Protein AF-A0A810N4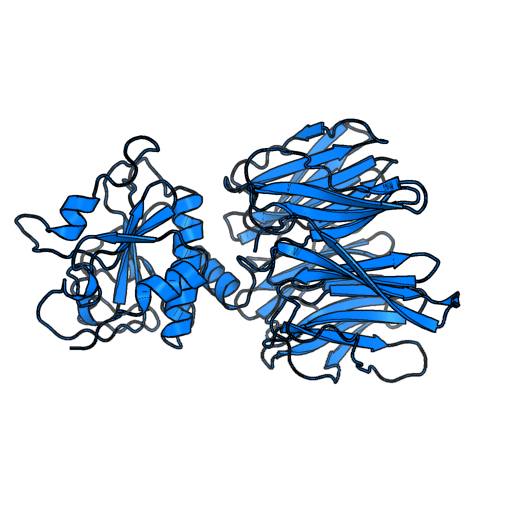N6-F1 (afdb_monomer_lite)

Radius of gyration: 23.71 Å; chains: 1; bounding box: 61×48×75 Å

Sequence (508 aa):
MATVPWLADVLRGAGVRVVEHGNWQARMRPGAFDPIGVLWHHTAATSSPTNPHPALNICINGRPDLAGPLCHALVDYHGVFHLISAGRANHAGVSRGSGPIPAGDGNTLMIGWEIDYNGVNQQMTPAQYNASVAATAAVLRRLGRDANHARGHRETSTTGKIDPSFINLDTMRADVAARMAGGGTAPVSGQAYLYGDQQHLVAVGTGGALVNLSWSPSTGIIRPEWGGAPLTGRPVGYVHNGQQHVFARGTDNTLRHWWQSGGGAPGLDNWGAVGRVMSNPTGFAYGNQQHVFYRNPDGLLEHKFFDLVSGQVSGGVWAGGPFVGNPYAFVHKDQQHIFARNAAGGLIHWFWWPGINPSTDSWGITSGIASDVTGFSTPTQHHIFYRNTGGALQHRFFDDPSGTLNGGVWAGGTFAGNPHAFVHRDQQHIFGRRANGDLAHWFWWPGINPSSDDWGARGVVAGDPAGLTTGGGHHVFYRTNNGTLEHRVFHDAAGHLATDNWGGSLAA

pLDDT: mean 91.82, std 9.36, range [38.31, 98.81]

Secondary structure (DSSP, 8-state):
----TTHHHHHHHTT--EEE-SSGGG---SS-----EEEEEE-S---BTTBS-TTHHHHHHEETTEESP--SEEE-TT--EEE--SS--SSS-EEPPBTTBPSEEHHHHEEEEEE---SSS-PPPHHHHHHHHHHHHHHHHHTT--GGGEEEHHHHBSS---PSPS--HHHHHHHHHHHHHT-SS---EEEEEEETTEEEEEEEBTTS-EEEEEEETTTEEE--EEE-SPB-S--EEEEETTEEEEEEEBTTS-EEEEEE-TTSPPEEE-TT-TTT--S--EEEEETTEEEEEEE-TTS-EEEEEEETTTTEEEEEEESS---EEEEEEEEETTEEEEEEE-TTS-EEEEEE-TTS--EEE-TT--S-B-S--EEEE-SSEEEEEEEBTTS-EEEEEEETTTTEEEEEEESS---SS--EEEEETTEEEEEEE-TTSPEEEEEE-TTS--EEE--S--S-B-SPPEEEEETTEEEEEEEBTTS-EEEEEEETTTTEEEEEEEE--B--

Structure (mmCIF, N/CA/C/O backbone):
data_AF-A0A810N4N6-F1
#
_entry.id   AF-A0A810N4N6-F1
#
loop_
_atom_site.group_PDB
_atom_site.id
_atom_site.type_symbol
_atom_site.label_atom_id
_atom_site.label_alt_id
_atom_site.label_comp_id
_atom_site.label_asym_id
_atom_site.label_entity_id
_atom_site.label_seq_id
_atom_site.pdbx_PDB_ins_code
_atom_site.Cartn_x
_atom_site.Cartn_y
_atom_site.Cartn_z
_atom_site.occupancy
_atom_site.B_iso_or_equiv
_atom_site.auth_seq_id
_atom_site.auth_comp_id
_atom_site.auth_asym_id
_atom_site.auth_atom_id
_atom_site.pdbx_PDB_model_num
ATOM 1 N N . MET A 1 1 ? 29.107 -18.045 -20.580 1.00 57.50 1 MET A N 1
ATOM 2 C CA . MET A 1 1 ? 28.531 -16.690 -20.432 1.00 57.50 1 MET A CA 1
ATOM 3 C C . MET A 1 1 ? 27.415 -16.785 -19.413 1.00 57.50 1 MET A C 1
ATOM 5 O O . MET A 1 1 ? 26.652 -17.741 -19.501 1.00 57.50 1 MET A O 1
ATOM 9 N N . ALA A 1 2 ? 27.361 -15.882 -18.434 1.00 77.94 2 ALA A N 1
ATOM 10 C CA . ALA A 1 2 ? 26.233 -15.851 -17.510 1.00 77.94 2 ALA A CA 1
ATOM 11 C C . ALA A 1 2 ? 24.959 -15.439 -18.264 1.00 77.94 2 ALA A C 1
ATOM 13 O O . ALA A 1 2 ? 25.005 -14.680 -19.232 1.00 77.94 2 ALA A O 1
ATOM 14 N N . THR A 1 3 ? 23.840 -16.016 -17.851 1.00 93.31 3 THR A N 1
ATOM 15 C CA . THR A 1 3 ? 22.502 -15.791 -18.397 1.00 93.31 3 THR A CA 1
ATOM 16 C C . THR A 1 3 ? 21.515 -15.702 -17.235 1.00 93.31 3 THR A C 1
ATOM 18 O O . THR A 1 3 ? 21.829 -16.076 -16.101 1.00 93.31 3 THR A O 1
ATOM 21 N N . VAL A 1 4 ? 20.312 -15.204 -17.503 1.00 96.94 4 VAL A N 1
ATOM 22 C CA . VAL A 1 4 ? 19.227 -15.048 -16.528 1.00 96.94 4 VAL A CA 1
ATOM 23 C C . VAL A 1 4 ? 18.006 -15.899 -16.901 1.00 96.94 4 VAL A C 1
ATOM 25 O O . VAL A 1 4 ? 16.909 -15.369 -17.062 1.00 96.94 4 VAL A O 1
ATOM 28 N N . PRO A 1 5 ? 18.142 -17.236 -17.026 1.00 94.69 5 PRO A N 1
ATOM 29 C CA . PRO A 1 5 ? 17.008 -18.103 -17.368 1.00 94.69 5 PRO A CA 1
ATOM 30 C C . PRO A 1 5 ? 15.897 -18.041 -16.308 1.00 94.69 5 PRO A C 1
ATOM 32 O O . PRO A 1 5 ? 14.728 -18.233 -16.618 1.00 94.69 5 PRO A O 1
ATOM 35 N N . TRP A 1 6 ? 16.254 -17.679 -15.071 1.00 96.56 6 TRP A N 1
ATOM 36 C CA . TRP A 1 6 ? 15.338 -17.460 -13.951 1.00 96.56 6 TRP A CA 1
ATOM 37 C C . TRP A 1 6 ? 14.412 -16.246 -14.118 1.00 96.56 6 TRP A C 1
ATOM 39 O O . TRP A 1 6 ? 13.528 -16.045 -13.285 1.00 96.56 6 TRP A O 1
ATOM 49 N N . LEU A 1 7 ? 14.620 -15.397 -15.132 1.00 98.06 7 LEU A N 1
ATOM 50 C CA . LEU A 1 7 ? 13.914 -14.123 -15.249 1.00 98.06 7 LEU A CA 1
ATOM 51 C C . LEU A 1 7 ? 12.393 -14.306 -15.322 1.00 98.06 7 LEU A C 1
ATOM 53 O O . LEU A 1 7 ? 11.669 -13.605 -14.621 1.00 98.06 7 LEU A O 1
ATOM 57 N N . ALA A 1 8 ? 11.910 -15.272 -16.105 1.00 96.94 8 ALA A N 1
ATOM 58 C CA . ALA A 1 8 ? 10.476 -15.514 -16.253 1.00 96.94 8 ALA A CA 1
ATOM 59 C C . ALA A 1 8 ? 9.800 -15.843 -14.913 1.00 96.94 8 ALA A C 1
ATOM 61 O O . ALA A 1 8 ? 8.777 -15.247 -14.575 1.00 96.94 8 ALA A O 1
ATOM 62 N N . ASP A 1 9 ? 10.408 -16.726 -14.122 1.00 83.56 9 ASP A N 1
ATOM 63 C CA . ASP A 1 9 ? 9.866 -17.154 -12.831 1.00 83.56 9 ASP A CA 1
ATOM 64 C C . ASP A 1 9 ? 9.904 -16.030 -11.797 1.00 83.56 9 ASP A C 1
ATOM 66 O O . ASP A 1 9 ? 8.940 -15.833 -11.058 1.00 83.56 9 ASP A O 1
ATOM 70 N N . VAL A 1 10 ? 10.981 -15.237 -11.780 1.00 91.69 10 VAL A N 1
ATOM 71 C CA . VAL A 1 10 ? 11.100 -14.072 -10.890 1.00 91.69 10 VAL A CA 1
ATOM 72 C C . VAL A 1 10 ? 10.029 -13.028 -11.194 1.00 91.69 10 VAL A C 1
ATOM 74 O O . VAL A 1 10 ? 9.426 -12.485 -10.269 1.00 91.69 10 VAL A O 1
ATOM 77 N N . LEU A 1 11 ? 9.758 -12.760 -12.473 1.00 91.88 11 LEU A N 1
ATOM 78 C CA . LEU A 1 11 ? 8.713 -11.817 -12.866 1.00 91.88 11 LEU A CA 1
ATOM 79 C C . LEU A 1 11 ? 7.313 -12.350 -12.533 1.00 91.88 11 LEU A C 1
ATOM 81 O O . LEU A 1 11 ? 6.522 -11.641 -11.908 1.00 91.88 11 LEU A O 1
ATOM 85 N N . ARG A 1 12 ? 7.019 -13.612 -12.870 1.00 79.94 12 ARG A N 1
ATOM 86 C CA . ARG A 1 12 ? 5.731 -14.249 -12.543 1.00 79.94 12 ARG A CA 1
ATOM 87 C C . ARG A 1 12 ? 5.481 -14.291 -11.037 1.00 79.94 12 ARG A C 1
ATOM 89 O O . ARG A 1 12 ? 4.395 -13.929 -10.593 1.00 79.94 12 ARG A O 1
ATOM 96 N N . GLY A 1 13 ? 6.493 -14.649 -10.245 1.00 61.69 13 GLY A N 1
ATOM 97 C CA . GLY A 1 13 ? 6.421 -14.653 -8.780 1.00 61.69 13 GLY A CA 1
ATOM 98 C C . GLY A 1 13 ? 6.176 -13.267 -8.172 1.00 61.69 13 GLY A C 1
ATOM 99 O O . GLY A 1 13 ? 5.674 -13.160 -7.057 1.00 61.69 13 GLY A O 1
ATOM 100 N N . ALA A 1 14 ? 6.474 -12.197 -8.912 1.00 71.12 14 ALA A N 1
ATOM 101 C CA . ALA A 1 14 ? 6.172 -10.821 -8.529 1.00 71.12 14 ALA A CA 1
ATOM 102 C C . ALA A 1 14 ? 4.788 -10.329 -8.998 1.00 71.12 14 ALA A C 1
ATOM 104 O O . ALA A 1 14 ? 4.481 -9.145 -8.825 1.00 71.12 14 ALA A O 1
ATOM 105 N N . GLY A 1 15 ? 3.971 -11.209 -9.588 1.00 66.25 15 GLY A N 1
ATOM 106 C CA . GLY A 1 15 ? 2.647 -10.894 -10.127 1.00 66.25 15 GLY A CA 1
ATOM 107 C C . GLY A 1 15 ? 2.670 -10.247 -11.515 1.00 66.25 15 GLY A C 1
ATOM 108 O O . GLY A 1 15 ? 1.650 -9.730 -11.964 1.00 66.25 15 GLY A O 1
ATOM 109 N N . VAL A 1 16 ? 3.816 -10.249 -12.205 1.00 83.38 16 VAL A N 1
ATOM 110 C CA . VAL A 1 16 ? 3.945 -9.670 -13.549 1.00 83.38 16 VAL A CA 1
ATOM 111 C C . VAL A 1 16 ? 3.475 -10.683 -14.592 1.00 83.38 16 VAL A C 1
ATOM 113 O O . VAL A 1 16 ? 3.857 -11.854 -14.567 1.00 83.38 16 VAL A O 1
ATOM 116 N N . ARG A 1 17 ? 2.655 -10.226 -15.544 1.00 85.06 17 ARG A N 1
ATOM 117 C CA . ARG A 1 17 ? 2.244 -11.033 -16.700 1.00 85.06 17 ARG A CA 1
ATOM 118 C C . ARG A 1 17 ? 3.411 -11.158 -17.671 1.00 85.06 17 ARG A C 1
ATOM 120 O O . ARG A 1 17 ? 3.973 -10.148 -18.082 1.00 85.06 17 ARG A O 1
ATOM 127 N N . VAL A 1 18 ? 3.745 -12.388 -18.054 1.00 97.12 18 VAL A N 1
ATOM 128 C CA . VAL A 1 18 ? 4.924 -12.696 -18.875 1.00 97.12 18 VAL A CA 1
ATOM 129 C C . VAL A 1 18 ? 4.529 -13.475 -20.127 1.00 97.12 18 VAL A C 1
ATOM 131 O O . VAL A 1 18 ? 3.823 -14.478 -20.029 1.00 97.12 18 VAL A O 1
ATOM 134 N N . VAL A 1 19 ? 5.049 -13.052 -21.279 1.00 98.25 19 VAL A N 1
ATOM 135 C CA . VAL A 1 19 ? 4.984 -13.758 -22.566 1.00 98.25 19 VAL A CA 1
ATOM 136 C C . VAL A 1 19 ? 6.406 -14.045 -23.039 1.00 98.25 19 VAL A C 1
ATOM 138 O O . VAL A 1 19 ? 7.232 -13.142 -23.127 1.00 98.25 19 VAL A O 1
ATOM 141 N N . GLU A 1 20 ? 6.703 -15.300 -23.351 1.00 98.44 20 GLU A N 1
ATOM 142 C CA . GLU A 1 20 ? 8.030 -15.741 -23.794 1.00 98.44 20 GLU A CA 1
ATOM 143 C C . GLU A 1 20 ? 8.087 -15.830 -25.325 1.00 98.44 20 GLU A C 1
ATOM 145 O O . GLU A 1 20 ? 7.221 -16.457 -25.934 1.00 98.44 20 GLU A O 1
ATOM 150 N N . HIS A 1 21 ? 9.099 -15.225 -25.964 1.00 97.62 21 HIS A N 1
ATOM 151 C CA . HIS A 1 21 ? 9.182 -15.164 -27.433 1.00 97.62 21 HIS A CA 1
ATOM 152 C C . HIS A 1 21 ? 10.284 -16.033 -28.032 1.00 97.62 21 HIS A C 1
ATOM 154 O O . HIS A 1 21 ? 11.469 -15.668 -28.051 1.00 97.62 21 HIS A O 1
ATOM 160 N N . GLY A 1 22 ? 9.869 -17.152 -28.630 1.00 94.00 22 GLY A N 1
ATOM 161 C CA . GLY A 1 22 ? 10.761 -18.110 -29.281 1.00 94.00 22 GLY A CA 1
ATOM 162 C C . GLY A 1 22 ? 11.837 -18.610 -28.317 1.00 94.00 22 GLY A C 1
ATOM 163 O O . GLY A 1 22 ? 11.586 -18.797 -27.131 1.00 94.00 22 GLY A O 1
ATOM 164 N N . ASN A 1 23 ? 13.066 -18.772 -28.808 1.00 92.38 23 ASN A N 1
ATOM 165 C CA . ASN A 1 23 ? 14.189 -19.223 -27.986 1.00 92.38 23 ASN A CA 1
ATOM 166 C C . ASN A 1 23 ? 14.866 -18.068 -27.219 1.00 92.38 23 ASN A C 1
ATOM 168 O O . ASN A 1 23 ? 16.077 -17.872 -27.317 1.00 92.38 23 ASN A O 1
ATOM 172 N N . TRP A 1 24 ? 14.086 -17.256 -26.497 1.00 97.69 24 TRP A N 1
ATOM 173 C CA . TRP A 1 24 ? 14.596 -16.088 -25.760 1.00 97.69 24 TRP A CA 1
ATOM 174 C C . TRP A 1 24 ? 15.704 -16.453 -24.757 1.00 97.69 24 TRP A C 1
ATOM 176 O O . TRP A 1 24 ? 16.634 -15.672 -24.561 1.00 97.69 24 TRP A O 1
ATOM 186 N N . GLN A 1 25 ? 15.656 -17.665 -24.191 1.00 97.06 25 GLN A N 1
ATOM 187 C CA . GLN A 1 25 ? 16.671 -18.186 -23.270 1.00 97.06 25 GLN A CA 1
ATOM 188 C C . GLN A 1 25 ? 18.054 -18.341 -23.921 1.00 97.06 25 GLN A C 1
ATOM 190 O O . GLN A 1 25 ? 19.072 -18.205 -23.246 1.00 97.06 25 GLN A O 1
ATOM 195 N N . ALA A 1 26 ? 18.098 -18.585 -25.234 1.00 95.69 26 ALA A N 1
ATOM 196 C CA . ALA A 1 26 ? 19.333 -18.686 -26.008 1.00 95.69 26 ALA A CA 1
ATOM 197 C C . ALA A 1 26 ? 19.572 -17.486 -26.945 1.00 95.69 26 ALA A C 1
ATOM 199 O O . ALA A 1 26 ? 20.528 -17.491 -27.720 1.00 95.69 26 ALA A O 1
ATOM 200 N N . ARG A 1 27 ? 18.736 -16.443 -26.899 1.00 97.25 27 ARG A N 1
ATOM 201 C CA . ARG A 1 27 ? 18.935 -15.217 -27.682 1.00 97.25 27 ARG A CA 1
ATOM 202 C C . ARG A 1 27 ? 19.826 -14.264 -26.888 1.00 97.25 27 ARG A C 1
ATOM 204 O O . ARG A 1 27 ? 19.472 -13.915 -25.770 1.00 97.25 27 ARG A O 1
ATOM 211 N N . MET A 1 28 ? 20.973 -13.867 -27.448 1.00 96.88 28 MET A N 1
ATOM 212 C CA . MET A 1 28 ? 21.916 -12.917 -26.834 1.00 96.88 28 MET A CA 1
ATOM 213 C C . MET A 1 28 ? 22.940 -12.388 -27.851 1.00 96.88 28 MET A C 1
ATOM 215 O O . MET A 1 28 ? 23.115 -12.952 -28.931 1.00 96.88 28 MET A O 1
ATOM 219 N N . ARG A 1 29 ? 23.648 -11.314 -27.497 1.00 96.75 29 ARG A N 1
ATOM 220 C CA . ARG A 1 29 ? 24.828 -10.812 -28.215 1.00 96.75 29 ARG A CA 1
ATOM 221 C C . ARG A 1 29 ? 26.121 -11.433 -27.671 1.00 96.75 29 ARG A C 1
ATOM 223 O O . ARG A 1 29 ? 26.170 -11.789 -26.496 1.00 96.75 29 ARG A O 1
ATOM 230 N N . PRO A 1 30 ? 27.199 -11.496 -28.473 1.00 95.25 30 PRO A N 1
ATOM 231 C CA . PRO A 1 30 ? 28.521 -11.856 -27.967 1.00 95.25 30 PRO A CA 1
ATOM 232 C C . PRO A 1 30 ? 29.028 -10.859 -26.917 1.00 95.25 30 PRO A C 1
ATOM 234 O O . PRO A 1 30 ? 28.857 -9.649 -27.081 1.00 95.25 30 PRO A O 1
ATOM 237 N N . GLY A 1 31 ? 29.692 -11.361 -25.876 1.00 94.56 31 GLY A N 1
ATOM 238 C CA . GLY A 1 31 ? 30.358 -10.552 -24.851 1.00 94.56 31 GLY A CA 1
ATOM 239 C C . GLY A 1 31 ? 29.993 -10.963 -23.426 1.00 94.56 31 GLY A C 1
ATOM 240 O O . GLY A 1 31 ? 29.177 -11.856 -23.207 1.00 94.56 31 GLY A O 1
ATOM 241 N N . ALA A 1 32 ? 30.613 -10.306 -22.447 1.00 95.81 32 ALA A N 1
ATOM 242 C CA . ALA A 1 32 ? 30.300 -10.528 -21.041 1.00 95.81 32 ALA A CA 1
ATOM 243 C C . ALA A 1 32 ? 28.880 -10.046 -20.700 1.00 95.81 32 ALA A C 1
ATOM 245 O O . ALA A 1 32 ? 28.342 -9.127 -21.324 1.00 95.81 32 ALA A O 1
ATOM 246 N N . PHE A 1 33 ? 28.287 -10.677 -19.693 1.00 97.56 33 PHE A N 1
ATOM 247 C CA . PHE A 1 33 ? 27.027 -10.264 -19.095 1.00 97.56 33 PHE A CA 1
ATOM 248 C C . PHE A 1 33 ? 27.066 -10.645 -17.622 1.00 97.56 33 PHE A C 1
ATOM 250 O O . PHE A 1 33 ? 27.221 -11.821 -17.314 1.00 97.56 33 PHE A O 1
ATOM 257 N N . ASP A 1 34 ? 26.995 -9.654 -16.743 1.00 95.94 34 ASP A N 1
ATOM 258 C CA . ASP A 1 34 ? 27.022 -9.819 -15.290 1.00 95.94 34 ASP A CA 1
ATOM 259 C C . ASP A 1 34 ? 26.171 -8.699 -14.673 1.00 95.94 34 ASP A C 1
ATOM 261 O O . ASP A 1 34 ? 26.686 -7.637 -14.302 1.00 95.94 34 ASP A O 1
ATOM 265 N N . PRO A 1 35 ? 24.835 -8.851 -14.703 1.00 97.19 35 PRO A N 1
ATOM 266 C CA . PRO A 1 35 ? 23.942 -7.757 -14.385 1.00 97.19 35 PRO A CA 1
ATOM 267 C C . PRO A 1 35 ? 23.963 -7.441 -12.889 1.00 97.19 35 PRO A C 1
ATOM 269 O O . PRO A 1 35 ? 23.645 -8.277 -12.047 1.00 97.19 35 PRO A O 1
ATOM 272 N N . ILE A 1 36 ? 24.247 -6.183 -12.569 1.00 97.62 36 ILE A N 1
ATOM 273 C CA . ILE A 1 36 ? 24.164 -5.613 -11.221 1.00 97.62 36 ILE A CA 1
ATOM 274 C C . ILE A 1 36 ? 22.987 -4.647 -11.070 1.00 97.62 36 ILE A C 1
ATOM 276 O O . ILE A 1 36 ? 22.770 -4.117 -9.986 1.00 97.62 36 ILE A O 1
ATOM 280 N N . GLY A 1 37 ? 22.229 -4.392 -12.136 1.00 97.94 37 GLY A N 1
ATOM 281 C CA . GLY A 1 37 ? 21.133 -3.433 -12.115 1.00 97.94 37 GLY A CA 1
ATOM 282 C C . GLY A 1 37 ? 20.102 -3.640 -13.213 1.00 97.94 37 GLY A C 1
ATOM 283 O O . GLY A 1 37 ? 20.172 -4.580 -14.008 1.00 97.94 37 GLY A O 1
ATOM 284 N N . VAL A 1 38 ? 19.132 -2.732 -13.234 1.00 98.75 38 VAL A N 1
ATOM 285 C CA . VAL A 1 38 ? 18.020 -2.718 -14.187 1.00 98.75 38 VAL A CA 1
ATOM 286 C C . VAL A 1 38 ? 17.930 -1.335 -14.826 1.00 98.75 38 VAL A C 1
ATOM 288 O O . VAL A 1 38 ? 17.929 -0.331 -14.113 1.00 98.75 38 VAL A O 1
ATOM 291 N N . LEU A 1 39 ? 17.837 -1.282 -16.154 1.00 98.56 39 LEU A N 1
ATOM 292 C CA . LEU A 1 39 ? 17.755 -0.054 -16.938 1.00 98.56 39 LEU A CA 1
ATOM 293 C C . LEU A 1 39 ? 16.384 0.068 -17.609 1.00 98.56 39 LEU A C 1
ATOM 295 O O . LEU A 1 39 ? 15.924 -0.870 -18.258 1.00 98.56 39 LEU A O 1
ATOM 299 N N . TRP A 1 40 ? 15.731 1.214 -17.434 1.00 98.62 40 TRP A N 1
ATOM 300 C CA . TRP A 1 40 ? 14.449 1.534 -18.054 1.00 98.62 40 TRP A CA 1
ATOM 301 C C . TRP A 1 40 ? 14.666 2.429 -19.267 1.00 98.62 40 TRP A C 1
ATOM 303 O O . TRP A 1 40 ? 15.371 3.439 -19.183 1.00 98.62 40 TRP A O 1
ATOM 313 N N . HIS A 1 41 ? 13.992 2.074 -20.352 1.00 98.19 41 HIS A N 1
ATOM 314 C CA . HIS A 1 41 ? 13.935 2.804 -21.608 1.00 98.19 41 HIS A CA 1
ATOM 315 C C . HIS A 1 41 ? 12.484 3.086 -21.991 1.00 98.19 41 HIS A C 1
ATOM 317 O O . HIS A 1 41 ? 11.557 2.427 -21.509 1.00 98.19 41 HIS A O 1
ATOM 323 N N . HIS A 1 42 ? 12.300 4.042 -22.899 1.00 97.38 42 HIS A N 1
ATOM 324 C CA . HIS A 1 42 ? 11.113 4.068 -23.744 1.00 97.38 42 HIS A CA 1
ATOM 325 C C . HIS A 1 42 ? 11.495 3.760 -25.182 1.00 97.38 42 HIS A C 1
ATOM 327 O O . HIS A 1 42 ? 12.560 4.165 -25.644 1.00 97.38 42 HIS A O 1
ATOM 333 N N . THR A 1 43 ? 10.592 3.111 -25.907 1.00 96.75 43 THR A N 1
ATOM 334 C CA . THR A 1 43 ? 10.860 2.648 -27.277 1.00 96.75 43 THR A CA 1
ATOM 335 C C . THR A 1 43 ? 10.746 3.745 -28.331 1.00 96.75 43 THR A C 1
ATOM 337 O O . THR A 1 43 ? 11.148 3.544 -29.475 1.00 96.75 43 THR A O 1
ATOM 340 N N . ALA A 1 44 ? 10.160 4.891 -27.967 1.00 95.81 44 ALA A N 1
ATOM 341 C CA . ALA A 1 44 ? 9.740 5.964 -28.869 1.00 95.81 44 ALA A CA 1
ATOM 342 C C . ALA A 1 44 ? 8.614 5.552 -29.844 1.00 95.81 44 ALA A C 1
ATOM 344 O O . ALA A 1 44 ? 8.249 6.322 -30.734 1.00 95.81 44 ALA A O 1
ATOM 345 N N . ALA A 1 45 ? 8.011 4.373 -29.654 1.00 96.25 45 ALA A N 1
ATOM 346 C CA . ALA A 1 45 ? 6.863 3.919 -30.424 1.00 96.25 45 ALA A CA 1
ATOM 347 C C . ALA A 1 45 ? 5.546 4.282 -29.722 1.00 96.25 45 ALA A C 1
ATOM 349 O O . ALA A 1 45 ? 5.397 4.119 -28.512 1.00 96.25 45 ALA A O 1
ATOM 350 N N . THR A 1 46 ? 4.561 4.754 -30.490 1.00 97.38 46 THR A N 1
ATOM 351 C CA . THR A 1 46 ? 3.217 5.019 -29.957 1.00 97.38 46 THR A CA 1
ATOM 352 C C . THR A 1 46 ? 2.458 3.707 -29.797 1.00 97.38 46 THR A C 1
ATOM 354 O O . THR A 1 46 ? 2.083 3.080 -30.790 1.00 97.38 46 THR A O 1
ATOM 357 N N . SER A 1 47 ? 2.208 3.305 -28.555 1.00 97.62 47 SER A N 1
ATOM 358 C CA . SER A 1 47 ? 1.412 2.119 -28.221 1.00 97.62 47 SER A CA 1
ATOM 359 C C . SER A 1 47 ? -0.047 2.482 -27.927 1.00 97.62 47 SER A C 1
ATOM 361 O O . SER A 1 47 ? -0.385 3.641 -27.691 1.00 97.62 47 SER A O 1
ATOM 363 N N . SER A 1 48 ? -0.948 1.504 -27.966 1.00 95.81 48 SER A N 1
ATOM 364 C CA . SER A 1 48 ? -2.377 1.694 -27.670 1.00 95.81 48 SER A CA 1
ATOM 365 C C . SER A 1 48 ? -3.010 0.381 -27.199 1.00 95.81 48 SER A C 1
ATOM 367 O O . SER A 1 48 ? -2.417 -0.674 -27.421 1.00 95.81 48 SER A O 1
ATOM 369 N N . PRO A 1 49 ? -4.234 0.379 -26.633 1.00 89.25 49 PRO A N 1
ATOM 370 C CA . PRO A 1 49 ? -4.908 -0.867 -26.266 1.00 89.25 49 PRO A CA 1
ATOM 371 C C . PRO A 1 49 ? -5.024 -1.875 -27.424 1.00 89.25 49 PRO A C 1
ATOM 373 O O . PRO A 1 49 ? -4.924 -3.078 -27.193 1.00 89.25 49 PRO A O 1
ATOM 376 N N . THR A 1 50 ? -5.216 -1.382 -28.655 1.00 95.62 50 THR A N 1
ATOM 377 C CA . THR A 1 50 ? -5.378 -2.170 -29.893 1.00 95.62 50 THR A CA 1
ATOM 378 C C . THR A 1 50 ? -4.063 -2.505 -30.597 1.00 95.62 50 THR A C 1
ATOM 380 O O . THR A 1 50 ? -4.041 -3.367 -31.469 1.00 95.62 50 THR A O 1
ATOM 383 N N . ASN A 1 51 ? -2.969 -1.833 -30.239 1.00 97.25 51 ASN A N 1
ATOM 384 C CA . ASN A 1 51 ? -1.617 -2.134 -30.705 1.00 97.25 51 ASN A CA 1
ATOM 385 C C . ASN A 1 51 ? -0.648 -1.969 -29.523 1.00 97.25 51 ASN A C 1
ATOM 387 O O . ASN A 1 51 ? -0.017 -0.913 -29.390 1.00 97.25 51 ASN A O 1
ATOM 391 N N . PRO A 1 52 ? -0.607 -2.953 -28.608 1.00 96.38 52 PRO A N 1
ATOM 392 C CA . PRO A 1 52 ? 0.009 -2.761 -27.302 1.00 96.38 52 PRO A CA 1
ATOM 393 C C . PRO A 1 52 ? 1.537 -2.831 -27.328 1.00 96.38 52 PRO A C 1
ATOM 395 O O . PRO A 1 52 ? 2.162 -2.222 -26.466 1.00 96.38 52 PRO A O 1
ATOM 398 N N . HIS A 1 53 ? 2.137 -3.519 -28.302 1.00 97.94 53 HIS A N 1
ATOM 399 C CA . HIS A 1 53 ? 3.584 -3.753 -28.362 1.00 97.94 53 HIS A CA 1
ATOM 400 C C . HIS A 1 53 ? 4.203 -3.428 -29.746 1.00 97.94 53 HIS A C 1
ATOM 402 O O . HIS A 1 53 ? 4.759 -4.313 -30.414 1.00 97.94 53 HIS A O 1
ATOM 408 N N . PRO A 1 54 ? 4.064 -2.188 -30.253 1.00 98.19 54 PRO A N 1
ATOM 409 C CA . PRO A 1 54 ? 4.512 -1.806 -31.596 1.00 98.19 54 PRO A CA 1
ATOM 410 C C . PRO A 1 54 ? 6.016 -2.005 -31.838 1.00 98.19 54 PRO A C 1
ATOM 412 O O . PRO A 1 54 ? 6.408 -2.268 -32.976 1.00 98.19 54 PRO A O 1
ATOM 415 N N . ALA A 1 55 ? 6.864 -1.909 -30.806 1.00 98.12 55 ALA A N 1
ATOM 416 C CA . ALA A 1 55 ? 8.314 -2.039 -30.967 1.00 98.12 55 ALA A CA 1
ATOM 417 C C . ALA A 1 55 ? 8.829 -3.482 -30.833 1.00 98.12 55 ALA A C 1
ATOM 419 O O . ALA A 1 55 ? 10.018 -3.725 -31.046 1.00 98.12 55 ALA A O 1
ATOM 420 N N . LEU A 1 56 ? 7.966 -4.464 -30.544 1.00 98.50 56 LEU A N 1
ATOM 421 C CA . LEU A 1 56 ? 8.370 -5.840 -30.223 1.00 98.50 56 LEU A CA 1
ATOM 422 C C . LEU A 1 56 ? 9.307 -6.473 -31.259 1.00 98.50 56 LEU A C 1
ATOM 424 O O . LEU A 1 56 ? 10.362 -6.997 -30.903 1.00 98.50 56 LEU A O 1
ATOM 428 N N . ASN A 1 57 ? 8.964 -6.388 -32.545 1.00 97.88 57 ASN A N 1
ATOM 429 C CA . ASN A 1 57 ? 9.794 -6.968 -33.604 1.00 97.88 57 ASN A CA 1
ATOM 430 C C . ASN A 1 57 ? 11.159 -6.278 -33.727 1.00 97.88 57 ASN A C 1
ATOM 432 O O . ASN A 1 57 ? 12.150 -6.950 -34.016 1.00 97.88 57 ASN A O 1
ATOM 436 N N . ILE A 1 58 ? 11.223 -4.966 -33.481 1.00 98.12 58 ILE A N 1
ATOM 437 C CA . ILE A 1 58 ? 12.478 -4.206 -33.468 1.00 98.12 58 ILE A CA 1
ATOM 438 C C . ILE A 1 58 ? 13.309 -4.599 -32.243 1.00 98.12 58 ILE A C 1
ATOM 440 O O . ILE A 1 58 ? 14.507 -4.827 -32.370 1.00 98.12 58 ILE A O 1
ATOM 444 N N . CYS A 1 59 ? 12.698 -4.767 -31.070 1.00 98.50 59 CYS A N 1
ATOM 445 C CA . CYS A 1 59 ? 13.412 -5.208 -29.873 1.00 98.50 59 CYS A CA 1
ATOM 446 C C . CYS A 1 59 ? 13.982 -6.629 -30.014 1.00 98.50 59 CYS A C 1
ATOM 448 O O . CYS A 1 59 ? 15.086 -6.899 -29.536 1.00 98.50 59 CYS A O 1
ATOM 450 N N . ILE A 1 60 ? 13.271 -7.531 -30.703 1.00 98.44 60 ILE A N 1
ATOM 451 C CA . ILE A 1 60 ? 13.736 -8.902 -30.962 1.00 98.44 60 ILE A CA 1
ATOM 452 C C . ILE A 1 60 ? 14.874 -8.920 -31.988 1.00 98.44 60 ILE A C 1
ATOM 454 O O . ILE A 1 60 ? 15.931 -9.499 -31.725 1.00 98.44 60 ILE A O 1
ATOM 458 N N . ASN A 1 61 ? 14.659 -8.315 -33.157 1.00 97.38 61 ASN A N 1
ATOM 459 C CA . ASN A 1 61 ? 15.537 -8.497 -34.317 1.00 97.38 61 ASN A CA 1
ATOM 460 C C . ASN A 1 61 ? 16.617 -7.414 -34.436 1.00 97.38 61 ASN A C 1
ATOM 462 O O . ASN A 1 61 ? 17.665 -7.632 -35.046 1.00 97.38 61 ASN A O 1
ATOM 466 N N . GLY A 1 62 ? 16.397 -6.263 -33.811 1.00 97.19 62 GLY A N 1
ATOM 467 C CA . GLY A 1 62 ? 17.193 -5.064 -34.003 1.00 97.19 62 GLY A CA 1
ATOM 468 C C . GLY A 1 62 ? 16.712 -4.222 -35.177 1.00 97.19 62 GLY A C 1
ATOM 469 O O . GLY A 1 62 ? 15.606 -4.372 -35.696 1.00 97.19 62 GLY A O 1
ATOM 470 N N . ARG A 1 63 ? 17.591 -3.321 -35.590 1.00 95.75 63 ARG A N 1
ATOM 471 C CA . ARG A 1 63 ? 17.434 -2.396 -36.712 1.00 95.75 63 ARG A CA 1
ATOM 472 C C . ARG A 1 63 ? 18.727 -2.386 -37.544 1.00 95.75 63 ARG A C 1
ATOM 474 O O . ARG A 1 63 ? 19.734 -2.913 -37.066 1.00 95.75 63 ARG A O 1
ATOM 481 N N . PRO A 1 64 ? 18.740 -1.828 -38.769 1.00 95.44 64 PRO A N 1
ATOM 482 C CA . PRO A 1 64 ? 19.893 -1.940 -39.671 1.00 95.44 64 PRO A CA 1
ATOM 483 C C . PRO A 1 64 ? 21.231 -1.469 -39.080 1.00 95.44 64 PRO A C 1
ATOM 485 O O . PRO A 1 64 ? 22.269 -2.048 -39.382 1.00 95.44 64 PRO A O 1
ATOM 488 N N . ASP A 1 65 ? 21.209 -0.456 -38.211 1.00 94.19 65 ASP A N 1
ATOM 489 C CA . ASP A 1 65 ? 22.379 0.102 -37.522 1.00 94.19 65 ASP A CA 1
ATOM 490 C C . ASP A 1 65 ? 22.702 -0.582 -36.179 1.00 94.19 65 ASP A C 1
ATOM 492 O O . ASP A 1 65 ? 23.762 -0.332 -35.606 1.00 94.19 65 ASP A O 1
ATOM 496 N N . LEU A 1 66 ? 21.815 -1.439 -35.653 1.00 95.69 66 LEU A N 1
ATOM 497 C CA . LEU A 1 66 ? 22.001 -2.097 -34.360 1.00 95.69 66 LEU A CA 1
ATOM 498 C C . LEU A 1 66 ? 21.300 -3.458 -34.303 1.00 95.69 66 LEU A C 1
ATOM 500 O O . LEU A 1 66 ? 20.081 -3.551 -34.155 1.00 95.69 66 LEU A O 1
ATOM 504 N N . ALA A 1 67 ? 22.092 -4.526 -34.366 1.00 97.50 67 ALA A N 1
ATOM 505 C CA . ALA A 1 67 ? 21.581 -5.891 -34.316 1.00 97.50 67 ALA A CA 1
ATOM 506 C C . ALA A 1 67 ? 20.934 -6.221 -32.959 1.00 97.50 67 ALA A C 1
ATOM 508 O O . ALA A 1 67 ? 21.481 -5.883 -31.905 1.00 97.50 67 ALA A O 1
ATOM 509 N N . GLY A 1 68 ? 19.815 -6.947 -32.991 1.00 97.19 68 GLY A N 1
ATOM 510 C CA . GLY A 1 68 ? 19.128 -7.423 -31.794 1.00 97.19 68 GLY A CA 1
ATOM 511 C C . GLY A 1 68 ? 19.866 -8.566 -31.077 1.00 97.19 68 GLY A C 1
ATOM 512 O O . GLY A 1 68 ? 20.819 -9.142 -31.627 1.00 97.19 68 GLY A O 1
ATOM 513 N N . PRO A 1 69 ? 19.428 -8.923 -29.855 1.00 98.31 69 PRO A N 1
ATOM 514 C CA . PRO A 1 69 ? 18.293 -8.334 -29.134 1.00 98.31 69 PRO A CA 1
ATOM 515 C C . PRO A 1 69 ? 18.617 -6.950 -28.552 1.00 98.31 69 PRO A C 1
ATOM 517 O O . PRO A 1 69 ? 19.750 -6.707 -28.134 1.00 98.31 69 PRO A O 1
ATOM 520 N N . LEU A 1 70 ? 17.627 -6.055 -28.518 1.00 98.44 70 LEU A N 1
ATOM 521 C CA . LEU A 1 70 ? 17.773 -4.685 -28.003 1.00 98.44 70 LEU A CA 1
ATOM 522 C C . LEU A 1 70 ? 17.312 -4.517 -26.555 1.00 98.44 70 LEU A C 1
ATOM 524 O O . LEU A 1 70 ? 17.377 -3.417 -26.037 1.00 98.44 70 LEU A O 1
ATOM 528 N N . CYS A 1 71 ? 16.854 -5.580 -25.895 1.00 98.56 71 CYS A N 1
ATOM 529 C CA . CYS A 1 71 ? 16.534 -5.583 -24.471 1.00 98.56 71 CYS A CA 1
ATOM 530 C C . CYS A 1 71 ? 16.338 -7.011 -23.958 1.00 98.56 71 CYS A C 1
ATOM 532 O O . CYS A 1 71 ? 16.427 -7.986 -24.712 1.00 98.56 71 CYS A O 1
ATOM 534 N N . HIS A 1 72 ? 16.073 -7.128 -22.658 1.00 98.75 72 HIS A N 1
ATOM 535 C CA . HIS A 1 72 ? 15.742 -8.404 -22.029 1.00 98.75 72 HIS A CA 1
ATOM 536 C C . HIS A 1 72 ? 14.233 -8.635 -22.025 1.00 98.75 72 HIS A C 1
ATOM 538 O O . HIS A 1 72 ? 13.790 -9.752 -22.301 1.00 98.75 72 HIS A O 1
ATOM 544 N N . ALA A 1 73 ? 13.452 -7.576 -21.789 1.00 98.81 73 ALA A N 1
ATOM 545 C CA . ALA A 1 73 ? 12.012 -7.592 -21.990 1.00 98.81 73 ALA A CA 1
ATOM 546 C C . ALA A 1 73 ? 11.495 -6.271 -22.564 1.00 98.81 73 ALA A C 1
ATOM 548 O O . ALA A 1 73 ? 12.007 -5.197 -22.241 1.00 98.81 73 ALA A O 1
ATOM 549 N N . LEU A 1 74 ? 10.445 -6.374 -23.373 1.00 98.81 74 LEU A N 1
ATOM 550 C CA . LEU A 1 74 ? 9.603 -5.246 -23.753 1.00 98.81 74 LEU A CA 1
ATOM 551 C C . LEU A 1 74 ? 8.345 -5.223 -22.880 1.00 98.81 74 LEU A C 1
ATOM 553 O O . LEU A 1 74 ? 7.789 -6.279 -22.585 1.00 98.81 74 LEU A O 1
ATOM 557 N N . VAL A 1 75 ? 7.901 -4.035 -22.477 1.00 98.81 75 VAL A N 1
ATOM 558 C CA . VAL A 1 75 ? 6.708 -3.829 -21.649 1.00 98.81 75 VAL A CA 1
ATOM 559 C C . VAL A 1 75 ? 5.616 -3.183 -22.494 1.00 98.81 75 VAL A C 1
ATOM 561 O O . VAL A 1 75 ? 5.726 -2.013 -22.862 1.00 98.81 75 VAL A O 1
ATOM 564 N N . ASP A 1 76 ? 4.569 -3.945 -22.802 1.00 98.56 76 ASP A N 1
ATOM 565 C CA . ASP A 1 76 ? 3.473 -3.490 -23.663 1.00 98.56 76 ASP A CA 1
ATOM 566 C C . ASP A 1 76 ? 2.563 -2.453 -22.976 1.00 98.56 76 ASP A C 1
ATOM 568 O O . ASP A 1 76 ? 2.689 -2.186 -21.781 1.00 98.56 76 ASP A O 1
ATOM 572 N N . TYR A 1 77 ? 1.621 -1.867 -23.718 1.00 95.38 77 TYR A N 1
ATOM 573 C CA . TYR A 1 77 ? 0.655 -0.874 -23.225 1.00 95.38 77 TYR A CA 1
ATOM 574 C C . TYR A 1 77 ? -0.091 -1.304 -21.943 1.00 95.38 77 TYR A C 1
ATOM 576 O O . TYR A 1 77 ? -0.433 -0.463 -21.106 1.00 95.38 77 TYR A O 1
ATOM 584 N N . HIS A 1 78 ? -0.331 -2.608 -21.774 1.00 80.44 78 HIS A N 1
ATOM 585 C CA . HIS A 1 78 ? -1.062 -3.207 -20.653 1.00 80.44 78 HIS A CA 1
ATOM 586 C C . HIS A 1 78 ? -0.142 -3.660 -19.507 1.00 80.44 78 HIS A C 1
ATOM 588 O O . HIS A 1 78 ? -0.619 -4.261 -18.543 1.00 80.44 78 HIS A O 1
ATOM 594 N N . GLY A 1 79 ? 1.163 -3.385 -19.584 1.00 84.00 79 GLY A N 1
ATOM 595 C CA . GLY A 1 79 ? 2.146 -3.799 -18.582 1.00 84.00 79 GLY A CA 1
ATOM 596 C C . GLY A 1 79 ? 2.555 -5.274 -18.670 1.00 84.00 79 GLY A C 1
ATOM 597 O O . GLY A 1 79 ? 3.073 -5.821 -17.695 1.00 84.00 79 GLY A O 1
ATOM 598 N N . VAL A 1 80 ? 2.323 -5.943 -19.804 1.00 97.00 80 VAL A N 1
ATOM 599 C CA . VAL A 1 80 ? 2.780 -7.319 -20.045 1.00 97.00 80 VAL A CA 1
ATOM 600 C C . VAL A 1 80 ? 4.248 -7.309 -20.464 1.00 97.00 80 VAL A C 1
ATOM 602 O O . VAL A 1 80 ? 4.654 -6.568 -21.358 1.00 97.00 80 VAL A O 1
ATOM 605 N N . PHE A 1 81 ? 5.045 -8.165 -19.826 1.00 98.69 81 PHE A N 1
ATOM 606 C CA . PHE A 1 81 ? 6.462 -8.338 -20.120 1.00 98.69 81 PHE A CA 1
ATOM 607 C C . PHE A 1 81 ? 6.664 -9.404 -21.197 1.00 98.69 81 PHE A C 1
ATOM 609 O O . PHE A 1 81 ? 6.442 -10.594 -20.973 1.00 98.69 81 PHE A O 1
ATOM 616 N N . HIS A 1 82 ? 7.138 -8.981 -22.360 1.00 98.75 82 HIS A N 1
ATOM 617 C CA . HIS A 1 82 ? 7.531 -9.836 -23.471 1.00 98.75 82 HIS A CA 1
ATOM 618 C C . HIS A 1 82 ? 9.028 -10.144 -23.380 1.00 98.75 82 HIS A C 1
ATOM 620 O O . HIS A 1 82 ? 9.849 -9.271 -23.653 1.00 98.75 82 HIS A O 1
ATOM 626 N N . LEU A 1 83 ? 9.398 -11.368 -22.993 1.00 98.81 83 LEU A N 1
ATOM 627 C CA . LEU A 1 83 ? 10.798 -11.767 -22.820 1.00 98.81 83 LEU A CA 1
ATOM 628 C C . LEU A 1 83 ? 11.479 -12.040 -24.155 1.00 98.81 83 LEU A C 1
ATOM 630 O O . LEU A 1 83 ? 10.986 -12.811 -24.982 1.00 98.81 83 LEU A O 1
ATOM 634 N N . ILE A 1 84 ? 12.644 -11.420 -24.331 1.00 98.75 84 ILE A N 1
ATOM 635 C CA . ILE A 1 84 ? 13.380 -11.382 -25.595 1.00 98.75 84 ILE A CA 1
ATOM 636 C C . ILE A 1 84 ? 14.778 -11.981 -25.449 1.00 98.75 84 ILE A C 1
ATOM 638 O O . ILE A 1 84 ? 15.203 -12.704 -26.347 1.00 98.75 84 ILE A O 1
ATOM 642 N N . SER A 1 85 ? 15.485 -11.728 -24.349 1.00 98.31 85 SER A N 1
ATOM 643 C CA . SER A 1 85 ? 16.871 -12.171 -24.160 1.00 98.31 85 SER A CA 1
ATOM 644 C C . SER A 1 85 ? 17.113 -12.608 -22.721 1.00 98.31 85 SER A C 1
ATOM 646 O O . SER A 1 85 ? 16.757 -11.884 -21.792 1.00 98.31 85 SER A O 1
ATOM 648 N N . ALA A 1 86 ? 17.754 -13.762 -22.532 1.00 98.00 86 ALA A N 1
ATOM 649 C CA . ALA A 1 86 ? 18.301 -14.168 -21.235 1.00 98.00 86 ALA A CA 1
ATOM 650 C C . ALA A 1 86 ? 19.792 -13.830 -21.082 1.00 98.00 86 ALA A C 1
ATOM 652 O O . ALA A 1 86 ? 20.364 -14.078 -20.025 1.00 98.00 86 ALA A O 1
ATOM 653 N N . GLY A 1 87 ? 20.444 -13.305 -22.118 1.00 97.44 87 GLY A N 1
ATOM 654 C CA . GLY A 1 87 ? 21.842 -12.880 -22.056 1.00 97.44 87 GLY A CA 1
ATOM 655 C C . GLY A 1 87 ? 22.025 -11.438 -22.511 1.00 97.44 87 GLY A C 1
ATOM 656 O O . GLY A 1 87 ? 21.057 -10.705 -22.715 1.00 97.44 87 GLY A O 1
ATOM 657 N N . ARG A 1 88 ? 23.287 -11.058 -22.727 1.00 97.94 88 ARG A N 1
ATOM 658 C CA . ARG A 1 88 ? 23.696 -9.730 -23.198 1.00 97.94 88 ARG A CA 1
ATOM 659 C C . ARG A 1 88 ? 22.798 -9.206 -24.328 1.00 97.94 88 ARG A C 1
ATOM 661 O O . ARG A 1 88 ? 22.628 -9.880 -25.345 1.00 97.94 88 ARG A O 1
ATOM 668 N N . ALA A 1 89 ? 22.303 -7.980 -24.188 1.00 98.06 89 ALA A N 1
ATOM 669 C CA . ALA A 1 89 ? 21.505 -7.278 -25.195 1.00 98.06 89 ALA A CA 1
ATOM 670 C C . ALA A 1 89 ? 22.127 -5.914 -25.538 1.00 98.06 89 ALA A C 1
ATOM 672 O O . ALA A 1 89 ? 22.869 -5.352 -24.736 1.00 98.06 89 ALA A O 1
ATOM 673 N N . ASN A 1 90 ? 21.830 -5.381 -26.722 1.00 97.62 90 ASN A N 1
ATOM 674 C CA . ASN A 1 90 ? 22.311 -4.083 -27.201 1.00 97.62 90 ASN A CA 1
ATOM 675 C C . ASN A 1 90 ? 21.330 -2.960 -26.817 1.00 97.62 90 ASN A C 1
ATOM 677 O O . ASN A 1 90 ? 20.616 -2.455 -27.680 1.00 97.62 90 ASN A O 1
ATOM 681 N N . HIS A 1 91 ? 21.280 -2.593 -25.533 1.00 95.12 91 HIS A N 1
ATOM 682 C CA . HIS A 1 91 ? 20.275 -1.659 -24.991 1.00 95.12 91 HIS A CA 1
ATOM 683 C C . HIS A 1 91 ? 20.895 -0.384 -24.402 1.00 95.12 91 HIS A C 1
ATOM 685 O O . HIS A 1 91 ? 20.582 0.721 -24.833 1.00 95.12 91 HIS A O 1
ATOM 691 N N . ALA A 1 92 ? 21.859 -0.540 -23.495 1.00 93.12 92 ALA A N 1
ATOM 692 C CA . ALA A 1 92 ? 22.460 0.554 -22.736 1.00 93.12 92 ALA A CA 1
ATOM 693 C C . ALA A 1 92 ? 23.677 1.193 -23.425 1.00 93.12 92 ALA A C 1
ATOM 695 O O . ALA A 1 92 ? 23.954 2.377 -23.246 1.00 93.12 92 ALA A O 1
ATOM 696 N N . GLY A 1 93 ? 24.457 0.399 -24.166 1.00 93.56 93 GLY A N 1
ATOM 697 C CA . GLY A 1 93 ? 25.731 0.839 -24.741 1.00 93.56 93 GLY A CA 1
ATOM 698 C C . GLY A 1 93 ? 26.750 1.306 -23.689 1.00 93.56 93 GLY A C 1
ATOM 699 O O . GLY A 1 93 ? 26.747 0.849 -22.543 1.00 93.56 93 GLY A O 1
ATOM 700 N N . VAL A 1 94 ? 27.651 2.213 -24.086 1.00 95.75 94 VAL A N 1
ATOM 701 C CA . VAL A 1 94 ? 28.644 2.803 -23.172 1.00 95.75 94 VAL A CA 1
ATOM 702 C C . VAL A 1 94 ? 27.947 3.754 -22.200 1.00 95.75 94 VAL A C 1
ATOM 704 O O . VAL A 1 94 ? 27.406 4.788 -22.597 1.00 95.75 94 VAL A O 1
ATOM 707 N N . SER A 1 95 ? 28.004 3.409 -20.918 1.00 93.75 95 SER A N 1
ATOM 708 C CA . SER A 1 95 ? 27.387 4.138 -19.819 1.00 93.75 95 SER A CA 1
ATOM 709 C C . SER A 1 95 ? 28.402 5.008 -19.074 1.00 93.75 95 SER A C 1
ATOM 711 O O . SER A 1 95 ? 29.526 4.582 -18.801 1.00 93.75 95 SER A O 1
ATOM 713 N N . ARG A 1 96 ? 27.993 6.218 -18.685 1.00 95.81 96 ARG A N 1
ATOM 714 C CA . ARG A 1 96 ? 28.628 6.972 -17.596 1.00 95.81 96 ARG A CA 1
ATOM 715 C C . ARG A 1 96 ? 28.207 6.381 -16.249 1.00 95.81 96 ARG A C 1
ATOM 717 O O . ARG A 1 96 ? 27.169 5.728 -16.151 1.00 95.81 96 ARG A O 1
ATOM 724 N N . GLY A 1 97 ? 28.988 6.655 -15.208 1.00 95.38 97 GLY A N 1
ATOM 725 C CA . GLY A 1 97 ? 28.640 6.245 -13.848 1.00 95.38 97 GLY A CA 1
ATOM 726 C C . GLY A 1 97 ? 27.357 6.924 -13.362 1.00 95.38 97 GLY A C 1
ATOM 727 O O . GLY A 1 97 ? 27.148 8.111 -13.613 1.00 95.38 97 GLY A O 1
ATOM 728 N N . SER A 1 98 ? 26.497 6.175 -12.670 1.00 95.81 98 SER A N 1
ATOM 729 C CA . SER A 1 98 ? 25.243 6.684 -12.109 1.00 95.81 98 SER A CA 1
ATOM 730 C C . SER A 1 98 ? 24.875 5.955 -10.814 1.00 95.81 98 SER A C 1
ATOM 732 O O . SER A 1 98 ? 24.392 4.820 -10.817 1.00 95.81 98 SER A O 1
ATOM 734 N N . GLY A 1 99 ? 25.078 6.619 -9.673 1.00 94.50 99 GLY A N 1
ATOM 735 C CA . GLY A 1 99 ? 25.067 5.993 -8.344 1.00 94.50 99 GLY A CA 1
ATOM 736 C C . GLY A 1 99 ? 25.947 4.734 -8.297 1.00 94.50 99 GLY A C 1
ATOM 737 O O . GLY A 1 99 ? 27.131 4.864 -8.592 1.00 94.50 99 GLY A O 1
ATOM 738 N N . PRO A 1 100 ? 25.427 3.536 -7.956 1.00 96.38 100 PRO A N 1
ATOM 739 C CA . PRO A 1 100 ? 26.245 2.336 -7.833 1.00 96.38 100 PRO A CA 1
ATOM 740 C C . PRO A 1 100 ? 26.537 1.653 -9.180 1.00 96.38 100 PRO A C 1
ATOM 742 O O . PRO A 1 100 ? 27.305 0.696 -9.208 1.00 96.38 100 PRO A O 1
ATOM 745 N N . ILE A 1 101 ? 25.955 2.120 -10.294 1.00 97.44 101 ILE A N 1
ATOM 746 C CA . ILE A 1 101 ? 26.303 1.625 -11.631 1.00 97.44 101 ILE A CA 1
ATOM 747 C C . ILE A 1 101 ? 27.601 2.318 -12.079 1.00 97.44 101 ILE A C 1
ATOM 749 O O . ILE A 1 101 ? 27.595 3.545 -12.232 1.00 97.44 101 ILE A O 1
ATOM 753 N N . PRO A 1 102 ? 28.712 1.584 -12.289 1.00 96.94 102 PRO A N 1
ATOM 754 C CA . PRO A 1 102 ? 29.970 2.174 -12.725 1.00 96.94 102 PRO A CA 1
ATOM 755 C C . PRO A 1 102 ? 29.905 2.608 -14.195 1.00 96.94 102 PRO A C 1
ATOM 757 O O . PRO A 1 102 ? 29.077 2.134 -14.973 1.00 96.94 102 PRO A O 1
ATOM 760 N N . ALA A 1 103 ? 30.813 3.506 -14.584 1.00 97.44 103 ALA A N 1
ATOM 761 C CA . ALA A 1 103 ? 31.031 3.807 -15.994 1.00 97.44 103 ALA A CA 1
ATOM 762 C C . ALA A 1 103 ? 31.604 2.580 -16.722 1.00 97.44 103 ALA A C 1
ATOM 764 O O . ALA A 1 103 ? 32.322 1.776 -16.125 1.00 97.44 103 ALA A O 1
ATOM 765 N N . GLY A 1 104 ? 31.327 2.457 -18.018 1.00 96.19 104 GLY A N 1
ATOM 766 C CA . GLY A 1 104 ? 31.820 1.360 -18.843 1.00 96.19 104 GLY A CA 1
ATOM 767 C C . GLY A 1 104 ? 30.733 0.789 -19.737 1.00 96.19 104 GLY A C 1
ATOM 768 O O . GLY A 1 104 ? 29.952 1.522 -20.335 1.00 96.19 104 GLY A O 1
ATOM 769 N N . ASP A 1 105 ? 30.695 -0.531 -19.861 1.00 97.12 105 ASP A N 1
ATOM 770 C CA . ASP A 1 105 ? 29.779 -1.214 -20.766 1.00 97.12 105 ASP A CA 1
ATOM 771 C C . ASP A 1 105 ? 28.452 -1.570 -20.079 1.00 97.12 105 ASP A C 1
ATOM 773 O O . ASP A 1 105 ? 28.323 -2.604 -19.420 1.00 97.12 105 ASP A O 1
ATOM 777 N N . GLY A 1 106 ? 27.435 -0.729 -20.271 1.00 96.56 106 GLY A N 1
ATOM 778 C CA . GLY A 1 106 ? 26.107 -0.922 -19.691 1.00 96.56 106 GLY A CA 1
ATOM 779 C C . GLY A 1 106 ? 25.400 -2.190 -20.177 1.00 96.56 106 GLY A C 1
ATOM 780 O O . GLY A 1 106 ? 24.595 -2.754 -19.437 1.00 96.56 106 GLY A O 1
ATOM 781 N N . ASN A 1 107 ? 25.738 -2.691 -21.374 1.00 97.62 107 ASN A N 1
ATOM 782 C CA . ASN A 1 107 ? 25.180 -3.945 -21.896 1.00 97.62 107 ASN A CA 1
ATOM 783 C C . ASN A 1 107 ? 25.652 -5.165 -21.091 1.00 97.62 107 ASN A C 1
ATOM 785 O O . ASN A 1 107 ? 24.968 -6.188 -21.076 1.00 97.62 107 ASN A O 1
ATOM 789 N N . THR A 1 108 ? 26.806 -5.062 -20.421 1.00 97.44 108 THR A N 1
ATOM 790 C CA . THR A 1 108 ? 27.279 -6.074 -19.464 1.00 97.44 108 THR A CA 1
ATOM 791 C C . THR A 1 108 ? 26.531 -5.965 -18.138 1.00 97.44 108 THR A C 1
ATOM 793 O O . THR A 1 108 ? 26.188 -6.983 -17.545 1.00 97.44 108 THR A O 1
ATOM 796 N N . LEU A 1 109 ? 26.303 -4.734 -17.673 1.00 97.50 109 LEU A N 1
ATOM 797 C CA . LEU A 1 109 ? 25.987 -4.433 -16.276 1.00 97.50 109 LEU A CA 1
ATOM 798 C C . LEU A 1 109 ? 24.497 -4.461 -15.937 1.00 97.50 109 LEU A C 1
ATOM 800 O O . LEU A 1 109 ? 24.153 -4.455 -14.755 1.00 97.50 109 LEU A O 1
ATOM 804 N N . MET A 1 110 ? 23.600 -4.422 -16.924 1.00 98.00 110 MET A N 1
ATOM 805 C CA . MET A 1 110 ? 22.180 -4.190 -16.652 1.00 98.00 110 MET A CA 1
ATOM 806 C C . MET A 1 110 ? 21.248 -5.076 -17.475 1.00 98.00 110 MET A C 1
ATOM 808 O O . MET A 1 110 ? 21.461 -5.319 -18.664 1.00 98.00 110 MET A O 1
ATOM 812 N N . ILE A 1 111 ? 20.164 -5.497 -16.825 1.00 98.69 111 ILE A N 1
ATOM 813 C CA . ILE A 1 111 ? 18.960 -6.029 -17.470 1.00 98.69 111 ILE A CA 1
ATOM 814 C C . ILE A 1 111 ? 18.134 -4.837 -17.971 1.00 98.69 111 ILE A C 1
ATOM 816 O O . ILE A 1 111 ? 18.007 -3.844 -17.264 1.00 98.69 111 ILE A O 1
ATOM 820 N N . GLY A 1 112 ? 17.593 -4.910 -19.186 1.00 98.31 112 GLY A N 1
ATOM 821 C CA . GLY A 1 112 ? 16.960 -3.769 -19.863 1.00 98.31 112 GLY A CA 1
ATOM 822 C C . GLY A 1 112 ? 15.469 -3.976 -20.116 1.00 98.31 112 GLY A C 1
ATOM 823 O O . GLY A 1 112 ? 15.104 -4.997 -20.713 1.00 98.31 112 GLY A O 1
ATOM 824 N N . TRP A 1 113 ? 14.655 -3.000 -19.701 1.00 98.75 113 TRP A N 1
ATOM 825 C CA . TRP A 1 113 ? 13.231 -2.868 -20.024 1.00 98.75 113 TRP A CA 1
ATOM 826 C C . TRP A 1 113 ? 13.022 -1.819 -21.107 1.00 98.75 113 TRP A C 1
ATOM 828 O O . TRP A 1 113 ? 13.332 -0.649 -20.900 1.00 98.75 113 TRP A O 1
ATOM 838 N N . GLU A 1 114 ? 12.441 -2.235 -22.224 1.00 98.50 114 GLU A N 1
ATOM 839 C CA . GLU A 1 114 ? 11.970 -1.336 -23.278 1.00 98.50 114 GLU A CA 1
ATOM 840 C C . GLU A 1 114 ? 10.468 -1.130 -23.115 1.00 98.50 114 GLU A C 1
ATOM 842 O O . GLU A 1 114 ? 9.689 -2.048 -23.358 1.00 98.50 114 GLU A O 1
ATOM 847 N N . ILE A 1 115 ? 10.049 0.038 -22.630 1.00 98.69 115 ILE A N 1
ATOM 848 C CA . ILE A 1 115 ? 8.643 0.292 -22.298 1.00 98.69 115 ILE A CA 1
ATOM 849 C C . ILE A 1 115 ? 7.976 0.992 -23.478 1.00 98.69 115 ILE A C 1
ATOM 851 O O . ILE A 1 115 ? 8.435 2.046 -23.924 1.00 98.69 115 ILE A O 1
ATOM 855 N N . ASP A 1 116 ? 6.895 0.406 -23.993 1.00 98.25 116 ASP A N 1
ATOM 856 C CA . ASP A 1 116 ? 6.286 0.847 -25.244 1.00 98.25 116 ASP A CA 1
ATOM 857 C C . ASP A 1 116 ? 5.440 2.112 -25.051 1.00 98.25 116 ASP A C 1
ATOM 859 O O . ASP A 1 116 ? 4.247 2.050 -24.760 1.00 98.25 116 ASP A O 1
ATOM 863 N N . TYR A 1 117 ? 6.068 3.276 -25.184 1.00 97.69 117 TYR A N 1
ATOM 864 C CA . TYR A 1 117 ? 5.413 4.578 -25.285 1.00 97.69 117 TYR A CA 1
ATOM 865 C C . TYR A 1 117 ? 6.326 5.568 -26.018 1.00 97.69 117 TYR A C 1
ATOM 867 O O . TYR A 1 117 ? 7.554 5.432 -26.006 1.00 97.69 117 TYR A O 1
ATOM 875 N N . ASN A 1 118 ? 5.741 6.582 -26.665 1.00 95.56 118 ASN A N 1
ATOM 876 C CA . ASN A 1 118 ? 6.526 7.445 -27.552 1.00 95.56 118 ASN A CA 1
ATOM 877 C C . ASN A 1 118 ? 7.403 8.482 -26.837 1.00 95.56 118 ASN A C 1
ATOM 879 O O . ASN A 1 118 ? 8.341 9.002 -27.434 1.00 95.56 118 ASN A O 1
ATOM 883 N N . GLY A 1 119 ? 7.098 8.805 -25.580 1.00 91.69 119 GLY A N 1
ATOM 884 C CA . GLY A 1 119 ? 7.899 9.725 -24.783 1.00 91.69 119 GLY A CA 1
ATOM 885 C C . GLY A 1 119 ? 7.929 11.180 -25.272 1.00 91.69 119 GLY A C 1
ATOM 886 O O . GLY A 1 119 ? 8.731 11.956 -24.749 1.00 91.69 119 GLY A O 1
ATOM 887 N N . VAL A 1 120 ? 7.050 11.566 -26.206 1.00 92.62 120 VAL A N 1
ATOM 888 C CA . VAL A 1 120 ? 6.909 12.931 -26.753 1.00 92.62 120 VAL A CA 1
ATOM 889 C C . VAL A 1 120 ? 5.554 13.550 -26.403 1.00 92.62 120 VAL A C 1
ATOM 891 O O . V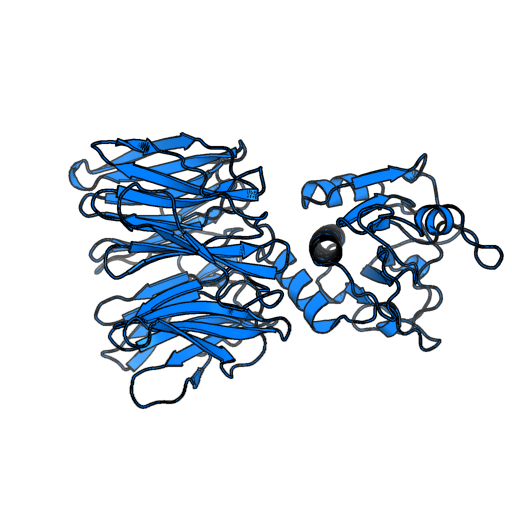AL A 1 120 ? 5.500 14.626 -25.822 1.00 92.62 120 VAL A O 1
ATOM 894 N N . ASN A 1 121 ? 4.453 12.885 -26.746 1.00 91.81 121 ASN A N 1
ATOM 895 C CA . ASN A 1 121 ? 3.088 13.302 -26.393 1.00 91.81 121 ASN A CA 1
ATOM 896 C C . ASN A 1 121 ? 2.280 12.167 -25.742 1.00 91.81 121 ASN A C 1
ATOM 898 O O . ASN A 1 121 ? 1.113 12.347 -25.403 1.00 91.81 121 ASN A O 1
ATOM 902 N N . GLN A 1 122 ? 2.917 11.014 -25.540 1.00 92.81 122 GLN A N 1
ATOM 903 C CA . GLN A 1 122 ? 2.412 9.886 -24.781 1.00 92.81 122 GLN A CA 1
ATOM 904 C C . GLN A 1 122 ? 3.295 9.674 -23.553 1.00 92.81 122 GLN A C 1
ATOM 906 O O . GLN A 1 122 ? 4.523 9.720 -23.640 1.00 92.81 122 GLN A O 1
ATOM 911 N N . GLN A 1 123 ? 2.654 9.410 -22.420 1.00 88.81 123 GLN A N 1
ATOM 912 C CA . GLN A 1 123 ? 3.302 9.008 -21.177 1.00 88.81 123 GLN A CA 1
ATOM 913 C C . GLN A 1 123 ? 3.123 7.504 -20.977 1.00 88.81 123 GLN A C 1
ATOM 915 O O . GLN A 1 123 ? 2.242 6.888 -21.580 1.00 88.81 123 GLN A O 1
ATOM 920 N N . MET A 1 124 ? 3.942 6.929 -20.105 1.00 88.69 124 MET A N 1
ATOM 921 C CA . MET A 1 124 ? 3.767 5.553 -19.661 1.00 88.69 124 MET A CA 1
ATOM 922 C C . MET A 1 124 ? 2.371 5.367 -19.051 1.00 88.69 124 MET A C 1
ATOM 924 O O . MET A 1 124 ? 1.911 6.208 -18.274 1.00 88.69 124 MET A O 1
ATOM 928 N N . THR A 1 125 ? 1.695 4.265 -19.372 1.00 75.69 125 THR A N 1
ATOM 929 C CA . THR A 1 125 ? 0.433 3.936 -18.703 1.00 75.69 125 THR A CA 1
ATOM 930 C C . THR A 1 125 ? 0.695 3.555 -17.241 1.00 75.69 125 THR A C 1
ATOM 932 O O . THR A 1 125 ? 1.772 3.050 -16.903 1.00 75.69 125 THR A O 1
ATOM 935 N N . PRO A 1 126 ? -0.294 3.708 -16.343 1.00 70.94 126 PRO A N 1
ATOM 936 C CA . PRO A 1 126 ? -0.179 3.186 -14.983 1.00 70.94 126 PRO A CA 1
ATOM 937 C C . PRO A 1 126 ? 0.161 1.688 -14.938 1.00 70.94 126 PRO A C 1
ATOM 939 O O . PRO A 1 126 ? 0.941 1.259 -14.090 1.00 70.94 126 PRO A O 1
ATOM 942 N N . ALA A 1 127 ? -0.373 0.894 -15.874 1.00 63.34 127 ALA A N 1
ATOM 943 C CA . ALA A 1 127 ? -0.105 -0.540 -15.961 1.00 63.34 127 ALA A CA 1
ATOM 944 C C . ALA A 1 127 ? 1.370 -0.829 -16.280 1.00 63.34 127 ALA A C 1
ATOM 946 O O . ALA A 1 127 ? 2.005 -1.624 -15.586 1.00 63.34 127 ALA A O 1
ATOM 947 N N . GLN A 1 128 ? 1.935 -0.126 -17.265 1.00 89.81 128 GLN A N 1
ATOM 948 C CA . GLN A 1 128 ? 3.358 -0.196 -17.600 1.00 89.81 128 GLN A CA 1
ATOM 949 C C . GLN A 1 128 ? 4.247 0.173 -16.412 1.00 89.81 128 GLN A C 1
ATOM 951 O O . GLN A 1 128 ? 5.184 -0.564 -16.095 1.00 89.81 128 GLN A O 1
ATOM 956 N N . TYR A 1 129 ? 3.934 1.276 -15.729 1.00 82.69 129 TYR A N 1
ATOM 957 C CA . TYR A 1 129 ? 4.719 1.750 -14.591 1.00 82.69 129 TYR A CA 1
ATOM 958 C C . TYR A 1 129 ? 4.684 0.758 -13.428 1.00 82.69 129 TYR A C 1
ATOM 960 O O . TYR A 1 129 ? 5.730 0.313 -12.954 1.00 82.69 129 TYR A O 1
ATOM 968 N N . ASN A 1 130 ? 3.487 0.342 -13.009 1.00 70.06 130 ASN A N 1
ATOM 969 C CA . ASN A 1 130 ? 3.304 -0.564 -11.877 1.00 70.06 130 ASN A CA 1
ATOM 970 C C . ASN A 1 130 ? 3.959 -1.933 -12.127 1.00 70.06 130 ASN A C 1
ATOM 972 O O . ASN A 1 130 ? 4.644 -2.460 -11.244 1.00 70.06 130 ASN A O 1
ATOM 976 N N . ALA A 1 131 ? 3.801 -2.492 -13.333 1.00 75.81 131 ALA A N 1
ATOM 977 C CA . ALA A 1 131 ? 4.443 -3.748 -13.713 1.00 75.81 131 ALA A CA 1
ATOM 978 C C . ALA A 1 131 ? 5.973 -3.615 -13.727 1.00 75.81 131 ALA A C 1
ATOM 980 O O . ALA A 1 131 ? 6.671 -4.482 -13.200 1.00 75.81 131 ALA A O 1
ATOM 981 N N . SER A 1 132 ? 6.496 -2.500 -14.244 1.00 96.31 132 SER A N 1
ATOM 982 C CA . SER A 1 132 ? 7.937 -2.241 -14.293 1.00 96.31 132 SER A CA 1
ATOM 983 C C . SER A 1 132 ? 8.546 -2.051 -12.904 1.00 96.31 132 SER A C 1
ATOM 985 O O . SER A 1 132 ? 9.626 -2.587 -12.638 1.00 96.31 132 SER A O 1
ATOM 987 N N . VAL A 1 133 ? 7.850 -1.384 -11.975 1.00 86.06 133 VAL A N 1
ATOM 988 C CA . VAL A 1 133 ? 8.257 -1.292 -10.561 1.00 86.06 133 VAL A CA 1
ATOM 989 C C . VAL A 1 133 ? 8.307 -2.683 -9.920 1.00 86.06 133 VAL A C 1
ATOM 991 O O . VAL A 1 133 ? 9.304 -3.030 -9.280 1.00 86.06 133 VAL A O 1
ATOM 994 N N . ALA A 1 134 ? 7.266 -3.504 -10.107 1.00 76.44 134 ALA A N 1
ATOM 995 C CA . ALA A 1 134 ? 7.203 -4.861 -9.560 1.00 76.44 134 ALA A CA 1
ATOM 996 C C . ALA A 1 134 ? 8.322 -5.762 -10.108 1.00 76.44 134 ALA A C 1
ATOM 998 O O . ALA A 1 134 ? 9.037 -6.394 -9.325 1.00 76.44 134 ALA A O 1
ATOM 999 N N . ALA A 1 135 ? 8.511 -5.759 -11.429 1.00 96.12 135 ALA A N 1
ATOM 1000 C CA . ALA A 1 135 ? 9.568 -6.488 -12.122 1.00 96.12 135 ALA A CA 1
ATOM 1001 C C . ALA A 1 135 ? 10.957 -6.081 -11.620 1.00 96.12 135 ALA A C 1
ATOM 1003 O O . ALA A 1 135 ? 11.771 -6.925 -11.245 1.00 96.12 135 ALA A O 1
ATOM 1004 N N . THR A 1 136 ? 11.210 -4.774 -11.549 1.00 98.44 136 THR A N 1
ATOM 1005 C CA . THR A 1 136 ? 12.495 -4.221 -11.115 1.00 98.44 136 THR A CA 1
ATOM 1006 C C . THR A 1 136 ? 12.798 -4.592 -9.668 1.00 98.44 136 THR A C 1
ATOM 1008 O O . THR A 1 136 ? 13.879 -5.099 -9.384 1.00 98.44 136 THR A O 1
ATOM 1011 N N . ALA A 1 137 ? 11.836 -4.436 -8.755 1.00 88.06 137 ALA A N 1
ATOM 1012 C CA . ALA A 1 137 ? 12.007 -4.834 -7.359 1.00 88.06 137 ALA A CA 1
ATOM 1013 C C . ALA A 1 137 ? 12.314 -6.334 -7.212 1.00 88.06 137 ALA A C 1
ATOM 1015 O O . ALA A 1 137 ? 13.139 -6.721 -6.385 1.00 88.06 137 ALA A O 1
ATOM 1016 N N . ALA A 1 138 ? 11.663 -7.191 -8.001 1.00 85.88 138 ALA A N 1
ATOM 1017 C CA . ALA A 1 138 ? 11.893 -8.633 -7.976 1.00 85.88 138 ALA A CA 1
ATOM 1018 C C . ALA A 1 138 ? 13.289 -9.010 -8.492 1.00 85.88 138 ALA A C 1
ATOM 1020 O O . ALA A 1 138 ? 14.000 -9.782 -7.847 1.00 85.88 138 ALA A O 1
ATOM 1021 N N . VAL A 1 139 ? 13.710 -8.411 -9.609 1.00 98.06 139 VAL A N 1
ATOM 1022 C CA . VAL A 1 139 ? 15.042 -8.620 -10.186 1.00 98.06 139 VAL A CA 1
ATOM 1023 C C . VAL A 1 139 ? 16.135 -8.131 -9.237 1.00 98.06 139 VAL A C 1
ATOM 1025 O O . VAL A 1 139 ? 17.067 -8.877 -8.957 1.00 98.06 139 VAL A O 1
ATOM 1028 N N . LEU A 1 140 ? 16.014 -6.930 -8.668 1.00 98.06 140 LEU A N 1
ATOM 1029 C CA . LEU A 1 140 ? 17.030 -6.404 -7.750 1.00 98.06 140 LEU A CA 1
ATOM 1030 C C . LEU A 1 140 ? 17.145 -7.240 -6.470 1.00 98.06 140 LEU A C 1
ATOM 1032 O O . LEU A 1 140 ? 18.260 -7.532 -6.043 1.00 98.06 140 LEU A O 1
ATOM 1036 N N . ARG A 1 141 ? 16.025 -7.735 -5.918 1.00 90.44 141 ARG A N 1
ATOM 1037 C CA . ARG A 1 141 ? 16.063 -8.720 -4.821 1.00 90.44 141 ARG A CA 1
ATOM 1038 C C . ARG A 1 141 ? 16.830 -9.978 -5.219 1.00 90.44 141 ARG A C 1
ATOM 1040 O O . ARG A 1 141 ? 17.668 -10.440 -4.451 1.00 90.44 141 ARG A O 1
ATOM 1047 N N . ARG A 1 142 ? 16.572 -10.520 -6.415 1.00 93.06 142 ARG A N 1
ATOM 1048 C CA . ARG A 1 142 ? 17.265 -11.714 -6.926 1.00 93.06 142 ARG A CA 1
ATOM 1049 C C . ARG A 1 142 ? 18.771 -11.490 -7.087 1.00 93.06 142 ARG A C 1
ATOM 1051 O O . ARG A 1 142 ? 19.533 -12.425 -6.852 1.00 93.06 142 ARG A O 1
ATOM 1058 N N . LEU A 1 143 ? 19.171 -10.276 -7.465 1.00 94.88 143 LEU A N 1
ATOM 1059 C CA . LEU A 1 143 ? 20.566 -9.851 -7.612 1.00 94.88 143 LEU A CA 1
ATOM 1060 C C . LEU A 1 143 ? 21.231 -9.445 -6.283 1.00 94.88 143 LEU A C 1
ATOM 1062 O O . LEU A 1 143 ? 22.426 -9.160 -6.270 1.00 94.88 143 LEU A O 1
ATOM 1066 N N . GLY A 1 144 ? 20.487 -9.392 -5.171 1.00 93.38 144 GLY A N 1
ATOM 1067 C CA . GLY A 1 144 ? 21.006 -8.935 -3.878 1.00 93.38 144 GLY A CA 1
ATOM 1068 C C . GLY A 1 144 ? 21.354 -7.442 -3.855 1.00 93.38 144 GLY A C 1
ATOM 1069 O O . GLY A 1 144 ? 22.304 -7.039 -3.187 1.00 93.38 144 GLY A O 1
ATOM 1070 N N . ARG A 1 145 ? 20.621 -6.621 -4.616 1.00 96.69 145 ARG A N 1
ATOM 1071 C CA . ARG A 1 145 ? 20.850 -5.177 -4.773 1.00 96.69 145 ARG A CA 1
ATOM 1072 C C . ARG A 1 145 ? 19.655 -4.370 -4.280 1.00 96.69 145 ARG A C 1
ATOM 1074 O O . ARG A 1 145 ? 18.531 -4.863 -4.272 1.00 96.69 145 ARG A O 1
ATOM 1081 N N . ASP A 1 146 ? 19.903 -3.129 -3.870 1.00 90.56 146 ASP A N 1
ATOM 1082 C CA . ASP A 1 146 ? 18.867 -2.182 -3.452 1.00 90.56 146 ASP A CA 1
ATOM 1083 C C . ASP A 1 146 ? 18.261 -1.425 -4.651 1.00 90.56 146 ASP A C 1
ATOM 1085 O O . ASP A 1 146 ? 18.734 -1.524 -5.786 1.00 90.56 146 ASP A O 1
ATOM 1089 N N . ALA A 1 147 ? 17.228 -0.617 -4.399 1.00 92.06 147 ALA A N 1
ATOM 1090 C CA . ALA A 1 147 ? 16.558 0.175 -5.433 1.00 92.06 147 ALA A CA 1
ATOM 1091 C C . ALA A 1 147 ? 17.478 1.193 -6.134 1.00 92.06 147 ALA A C 1
ATOM 1093 O O . ALA A 1 147 ? 17.181 1.629 -7.247 1.00 92.06 147 ALA A O 1
ATOM 1094 N N . ASN A 1 148 ? 18.627 1.536 -5.539 1.00 95.69 148 ASN A N 1
ATOM 1095 C CA . ASN A 1 148 ? 19.610 2.410 -6.167 1.00 95.69 148 ASN A CA 1
ATOM 1096 C C . ASN A 1 148 ? 20.321 1.748 -7.349 1.00 95.69 148 ASN A C 1
ATOM 1098 O O . ASN A 1 148 ? 21.085 2.432 -8.012 1.00 95.69 148 ASN A O 1
ATOM 1102 N N . HIS A 1 149 ? 20.059 0.483 -7.669 1.00 98.25 149 HIS A N 1
ATOM 1103 C CA . HIS A 1 149 ? 20.552 -0.165 -8.886 1.00 98.25 149 HIS A CA 1
ATOM 1104 C C . HIS A 1 149 ? 19.531 -0.138 -10.047 1.00 98.25 149 HIS A C 1
ATOM 1106 O O . HIS A 1 149 ? 19.803 -0.682 -11.117 1.00 98.25 149 HIS A O 1
ATOM 1112 N N . ALA A 1 150 ? 18.373 0.517 -9.868 1.00 98.44 150 ALA A N 1
ATOM 1113 C CA . ALA A 1 150 ? 17.441 0.851 -10.949 1.00 98.44 150 ALA A CA 1
ATOM 1114 C C . ALA A 1 150 ? 17.773 2.218 -11.563 1.00 98.44 150 ALA A C 1
ATOM 1116 O O . ALA A 1 150 ? 17.873 3.220 -10.844 1.00 98.44 150 ALA A O 1
ATOM 1117 N N . ARG A 1 151 ? 17.918 2.289 -12.886 1.00 98.19 151 ARG A N 1
ATOM 1118 C CA . ARG A 1 151 ? 18.248 3.525 -13.609 1.00 98.19 151 ARG A CA 1
ATOM 1119 C C . ARG A 1 151 ? 17.332 3.761 -14.793 1.00 98.19 151 ARG A C 1
ATOM 1121 O O . ARG A 1 151 ? 16.845 2.816 -15.401 1.00 98.19 151 ARG A O 1
ATOM 1128 N N . GLY A 1 152 ? 17.146 5.028 -15.144 1.00 97.62 152 GLY A N 1
ATOM 1129 C CA . GLY A 1 152 ? 16.694 5.405 -16.480 1.00 97.62 152 GLY A CA 1
ATOM 1130 C C . GLY A 1 152 ? 17.889 5.623 -17.405 1.00 97.62 152 GLY A C 1
ATOM 1131 O O . GLY A 1 152 ? 18.934 6.102 -16.963 1.00 97.62 152 GLY A O 1
ATOM 1132 N N . HIS A 1 153 ? 17.742 5.321 -18.690 1.00 96.69 153 HIS A N 1
ATOM 1133 C CA . HIS A 1 153 ? 18.826 5.456 -19.666 1.00 96.69 153 HIS A CA 1
ATOM 1134 C C . HIS A 1 153 ? 19.448 6.861 -19.728 1.00 96.69 153 HIS A C 1
ATOM 1136 O O . HIS A 1 153 ? 20.662 7.004 -19.844 1.00 96.69 153 HIS A O 1
ATOM 1142 N N . ARG A 1 154 ? 18.664 7.919 -19.519 1.00 95.88 154 ARG A N 1
ATOM 1143 C CA . ARG A 1 154 ? 19.123 9.312 -19.437 1.00 95.88 154 ARG A CA 1
ATOM 1144 C C . ARG A 1 154 ? 20.106 9.560 -18.297 1.00 95.88 154 ARG A C 1
ATOM 1146 O O . ARG A 1 154 ? 20.906 10.489 -18.357 1.00 95.88 154 ARG A O 1
ATOM 1153 N N . GLU A 1 155 ? 20.075 8.744 -17.246 1.00 96.12 155 GLU A N 1
ATOM 1154 C CA . GLU A 1 155 ? 21.003 8.858 -16.120 1.00 96.12 155 GLU A CA 1
ATOM 1155 C C . GLU A 1 155 ? 22.363 8.241 -16.450 1.00 96.12 155 GLU A C 1
ATOM 1157 O O . GLU A 1 155 ? 23.384 8.765 -16.003 1.00 96.12 155 GLU A O 1
ATOM 1162 N N . THR A 1 156 ? 22.391 7.185 -17.267 1.00 95.94 156 THR A N 1
ATOM 1163 C CA . THR A 1 156 ? 23.604 6.435 -17.634 1.00 95.94 156 THR A CA 1
ATOM 1164 C C . THR A 1 156 ? 24.158 6.803 -19.011 1.00 95.94 156 THR A C 1
ATOM 1166 O O . THR A 1 156 ? 25.313 6.512 -19.298 1.00 95.94 156 THR A O 1
ATOM 1169 N N . SER A 1 157 ? 23.396 7.472 -19.870 1.00 92.88 157 SER A N 1
ATOM 1170 C CA . SER A 1 157 ? 23.812 7.803 -21.235 1.00 92.88 157 SER A CA 1
ATOM 1171 C C . SER A 1 157 ? 24.987 8.791 -21.278 1.00 92.88 157 SER A C 1
ATOM 1173 O O . SER A 1 157 ? 24.972 9.839 -20.629 1.00 92.88 157 SER A O 1
ATOM 1175 N N . THR A 1 158 ? 25.954 8.521 -22.157 1.00 93.00 158 THR A N 1
ATOM 1176 C CA . THR A 1 158 ? 27.060 9.435 -22.502 1.00 93.00 158 THR A CA 1
ATOM 1177 C C . THR A 1 158 ? 26.711 10.425 -23.619 1.00 93.00 158 THR A C 1
ATOM 1179 O O . THR A 1 158 ? 27.391 11.434 -23.773 1.00 93.00 158 THR A O 1
ATOM 1182 N N . THR A 1 159 ? 25.625 10.192 -24.364 1.00 88.44 159 THR A N 1
ATOM 1183 C CA . THR A 1 159 ? 25.239 10.979 -25.551 1.00 88.44 159 THR A CA 1
ATOM 1184 C C . THR A 1 159 ? 24.022 11.883 -25.318 1.00 88.44 159 THR A C 1
ATOM 1186 O O . THR A 1 159 ? 23.337 12.243 -26.269 1.00 88.44 159 THR A O 1
ATOM 1189 N N . GLY A 1 160 ? 23.688 12.196 -24.061 1.00 82.88 160 GLY A N 1
ATOM 1190 C CA . GLY A 1 160 ? 22.564 13.087 -23.731 1.00 82.88 160 GLY A CA 1
ATOM 1191 C C . GLY A 1 160 ? 21.162 12.546 -24.051 1.00 82.88 160 GLY A C 1
ATOM 1192 O O . GLY A 1 160 ? 20.261 13.331 -24.329 1.00 82.88 160 GLY A O 1
ATOM 1193 N N . LYS A 1 161 ? 20.961 11.222 -24.032 1.00 87.50 161 LYS A N 1
ATOM 1194 C CA . LYS A 1 161 ? 19.637 10.600 -24.180 1.00 87.50 161 LYS A CA 1
ATOM 1195 C C . LYS A 1 161 ? 18.641 11.131 -23.144 1.00 87.50 161 LYS A C 1
ATOM 1197 O O . LYS A 1 161 ? 19.015 11.406 -22.005 1.00 87.50 161 LYS A O 1
ATOM 1202 N N . ILE A 1 162 ? 17.375 11.244 -23.546 1.00 88.69 162 ILE A N 1
ATOM 1203 C CA . ILE A 1 162 ? 16.289 11.780 -22.710 1.00 88.69 162 ILE A CA 1
ATOM 1204 C C . ILE A 1 162 ? 15.366 10.694 -22.140 1.00 88.69 162 ILE A C 1
ATOM 1206 O O . ILE A 1 162 ? 14.530 10.996 -21.288 1.00 88.69 162 ILE A O 1
ATOM 1210 N N . ASP A 1 163 ? 15.494 9.448 -22.600 1.00 91.75 163 ASP A N 1
ATOM 1211 C CA . ASP A 1 163 ? 14.633 8.337 -22.205 1.00 91.75 163 ASP A CA 1
ATOM 1212 C C . ASP A 1 163 ? 15.014 7.764 -20.830 1.00 91.75 163 ASP A C 1
ATOM 1214 O O . ASP A 1 163 ? 16.191 7.713 -20.496 1.00 91.75 163 ASP A O 1
ATOM 1218 N N . PRO A 1 164 ? 14.061 7.332 -19.992 1.00 95.06 164 PRO A N 1
ATOM 1219 C CA . PRO A 1 164 ? 12.624 7.488 -20.145 1.00 95.06 164 PRO A CA 1
ATOM 1220 C C . PRO A 1 164 ? 12.187 8.929 -19.802 1.00 95.06 164 PRO A C 1
ATOM 1222 O O . PRO A 1 164 ? 12.673 9.547 -18.851 1.00 95.06 164 PRO A O 1
ATOM 1225 N N . SER A 1 165 ? 11.257 9.478 -20.583 1.00 91.25 165 SER A N 1
ATOM 1226 C CA . SER A 1 165 ? 10.647 10.798 -20.384 1.00 91.25 165 SER A CA 1
ATOM 1227 C C . SER A 1 165 ? 9.324 10.683 -19.615 1.00 91.25 165 SER A C 1
ATOM 1229 O O . SER A 1 165 ? 8.797 9.581 -19.447 1.00 91.25 165 SER A O 1
ATOM 1231 N N . PHE A 1 166 ? 8.805 11.819 -19.130 1.00 85.06 166 PHE A N 1
ATOM 1232 C CA . PHE A 1 166 ? 7.573 11.921 -18.320 1.00 85.06 166 PHE A CA 1
ATOM 1233 C C . PHE A 1 166 ? 7.576 11.118 -17.014 1.00 85.06 166 PHE A C 1
ATOM 1235 O O . PHE A 1 166 ? 6.534 10.734 -16.497 1.00 85.06 166 PHE A O 1
ATOM 1242 N N . ILE A 1 167 ? 8.762 10.882 -16.466 1.00 82.44 167 ILE A N 1
ATOM 1243 C CA . ILE A 1 167 ? 8.961 10.133 -15.230 1.00 82.44 167 ILE A CA 1
ATOM 1244 C C . ILE A 1 167 ? 9.974 10.862 -14.353 1.00 82.44 167 ILE A C 1
ATOM 1246 O O . ILE A 1 167 ? 10.992 11.375 -14.835 1.00 82.44 167 ILE A O 1
ATOM 1250 N N . ASN A 1 168 ? 9.703 10.891 -13.051 1.00 82.69 168 ASN A N 1
ATOM 1251 C CA . ASN A 1 168 ? 10.693 11.231 -12.044 1.00 82.69 168 ASN A CA 1
ATOM 1252 C C . ASN A 1 168 ? 11.399 9.936 -11.610 1.00 82.69 168 ASN A C 1
ATOM 1254 O O . ASN A 1 168 ? 10.769 9.016 -11.090 1.00 82.69 168 ASN A O 1
ATOM 1258 N N . LEU A 1 169 ? 12.707 9.847 -11.862 1.00 89.75 169 LEU A N 1
ATOM 1259 C CA . LEU A 1 169 ? 13.475 8.628 -11.595 1.00 89.75 169 LEU A CA 1
ATOM 1260 C C . LEU A 1 169 ? 13.792 8.444 -10.107 1.00 89.75 169 LEU A C 1
ATOM 1262 O O . LEU A 1 169 ? 13.976 7.309 -9.672 1.00 89.75 169 LEU A O 1
ATOM 1266 N N . ASP A 1 170 ? 13.774 9.515 -9.312 1.00 80.38 170 ASP A N 1
ATOM 1267 C CA . ASP A 1 170 ? 13.837 9.402 -7.855 1.00 80.38 170 ASP A CA 1
ATOM 1268 C C . ASP A 1 170 ? 12.540 8.809 -7.305 1.00 80.38 170 ASP A C 1
ATOM 1270 O O . ASP A 1 170 ? 12.593 7.880 -6.501 1.00 80.38 170 ASP A O 1
ATOM 1274 N N . THR A 1 171 ? 11.380 9.243 -7.815 1.00 72.25 171 THR A N 1
ATOM 1275 C CA . THR A 1 171 ? 10.082 8.629 -7.484 1.00 72.25 171 THR A CA 1
ATOM 1276 C C . THR A 1 171 ? 10.042 7.161 -7.901 1.00 72.25 171 THR A C 1
ATOM 1278 O O . THR A 1 171 ? 9.659 6.311 -7.103 1.00 72.25 171 THR A O 1
ATOM 1281 N N . MET A 1 172 ? 10.525 6.826 -9.102 1.00 88.38 172 MET A N 1
ATOM 1282 C CA . MET A 1 172 ? 10.624 5.433 -9.550 1.00 88.38 172 MET A CA 1
ATOM 1283 C C . MET A 1 172 ? 11.494 4.590 -8.610 1.00 88.38 172 MET A C 1
ATOM 1285 O O . MET A 1 172 ? 11.092 3.494 -8.219 1.00 88.38 172 MET A O 1
ATOM 1289 N N . ARG A 1 173 ? 12.665 5.089 -8.192 1.00 92.69 173 ARG A N 1
ATOM 1290 C CA . ARG A 1 173 ? 13.510 4.387 -7.212 1.00 92.69 173 ARG A CA 1
ATOM 1291 C C . ARG A 1 173 ? 12.817 4.251 -5.864 1.00 92.69 173 ARG A C 1
ATOM 1293 O O . ARG A 1 173 ? 12.907 3.190 -5.251 1.00 92.69 173 ARG A O 1
ATOM 1300 N N . ALA A 1 174 ? 12.116 5.286 -5.413 1.00 67.44 174 ALA A N 1
ATOM 1301 C CA . ALA A 1 174 ? 11.359 5.270 -4.169 1.00 67.44 174 ALA A CA 1
ATOM 1302 C C . ALA A 1 174 ? 10.223 4.232 -4.208 1.00 67.44 174 ALA A C 1
ATOM 1304 O O . ALA A 1 174 ? 10.048 3.480 -3.249 1.00 67.44 174 ALA A O 1
ATOM 1305 N N . ASP A 1 175 ? 9.516 4.114 -5.332 1.00 70.44 175 ASP A N 1
ATOM 1306 C CA . ASP A 1 175 ? 8.472 3.112 -5.544 1.00 70.44 175 ASP A CA 1
ATOM 1307 C C . ASP A 1 175 ? 9.051 1.691 -5.629 1.00 70.44 175 ASP A C 1
ATOM 1309 O O . ASP A 1 175 ? 8.501 0.767 -5.026 1.00 70.44 175 ASP A O 1
ATOM 1313 N N . VAL A 1 176 ? 10.201 1.501 -6.287 1.00 80.62 176 VAL A N 1
ATOM 1314 C CA . VAL A 1 176 ? 10.940 0.224 -6.269 1.00 80.62 176 VAL A CA 1
ATOM 1315 C C . VAL A 1 176 ? 11.377 -0.125 -4.845 1.00 80.62 176 VAL A C 1
ATOM 1317 O O . VAL A 1 176 ? 11.169 -1.255 -4.410 1.00 80.62 176 VAL A O 1
ATOM 1320 N N . ALA A 1 177 ? 11.917 0.824 -4.078 1.00 73.69 177 ALA A N 1
ATOM 1321 C CA . ALA A 1 177 ? 12.310 0.610 -2.684 1.00 73.69 177 ALA A CA 1
ATOM 1322 C C . ALA A 1 177 ? 11.104 0.266 -1.798 1.00 73.69 177 ALA A C 1
ATOM 1324 O O . ALA A 1 177 ? 11.168 -0.663 -0.989 1.00 73.69 177 ALA A O 1
ATOM 1325 N N . ALA A 1 178 ? 9.981 0.968 -1.976 1.00 56.75 178 ALA A N 1
ATOM 1326 C CA . ALA A 1 178 ? 8.725 0.665 -1.302 1.00 56.75 178 ALA A CA 1
ATOM 1327 C C . ALA A 1 178 ? 8.289 -0.763 -1.624 1.00 56.75 178 ALA A C 1
ATOM 1329 O O . ALA A 1 178 ? 8.066 -1.561 -0.714 1.00 56.75 178 ALA A O 1
ATOM 1330 N N . ARG A 1 179 ? 8.276 -1.121 -2.910 1.00 66.31 179 ARG A N 1
ATOM 1331 C CA . ARG A 1 179 ? 7.944 -2.459 -3.391 1.00 66.31 179 ARG A CA 1
ATOM 1332 C C . ARG A 1 179 ? 8.864 -3.520 -2.804 1.00 66.31 179 ARG A C 1
ATOM 1334 O O . ARG A 1 179 ? 8.371 -4.579 -2.420 1.00 66.31 179 ARG A O 1
ATOM 1341 N N . MET A 1 180 ? 10.164 -3.238 -2.698 1.00 70.62 180 MET A N 1
ATOM 1342 C CA . MET A 1 180 ? 11.178 -4.113 -2.106 1.00 70.62 180 MET A CA 1
ATOM 1343 C C . MET A 1 180 ? 10.962 -4.345 -0.605 1.00 70.62 180 MET A C 1
ATOM 1345 O O . MET A 1 180 ? 11.058 -5.488 -0.155 1.00 70.62 180 MET A O 1
ATOM 1349 N N . ALA A 1 181 ? 10.590 -3.299 0.133 1.00 58.28 181 ALA A N 1
ATOM 1350 C CA . ALA A 1 181 ? 10.309 -3.334 1.570 1.00 58.28 181 ALA A CA 1
ATOM 1351 C C . ALA A 1 181 ? 8.939 -3.949 1.938 1.00 58.28 181 ALA A C 1
ATOM 1353 O O . ALA A 1 181 ? 8.659 -4.143 3.118 1.00 58.28 181 ALA A O 1
ATOM 1354 N N . GLY A 1 182 ? 8.099 -4.275 0.946 1.00 51.16 182 GLY A N 1
ATOM 1355 C CA . GLY A 1 182 ? 6.754 -4.838 1.144 1.00 51.16 182 GLY A CA 1
ATOM 1356 C C . GLY A 1 182 ? 5.604 -3.841 0.945 1.00 51.16 182 GLY A C 1
ATOM 1357 O O . GLY A 1 182 ? 4.450 -4.224 1.036 1.00 51.16 182 GLY A O 1
ATOM 1358 N N . GLY A 1 183 ? 5.889 -2.587 0.594 1.00 44.12 183 GLY A N 1
ATOM 1359 C CA . GLY A 1 183 ? 4.904 -1.524 0.347 1.00 44.12 183 GLY A CA 1
ATOM 1360 C C . GLY A 1 183 ? 4.272 -1.511 -1.054 1.00 44.12 183 GLY A C 1
ATOM 1361 O O . GLY A 1 183 ? 3.687 -0.510 -1.449 1.00 44.12 183 GLY A O 1
ATOM 1362 N N . GLY A 1 184 ? 4.388 -2.586 -1.834 1.00 39.91 184 GLY A N 1
ATOM 1363 C CA . GLY A 1 184 ? 3.681 -2.740 -3.111 1.00 39.91 184 GLY A CA 1
ATOM 1364 C C . GLY A 1 184 ? 3.413 -4.220 -3.356 1.00 39.91 184 GLY A C 1
ATOM 1365 O O . GLY A 1 184 ? 4.285 -5.031 -3.072 1.00 39.91 184 GLY A O 1
ATOM 1366 N N . THR A 1 185 ? 2.206 -4.575 -3.793 1.00 38.31 185 THR A N 1
ATOM 1367 C CA . THR A 1 185 ? 1.626 -5.943 -3.849 1.00 38.31 185 THR A CA 1
ATOM 1368 C C . THR A 1 185 ? 1.734 -6.777 -2.561 1.00 38.31 185 THR A C 1
ATOM 1370 O O . THR A 1 185 ? 1.872 -8.000 -2.612 1.00 38.31 185 THR A O 1
ATOM 1373 N N . ALA A 1 186 ? 1.698 -6.130 -1.398 1.00 38.72 186 ALA A N 1
ATOM 1374 C CA . ALA A 1 186 ? 1.278 -6.848 -0.206 1.00 38.72 186 ALA A CA 1
ATOM 1375 C C . ALA A 1 186 ? -0.254 -7.053 -0.250 1.00 38.72 186 ALA A C 1
ATOM 1377 O O . ALA A 1 186 ? -0.953 -6.235 -0.857 1.00 38.72 186 ALA A O 1
ATOM 1378 N N . PRO A 1 187 ? -0.765 -8.104 0.402 1.00 48.91 187 PRO A N 1
ATOM 1379 C CA . PRO A 1 187 ? -2.109 -8.636 0.204 1.00 48.91 187 PRO A CA 1
ATOM 1380 C C . PRO A 1 187 ? -3.215 -7.619 0.367 1.00 48.91 187 PRO A C 1
ATOM 1382 O O . PRO A 1 187 ? -3.211 -6.828 1.300 1.00 48.91 187 PRO A O 1
ATOM 1385 N N . VAL A 1 188 ? -4.198 -7.668 -0.519 1.00 48.72 188 VAL A N 1
ATOM 1386 C CA . VAL A 1 188 ? -5.344 -6.746 -0.573 1.00 48.72 188 VAL A CA 1
ATOM 1387 C C . VAL A 1 188 ? -6.394 -6.956 0.531 1.00 48.72 188 VAL A C 1
ATOM 1389 O O . VAL A 1 188 ? -7.543 -6.550 0.368 1.00 48.72 188 VAL A O 1
ATOM 1392 N N . SER A 1 189 ? -6.039 -7.563 1.669 1.00 54.59 189 SER A N 1
ATOM 1393 C CA . SER A 1 189 ? -6.886 -7.532 2.867 1.00 54.59 189 SER A CA 1
ATOM 1394 C C . SER A 1 189 ? -6.837 -6.125 3.477 1.00 54.59 189 SER A C 1
ATOM 1396 O O . SER A 1 189 ? -5.785 -5.666 3.920 1.00 54.59 189 SER A O 1
ATOM 1398 N N . GLY A 1 190 ? -7.951 -5.396 3.418 1.00 63.53 190 GLY A N 1
ATOM 1399 C CA . GLY A 1 190 ? -8.073 -4.025 3.913 1.00 63.53 190 GLY A CA 1
ATOM 1400 C C . GLY A 1 190 ? -8.338 -3.948 5.414 1.00 63.53 190 GLY A C 1
ATOM 1401 O O . GLY A 1 190 ? -8.036 -4.873 6.166 1.00 63.53 190 GLY A O 1
ATOM 1402 N N . GLN A 1 191 ? -8.869 -2.810 5.856 1.00 82.19 191 GLN A N 1
ATOM 1403 C CA . GLN A 1 191 ? -9.231 -2.573 7.254 1.00 82.19 191 GLN A CA 1
ATOM 1404 C C . GLN A 1 191 ? -10.544 -3.280 7.621 1.00 82.19 191 GLN A C 1
ATOM 1406 O O . GLN A 1 191 ? -11.473 -3.337 6.813 1.00 82.19 191 GLN A O 1
ATOM 1411 N N . ALA A 1 192 ? -10.624 -3.791 8.851 1.00 91.81 192 ALA A N 1
ATOM 1412 C CA . ALA A 1 192 ? -11.868 -4.281 9.428 1.00 91.81 192 ALA A CA 1
ATOM 1413 C C . ALA A 1 192 ? -12.557 -3.177 10.243 1.00 91.81 192 ALA A C 1
ATOM 1415 O O . ALA A 1 192 ? -11.888 -2.367 10.886 1.00 91.81 192 ALA A O 1
ATOM 1416 N N . TYR A 1 193 ? -13.886 -3.144 10.230 1.00 94.25 193 TYR A N 1
ATOM 1417 C CA . TYR A 1 193 ? -14.675 -2.171 10.989 1.00 94.25 193 TYR A CA 1
ATOM 1418 C C . TYR A 1 193 ? -16.051 -2.737 11.358 1.00 94.25 193 TYR A C 1
ATOM 1420 O O . TYR A 1 193 ? -16.463 -3.784 10.861 1.00 94.25 193 TYR A O 1
ATOM 1428 N N . LEU A 1 194 ? -16.760 -2.050 12.256 1.00 93.94 194 LEU A N 1
ATOM 1429 C CA . LEU A 1 194 ? -18.132 -2.393 12.634 1.00 93.94 194 LEU A CA 1
ATOM 1430 C C . LEU A 1 194 ? -19.132 -1.505 11.904 1.00 93.94 194 LEU A C 1
ATOM 1432 O O . LEU A 1 194 ? -18.913 -0.300 11.801 1.00 93.94 194 LEU A O 1
ATOM 1436 N N . TYR A 1 195 ? -20.248 -2.087 11.469 1.00 93.62 195 TYR A N 1
ATOM 1437 C CA . TYR A 1 195 ? -21.418 -1.362 10.981 1.00 93.62 195 TYR A CA 1
ATOM 1438 C C . TYR A 1 195 ? -22.690 -1.979 11.563 1.00 93.62 195 TYR A C 1
ATOM 1440 O O . TYR A 1 195 ? -23.059 -3.103 11.234 1.00 93.62 195 TYR A O 1
ATOM 1448 N N . GLY A 1 196 ? -23.354 -1.258 12.468 1.00 90.25 196 GLY A N 1
ATOM 1449 C CA . GLY A 1 196 ? -24.440 -1.844 13.256 1.00 90.25 196 GLY A CA 1
ATOM 1450 C C . GLY A 1 196 ? -23.933 -3.002 14.122 1.00 90.25 196 GLY A C 1
ATOM 1451 O O . GLY A 1 196 ? -22.961 -2.841 14.858 1.00 90.25 196 GLY A O 1
ATOM 1452 N N . ASP A 1 197 ? -24.583 -4.162 14.026 1.00 89.31 197 ASP A N 1
ATOM 1453 C CA . ASP A 1 197 ? -24.173 -5.419 14.669 1.00 89.31 197 ASP A CA 1
ATOM 1454 C C . ASP A 1 197 ? -23.215 -6.260 13.805 1.00 89.31 197 ASP A C 1
ATOM 1456 O O . ASP A 1 197 ? -22.825 -7.362 14.200 1.00 89.31 197 ASP A O 1
ATOM 1460 N N . GLN A 1 198 ? -22.843 -5.759 12.623 1.00 92.94 198 GLN A N 1
ATOM 1461 C CA . GLN A 1 198 ? -22.061 -6.495 11.641 1.00 92.94 198 GLN A CA 1
ATOM 1462 C C . GLN A 1 198 ? -20.568 -6.183 11.760 1.00 92.94 198 GLN A C 1
ATOM 1464 O O . GLN A 1 198 ? -20.147 -5.030 11.891 1.00 92.94 198 GLN A O 1
ATOM 1469 N N . GLN A 1 199 ? -19.758 -7.229 11.648 1.00 94.50 199 GLN A N 1
ATOM 1470 C CA . GLN A 1 199 ? -18.326 -7.142 11.389 1.00 94.50 199 GLN A CA 1
ATOM 1471 C C . GLN A 1 199 ? -18.119 -7.023 9.884 1.00 94.50 199 GLN A C 1
ATOM 1473 O O . GLN A 1 199 ? -18.725 -7.783 9.134 1.00 94.50 199 GLN A O 1
ATOM 1478 N N . HIS A 1 200 ? -17.254 -6.114 9.449 1.00 94.12 200 HIS A N 1
ATOM 1479 C CA . HIS A 1 200 ? -16.912 -5.916 8.046 1.00 94.12 200 HIS A CA 1
ATOM 1480 C C . HIS A 1 200 ? -15.410 -6.029 7.822 1.00 94.12 200 HIS A C 1
ATOM 1482 O O . HIS A 1 200 ? -14.620 -5.551 8.635 1.00 94.12 200 HIS A O 1
ATOM 1488 N N . LEU A 1 201 ? -15.026 -6.602 6.683 1.00 93.44 201 LEU A N 1
ATOM 1489 C CA . LEU A 1 201 ? -13.687 -6.509 6.120 1.00 93.44 201 LEU A CA 1
ATOM 1490 C C . LEU A 1 201 ? -13.786 -6.154 4.637 1.00 93.44 201 LEU A C 1
ATOM 1492 O O . LEU A 1 201 ? -14.316 -6.917 3.825 1.00 93.44 201 LEU A O 1
ATOM 1496 N N . VAL A 1 202 ? -13.187 -5.025 4.273 1.00 92.50 202 VAL A N 1
ATOM 1497 C CA . VAL A 1 202 ? -13.047 -4.624 2.872 1.00 92.50 202 VAL A CA 1
ATOM 1498 C C . VAL A 1 202 ? -11.776 -5.209 2.268 1.00 92.50 202 VAL A C 1
ATOM 1500 O O . VAL A 1 202 ? -10.713 -5.195 2.882 1.00 92.50 202 VAL A O 1
ATOM 1503 N N . ALA A 1 203 ? -11.869 -5.731 1.052 1.00 90.56 203 ALA A N 1
ATOM 1504 C CA . ALA A 1 203 ? -10.759 -6.337 0.329 1.00 90.56 203 ALA A CA 1
ATOM 1505 C C . ALA A 1 203 ? -10.918 -6.160 -1.186 1.00 90.56 203 ALA A C 1
ATOM 1507 O O . ALA A 1 203 ? -11.963 -5.723 -1.665 1.00 90.56 203 ALA A O 1
ATOM 1508 N N . VAL A 1 204 ? -9.890 -6.520 -1.955 1.00 89.06 204 VAL A N 1
ATOM 1509 C CA . VAL A 1 204 ? -9.982 -6.594 -3.422 1.00 89.06 204 VAL A CA 1
ATOM 1510 C C . VAL A 1 204 ? -10.107 -8.054 -3.851 1.00 89.06 204 VAL A C 1
ATOM 1512 O O . VAL A 1 204 ? -9.334 -8.913 -3.421 1.00 89.06 204 VAL A O 1
ATOM 1515 N N . GLY A 1 205 ? -11.091 -8.351 -4.694 1.00 83.38 205 GLY A N 1
ATOM 1516 C CA . GLY A 1 205 ? -11.275 -9.668 -5.296 1.00 83.38 205 GLY A CA 1
ATOM 1517 C C . GLY A 1 205 ? -10.253 -9.950 -6.400 1.00 83.38 205 GLY A C 1
ATOM 1518 O O . GLY A 1 205 ? -9.641 -9.043 -6.954 1.00 83.38 205 GLY A O 1
ATOM 1519 N N . THR A 1 206 ? -10.089 -11.214 -6.782 1.00 78.38 206 THR A N 1
ATOM 1520 C CA . THR A 1 206 ? -9.222 -11.643 -7.902 1.00 78.38 206 THR A CA 1
ATOM 1521 C C . THR A 1 206 ? -9.612 -11.017 -9.245 1.00 78.38 206 THR A C 1
ATOM 1523 O O . THR A 1 206 ? -8.749 -10.838 -10.099 1.00 78.38 206 THR A O 1
ATOM 1526 N N . GLY A 1 207 ? -10.881 -10.629 -9.414 1.00 71.25 207 GLY A N 1
ATOM 1527 C CA . GLY A 1 207 ? -11.359 -9.841 -10.556 1.00 71.25 207 GLY A CA 1
ATOM 1528 C C . GLY A 1 207 ? -10.997 -8.350 -10.501 1.00 71.25 207 GLY A C 1
ATOM 1529 O O . GLY A 1 207 ? -11.300 -7.614 -11.434 1.00 71.25 207 GLY A O 1
ATOM 1530 N N . GLY A 1 208 ? -10.361 -7.885 -9.423 1.00 82.25 208 GLY A N 1
ATOM 1531 C CA . GLY A 1 208 ? -9.983 -6.488 -9.210 1.00 82.25 208 GLY A CA 1
ATOM 1532 C C . GLY A 1 208 ? -11.082 -5.612 -8.603 1.00 82.25 208 GLY A C 1
ATOM 1533 O O . GLY A 1 208 ? -10.815 -4.448 -8.327 1.00 82.25 208 GLY A O 1
ATOM 1534 N N . ALA A 1 209 ? -12.290 -6.131 -8.379 1.00 86.75 209 ALA A N 1
ATOM 1535 C CA . ALA A 1 209 ? -13.394 -5.388 -7.770 1.00 86.75 209 ALA A CA 1
ATOM 1536 C C . ALA A 1 209 ? -13.285 -5.316 -6.237 1.00 86.75 209 ALA A C 1
ATOM 1538 O O . ALA A 1 209 ? -12.632 -6.154 -5.606 1.00 86.75 209 ALA A O 1
ATOM 1539 N N . LEU A 1 210 ? -13.957 -4.333 -5.629 1.00 92.44 210 LEU A N 1
ATOM 1540 C CA . LEU A 1 210 ? -14.087 -4.252 -4.174 1.00 92.44 210 LEU A CA 1
ATOM 1541 C C . LEU A 1 210 ? -15.020 -5.358 -3.661 1.00 92.44 210 LEU A C 1
ATOM 1543 O O . LEU A 1 210 ? -16.142 -5.504 -4.143 1.00 92.44 210 LEU A O 1
ATOM 1547 N N . VAL A 1 211 ? -14.585 -6.078 -2.632 1.00 90.56 211 VAL A N 1
ATOM 1548 C CA . VAL A 1 211 ? -15.402 -7.024 -1.867 1.00 90.56 211 VAL A CA 1
ATOM 1549 C C . VAL A 1 211 ? -15.526 -6.496 -0.441 1.00 90.56 211 VAL A C 1
ATOM 1551 O O . VAL A 1 211 ? -14.509 -6.251 0.205 1.00 90.56 211 VAL A O 1
ATOM 1554 N N . ASN A 1 212 ? -16.748 -6.324 0.063 1.00 92.00 212 ASN A N 1
ATOM 1555 C CA . ASN A 1 212 ? -16.998 -5.900 1.447 1.00 92.00 212 ASN A CA 1
ATOM 1556 C C . ASN A 1 212 ? -17.594 -7.062 2.247 1.00 92.00 212 ASN A C 1
ATOM 1558 O O . ASN A 1 212 ? -18.808 -7.136 2.424 1.00 92.00 212 ASN A O 1
ATOM 1562 N N . LEU A 1 213 ? -16.745 -8.005 2.661 1.00 92.19 213 LEU A N 1
ATOM 1563 C CA . LEU A 1 213 ? -17.177 -9.189 3.396 1.00 92.19 213 LEU A CA 1
ATOM 1564 C C . LEU A 1 213 ? -17.767 -8.766 4.737 1.00 92.19 213 LEU A C 1
ATOM 1566 O O . LEU A 1 213 ? -17.182 -7.929 5.420 1.00 92.19 213 LEU A O 1
ATOM 1570 N N . SER A 1 214 ? -18.877 -9.377 5.134 1.00 92.50 214 SER A N 1
ATOM 1571 C CA . SER A 1 214 ? -19.491 -9.089 6.421 1.00 92.50 214 SER A CA 1
ATOM 1572 C C . SER A 1 214 ? -19.995 -10.330 7.133 1.00 92.50 214 SER A C 1
ATOM 1574 O O . SER A 1 214 ? -20.264 -11.361 6.514 1.00 92.50 214 SER A O 1
ATOM 1576 N N . TRP A 1 215 ? -20.124 -10.219 8.450 1.00 93.25 215 TRP A N 1
ATOM 1577 C CA . TRP A 1 215 ? -20.746 -11.226 9.293 1.00 93.25 215 TRP A CA 1
ATOM 1578 C C . TRP A 1 215 ? -21.573 -10.577 10.397 1.00 93.25 215 TRP A C 1
ATOM 1580 O O . TRP A 1 215 ? -21.124 -9.632 11.045 1.00 93.25 215 TRP A O 1
ATOM 1590 N N . SER A 1 216 ? -22.745 -11.142 10.665 1.00 89.88 216 SER A N 1
ATOM 1591 C CA . SER A 1 216 ? -23.481 -10.936 11.911 1.00 89.88 216 SER A CA 1
ATOM 1592 C C . SER A 1 216 ? -24.159 -12.240 12.340 1.00 89.88 216 SER A C 1
ATOM 1594 O O . SER A 1 216 ? -24.316 -13.150 11.515 1.00 89.88 216 SER A O 1
ATOM 1596 N N . PRO A 1 217 ? -24.618 -12.349 13.600 1.00 85.88 217 PRO A N 1
ATOM 1597 C CA . PRO A 1 217 ? -25.378 -13.514 14.047 1.00 85.88 217 PRO A CA 1
ATOM 1598 C C . PRO A 1 217 ? -26.648 -13.764 13.222 1.00 85.88 217 PRO A C 1
ATOM 1600 O O . PRO A 1 217 ? -27.050 -14.910 13.046 1.00 85.88 217 PRO A O 1
ATOM 1603 N N . SER A 1 218 ? -27.280 -12.698 12.720 1.00 86.00 218 SER A N 1
ATOM 1604 C CA . SER A 1 218 ? -28.549 -12.767 11.992 1.00 86.00 218 SER A CA 1
ATOM 1605 C C . SER A 1 218 ? -28.377 -13.103 10.511 1.00 86.00 218 SER A C 1
ATOM 1607 O O . SER A 1 218 ? -29.247 -13.755 9.935 1.00 86.00 218 SER A O 1
ATOM 1609 N N . THR A 1 219 ? -27.270 -12.693 9.889 1.00 86.94 219 THR A N 1
ATOM 1610 C CA . THR A 1 219 ? -27.055 -12.887 8.447 1.00 86.94 219 THR A CA 1
ATOM 1611 C C . THR A 1 219 ? -26.062 -13.992 8.108 1.00 86.94 219 THR A C 1
ATOM 1613 O O . THR A 1 219 ? -26.029 -14.450 6.966 1.00 86.94 219 THR A O 1
ATOM 1616 N N . GLY A 1 220 ? -25.220 -14.403 9.059 1.00 90.50 220 GLY A N 1
ATOM 1617 C CA . GLY A 1 220 ? -24.027 -15.183 8.748 1.00 90.50 220 GLY A CA 1
ATOM 1618 C C . GLY A 1 220 ? -23.073 -14.407 7.833 1.00 90.50 220 GLY A C 1
ATOM 1619 O O . GLY A 1 220 ? -23.115 -13.177 7.778 1.00 90.50 220 GLY A O 1
ATOM 1620 N N . ILE A 1 221 ? -22.199 -15.132 7.126 1.00 90.94 221 ILE A N 1
ATOM 1621 C CA . ILE A 1 221 ? -21.165 -14.545 6.261 1.00 90.94 221 ILE A CA 1
ATOM 1622 C C . ILE A 1 221 ? -21.762 -14.133 4.909 1.00 90.94 221 ILE A C 1
ATOM 1624 O O . ILE A 1 221 ? -22.231 -14.987 4.152 1.00 90.94 221 ILE A O 1
ATOM 1628 N N . ILE A 1 222 ? -21.643 -12.854 4.555 1.00 89.12 222 ILE A N 1
ATOM 1629 C CA . ILE A 1 222 ? -22.004 -12.293 3.248 1.00 89.12 222 ILE A CA 1
ATOM 1630 C C . ILE A 1 222 ? -20.730 -11.787 2.556 1.00 89.12 222 ILE A C 1
ATOM 1632 O O . ILE A 1 222 ? -19.810 -11.275 3.187 1.00 89.12 222 ILE A O 1
ATOM 1636 N N . ARG A 1 223 ? -20.651 -11.960 1.233 1.00 86.44 223 ARG A N 1
ATOM 1637 C CA . ARG A 1 223 ? -19.498 -11.578 0.399 1.00 86.44 223 ARG A CA 1
ATOM 1638 C C . ARG A 1 223 ? -19.934 -10.725 -0.802 1.00 86.44 223 ARG A C 1
ATOM 1640 O O . ARG A 1 223 ? -19.791 -11.176 -1.936 1.00 86.44 223 ARG A O 1
ATOM 1647 N N . PRO A 1 224 ? -20.530 -9.542 -0.583 1.00 83.88 224 PRO A N 1
ATOM 1648 C CA . PRO A 1 224 ? -20.968 -8.692 -1.676 1.00 83.88 224 PRO A CA 1
ATOM 1649 C C . PRO A 1 224 ? -19.761 -8.127 -2.434 1.00 83.88 224 PRO A C 1
ATOM 1651 O O . PRO A 1 224 ? -18.819 -7.596 -1.838 1.00 83.88 224 PRO A O 1
ATOM 1654 N N . GLU A 1 225 ? -19.819 -8.208 -3.760 1.00 86.56 225 GLU A N 1
ATOM 1655 C CA . GLU A 1 225 ? -18.954 -7.430 -4.640 1.00 86.56 225 GLU A CA 1
ATOM 1656 C C . GLU A 1 225 ? -19.620 -6.074 -4.885 1.00 86.56 225 GLU A C 1
ATOM 1658 O O . GLU A 1 225 ? -20.756 -5.999 -5.349 1.00 86.56 225 GLU A O 1
ATOM 1663 N N . TRP A 1 226 ? -18.929 -4.994 -4.533 1.00 91.12 226 TRP A N 1
ATOM 1664 C CA . TRP A 1 226 ? -19.416 -3.619 -4.698 1.00 91.12 226 TRP A CA 1
ATOM 1665 C C . TRP A 1 226 ? -19.061 -3.032 -6.074 1.00 91.12 226 TRP A C 1
ATOM 1667 O O . TRP A 1 226 ? -19.402 -1.889 -6.379 1.00 91.12 226 TRP A O 1
ATOM 1677 N N . GLY A 1 227 ? -18.397 -3.824 -6.921 1.00 84.12 227 GLY A N 1
ATOM 1678 C CA . GLY A 1 227 ? -18.061 -3.482 -8.297 1.00 84.12 227 GLY A CA 1
ATOM 1679 C C . GLY A 1 227 ? -17.063 -2.328 -8.412 1.00 84.12 227 GLY A C 1
ATOM 1680 O O . GLY A 1 227 ? -16.231 -2.102 -7.532 1.00 84.12 227 GLY A O 1
ATOM 1681 N N . GLY A 1 228 ? -17.151 -1.603 -9.528 1.00 83.81 228 GLY A N 1
ATOM 1682 C CA . GLY A 1 228 ? -16.234 -0.523 -9.894 1.00 83.81 228 GLY A CA 1
ATOM 1683 C C . GLY A 1 228 ? -15.105 -0.974 -10.825 1.00 83.81 228 GLY A C 1
ATOM 1684 O O . GLY A 1 228 ? -14.945 -2.153 -11.133 1.00 83.81 228 GLY A O 1
ATOM 1685 N N . ALA A 1 229 ? -14.330 -0.005 -11.318 1.00 80.19 229 ALA A N 1
ATOM 1686 C CA . ALA A 1 229 ? -13.141 -0.293 -12.116 1.00 80.19 229 ALA A CA 1
ATOM 1687 C C . ALA A 1 229 ? -12.080 -1.035 -11.274 1.00 80.19 229 ALA A C 1
ATOM 1689 O O . ALA A 1 229 ? -12.052 -0.838 -10.056 1.00 80.19 229 ALA A O 1
ATOM 1690 N N . PRO A 1 230 ? -11.181 -1.820 -11.902 1.00 83.75 230 PRO A N 1
ATOM 1691 C CA . PRO A 1 230 ? -10.169 -2.587 -11.186 1.00 83.75 230 PRO A CA 1
ATOM 1692 C C . PRO A 1 230 ? -9.355 -1.748 -10.198 1.00 83.75 230 PRO A C 1
ATOM 1694 O O . PRO A 1 230 ? -8.944 -0.618 -10.487 1.00 83.75 230 PRO A O 1
ATOM 1697 N N . LEU A 1 231 ? -9.112 -2.324 -9.026 1.00 86.94 231 LEU A N 1
ATOM 1698 C CA . LEU A 1 231 ? -8.389 -1.715 -7.919 1.00 86.94 231 LEU A CA 1
ATOM 1699 C C . LEU A 1 231 ? -6.964 -2.241 -7.825 1.00 86.94 231 LEU A C 1
ATOM 1701 O O . LEU A 1 231 ? -6.646 -3.347 -8.258 1.00 86.94 231 LEU A O 1
ATOM 1705 N N . THR A 1 232 ? -6.105 -1.431 -7.217 1.00 80.44 232 THR A N 1
ATOM 1706 C CA . THR A 1 232 ? -4.748 -1.814 -6.847 1.00 80.44 232 THR A CA 1
ATOM 1707 C C . THR A 1 232 ? -4.478 -1.399 -5.407 1.00 80.44 232 THR A C 1
ATOM 1709 O O . THR A 1 232 ? -4.634 -0.235 -5.046 1.00 80.44 232 THR A O 1
ATOM 1712 N N . GLY A 1 233 ? -4.022 -2.347 -4.589 1.00 79.25 233 GLY A N 1
ATOM 1713 C CA . GLY A 1 233 ? -3.693 -2.092 -3.188 1.00 79.25 233 GLY A CA 1
ATOM 1714 C C . GLY A 1 233 ? -4.873 -2.223 -2.217 1.00 79.25 233 GLY A C 1
ATOM 1715 O O . GLY A 1 233 ? -5.961 -2.660 -2.586 1.00 79.25 233 GLY A O 1
ATOM 1716 N N . ARG A 1 234 ? -4.627 -1.913 -0.938 1.00 86.81 234 ARG A N 1
ATOM 1717 C CA . ARG A 1 234 ? -5.573 -2.146 0.165 1.00 86.81 234 ARG A CA 1
ATOM 1718 C C . ARG A 1 234 ? -6.626 -1.035 0.255 1.00 86.81 234 ARG A C 1
ATOM 1720 O O . ARG A 1 234 ? -6.242 0.137 0.256 1.00 86.81 234 ARG A O 1
ATOM 1727 N N . PRO A 1 235 ? -7.919 -1.381 0.385 1.00 93.81 235 PRO A N 1
ATOM 1728 C CA . PRO A 1 235 ? -8.960 -0.420 0.715 1.00 93.81 235 PRO A CA 1
ATOM 1729 C C . PRO A 1 235 ? -8.957 -0.075 2.212 1.00 93.81 235 PRO A C 1
ATOM 1731 O O . PRO A 1 235 ? -8.550 -0.879 3.056 1.00 93.81 235 PRO A O 1
ATOM 1734 N N . VAL A 1 236 ? -9.470 1.110 2.533 1.00 94.31 236 VAL A N 1
ATOM 1735 C CA . VAL A 1 236 ? -9.727 1.587 3.898 1.00 94.31 236 VAL A CA 1
ATOM 1736 C C . VAL A 1 236 ? -11.225 1.817 4.064 1.00 94.31 236 VAL A C 1
ATOM 1738 O O . VAL A 1 236 ? -11.863 2.346 3.156 1.00 94.31 236 VAL A O 1
ATOM 1741 N N . GLY A 1 237 ? -11.794 1.399 5.192 1.00 94.38 237 GLY A N 1
ATOM 1742 C CA . GLY A 1 237 ? -13.226 1.507 5.456 1.00 94.38 237 GLY A CA 1
ATOM 1743 C C . GLY A 1 237 ? -13.502 2.023 6.860 1.00 94.38 237 GLY A C 1
ATOM 1744 O O . GLY A 1 237 ? -12.836 1.613 7.810 1.00 94.38 237 GLY A O 1
ATOM 1745 N N . TYR A 1 238 ? -14.471 2.924 6.986 1.00 95.38 238 TYR A N 1
ATOM 1746 C CA . TYR A 1 238 ? -14.939 3.440 8.269 1.00 95.38 238 TYR A CA 1
ATOM 1747 C C . TYR A 1 238 ? -16.410 3.857 8.196 1.00 95.38 238 TYR A C 1
ATOM 1749 O O . TYR A 1 238 ? -16.969 4.061 7.118 1.00 95.38 238 TYR A O 1
ATOM 1757 N N . VAL A 1 239 ? -17.044 3.989 9.360 1.00 95.62 239 VAL A N 1
ATOM 1758 C CA . VAL A 1 239 ? -18.440 4.425 9.474 1.00 95.62 239 VAL A CA 1
ATOM 1759 C C . VAL A 1 239 ? -18.503 5.894 9.853 1.00 95.62 239 VAL A C 1
ATOM 1761 O O . VAL A 1 239 ? -17.781 6.352 10.737 1.00 95.62 239 VAL A O 1
ATOM 1764 N N . HIS A 1 240 ? -19.405 6.627 9.210 1.00 95.81 240 HIS A N 1
ATOM 1765 C CA . HIS A 1 240 ? -19.719 7.998 9.569 1.00 95.81 240 HIS A CA 1
ATOM 1766 C C . HIS A 1 240 ? -21.193 8.305 9.311 1.00 95.81 240 HIS A C 1
ATOM 1768 O O . HIS A 1 240 ? -21.741 7.913 8.287 1.00 95.81 240 HIS A O 1
ATOM 1774 N N . ASN A 1 241 ? -21.845 8.995 10.250 1.00 92.81 241 ASN A N 1
ATOM 1775 C CA . ASN A 1 241 ? -23.244 9.419 10.132 1.00 92.81 241 ASN A CA 1
ATOM 1776 C C . ASN A 1 241 ? -24.209 8.300 9.658 1.00 92.81 241 ASN A C 1
ATOM 1778 O O . ASN A 1 241 ? -25.029 8.494 8.762 1.00 92.81 241 ASN A O 1
ATOM 1782 N N . GLY A 1 242 ? -24.064 7.091 10.220 1.00 91.69 242 GLY A N 1
ATOM 1783 C CA . GLY A 1 242 ? -24.904 5.931 9.885 1.00 91.69 242 GLY A CA 1
ATOM 1784 C C . GLY A 1 242 ? -24.632 5.289 8.517 1.00 91.69 242 GLY A C 1
ATOM 1785 O O . GLY A 1 242 ? -25.373 4.391 8.109 1.00 91.69 242 GLY A O 1
ATOM 1786 N N . GLN A 1 243 ? -23.576 5.710 7.818 1.00 95.44 243 GLN A N 1
ATOM 1787 C CA . GLN A 1 243 ? -23.153 5.163 6.531 1.00 95.44 243 GLN A CA 1
ATOM 1788 C C . GLN A 1 243 ? -21.777 4.518 6.640 1.00 95.44 243 GLN A C 1
ATOM 1790 O O . GLN A 1 243 ? -20.911 4.975 7.387 1.00 95.44 243 GLN A O 1
ATOM 1795 N N . GLN A 1 244 ? -21.571 3.459 5.870 1.00 95.69 244 GLN A N 1
ATOM 1796 C CA . GLN A 1 244 ? -20.241 2.933 5.604 1.00 95.69 244 GLN A CA 1
ATOM 1797 C C . GLN A 1 244 ? -19.609 3.752 4.488 1.00 95.69 244 GLN A C 1
ATOM 1799 O O . GLN A 1 244 ? -20.279 4.050 3.500 1.00 95.69 244 GLN A O 1
ATOM 1804 N N . HIS A 1 245 ? -18.323 4.053 4.617 1.00 97.06 245 HIS A N 1
ATOM 1805 C CA . HIS A 1 245 ? -17.516 4.674 3.580 1.00 97.06 245 HIS A CA 1
ATOM 1806 C C . HIS A 1 245 ? -16.269 3.834 3.349 1.00 97.06 245 HIS A C 1
ATOM 1808 O O . HIS A 1 245 ? -15.555 3.507 4.296 1.00 97.06 245 HIS A O 1
ATOM 1814 N N . VAL A 1 246 ? -16.005 3.493 2.091 1.00 97.12 246 VAL A N 1
ATOM 1815 C CA . VAL A 1 246 ? -14.845 2.693 1.696 1.00 97.12 246 VAL A CA 1
ATOM 1816 C C . VAL A 1 246 ? -14.077 3.441 0.625 1.00 97.12 246 VAL A C 1
ATOM 1818 O O . VAL A 1 246 ? -14.666 3.879 -0.357 1.00 97.12 246 VAL A O 1
ATOM 1821 N N . PHE A 1 247 ? -12.767 3.568 0.798 1.00 97.06 247 PHE A N 1
ATOM 1822 C CA . PHE A 1 247 ? -11.879 4.222 -0.151 1.00 97.06 247 PHE A CA 1
ATOM 1823 C C . PHE A 1 247 ? -10.830 3.243 -0.663 1.00 97.06 247 PHE A C 1
ATOM 1825 O O . PHE A 1 247 ? -10.252 2.478 0.108 1.00 97.06 247 PHE A O 1
ATOM 1832 N N . ALA A 1 248 ? -10.541 3.288 -1.959 1.00 95.19 248 ALA A N 1
ATOM 1833 C CA . ALA A 1 248 ? -9.497 2.477 -2.574 1.00 95.19 248 ALA A CA 1
ATOM 1834 C C . ALA A 1 248 ? -8.815 3.219 -3.724 1.00 95.19 248 ALA A C 1
ATOM 1836 O O . ALA A 1 248 ? -9.354 4.174 -4.280 1.00 95.19 248 ALA A O 1
ATOM 1837 N N . ARG A 1 249 ? -7.630 2.750 -4.114 1.00 93.69 249 ARG A N 1
ATOM 1838 C CA . ARG A 1 249 ? -6.935 3.219 -5.314 1.00 93.69 249 ARG A CA 1
ATOM 1839 C C . ARG A 1 249 ? -7.321 2.343 -6.508 1.00 93.69 249 ARG A C 1
ATOM 1841 O O . ARG A 1 249 ? -7.182 1.123 -6.459 1.00 93.69 249 ARG A O 1
ATOM 1848 N N . GLY A 1 250 ? -7.772 2.962 -7.594 1.00 87.38 250 GLY A N 1
ATOM 1849 C CA . GLY A 1 250 ? -7.954 2.303 -8.889 1.00 87.38 250 GLY A CA 1
ATOM 1850 C C . GLY A 1 250 ? -6.622 2.005 -9.581 1.00 87.38 250 GLY A C 1
ATOM 1851 O O . GLY A 1 250 ? -5.624 2.688 -9.345 1.00 87.38 250 GLY A O 1
ATOM 1852 N N . THR A 1 251 ? -6.586 1.019 -10.482 1.00 81.62 251 THR A N 1
ATOM 1853 C CA . THR A 1 251 ? -5.397 0.724 -11.315 1.00 81.62 251 THR A CA 1
ATOM 1854 C C . THR A 1 251 ? -4.973 1.897 -12.204 1.00 81.62 251 THR A C 1
ATOM 1856 O O . THR A 1 251 ? -3.851 1.927 -12.696 1.00 81.62 251 THR A O 1
ATOM 1859 N N . ASP A 1 252 ? -5.866 2.864 -12.401 1.00 77.62 252 ASP A N 1
ATOM 1860 C CA . ASP A 1 252 ? -5.667 4.143 -13.085 1.00 77.62 252 ASP A CA 1
ATOM 1861 C C . ASP A 1 252 ? -5.176 5.271 -12.153 1.00 77.62 252 ASP A C 1
ATOM 1863 O O . ASP A 1 252 ? -5.140 6.430 -12.558 1.00 77.62 252 ASP A O 1
ATOM 1867 N N . ASN A 1 253 ? -4.814 4.953 -10.906 1.00 85.69 253 ASN A N 1
ATOM 1868 C CA . ASN A 1 253 ? -4.399 5.901 -9.865 1.00 85.69 253 ASN A CA 1
ATOM 1869 C C . ASN A 1 253 ? -5.486 6.903 -9.458 1.00 85.69 253 ASN A C 1
ATOM 1871 O O . ASN A 1 253 ? -5.184 7.968 -8.923 1.00 85.69 253 ASN A O 1
ATOM 1875 N N . THR A 1 254 ? -6.756 6.583 -9.682 1.00 89.94 254 THR A N 1
ATOM 1876 C CA . THR A 1 254 ? -7.868 7.411 -9.212 1.00 89.94 254 THR A CA 1
ATOM 1877 C C . THR A 1 254 ? -8.359 6.927 -7.849 1.00 89.94 254 THR A C 1
ATOM 1879 O O . THR A 1 254 ? -8.433 5.720 -7.610 1.00 89.94 254 THR A O 1
ATOM 1882 N N . LEU A 1 255 ? -8.730 7.849 -6.956 1.00 95.88 255 LEU A N 1
ATOM 1883 C CA . LEU A 1 255 ? -9.443 7.491 -5.727 1.00 95.88 255 LEU A CA 1
ATOM 1884 C C . LEU A 1 255 ? -10.827 6.942 -6.086 1.00 95.88 255 LEU A C 1
ATOM 1886 O O . LEU A 1 255 ? -11.530 7.511 -6.914 1.00 95.88 255 LEU A O 1
ATOM 1890 N N . ARG A 1 256 ? -11.232 5.842 -5.471 1.00 96.44 256 ARG A N 1
ATOM 1891 C CA . ARG A 1 256 ? -12.595 5.316 -5.535 1.00 96.44 256 ARG A CA 1
ATOM 1892 C C . ARG A 1 256 ? -13.196 5.428 -4.152 1.00 96.44 256 ARG A C 1
ATOM 1894 O O . ARG A 1 256 ? -12.537 5.023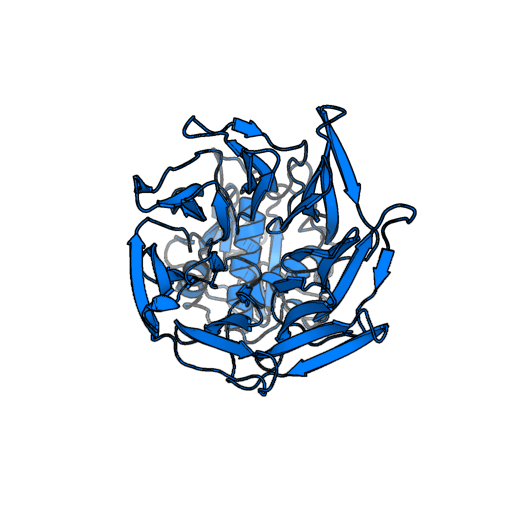 -3.197 1.00 96.44 256 ARG A O 1
ATOM 1901 N N . HIS A 1 257 ? -14.406 5.957 -4.054 1.00 97.50 257 HIS A N 1
ATOM 1902 C CA . HIS A 1 257 ? -15.154 6.042 -2.806 1.00 97.50 257 HIS A CA 1
ATOM 1903 C C . HIS A 1 257 ? -16.514 5.392 -2.992 1.00 97.50 257 HIS A C 1
ATOM 1905 O O . HIS A 1 257 ? -17.273 5.778 -3.876 1.00 97.50 257 HIS A O 1
ATOM 1911 N N . TRP A 1 258 ? -16.801 4.397 -2.160 1.00 97.44 258 TRP A N 1
ATOM 1912 C CA . TRP A 1 258 ? -18.122 3.804 -2.043 1.00 97.44 258 TRP A CA 1
ATOM 1913 C C . TRP A 1 258 ? -18.757 4.248 -0.742 1.00 97.44 258 TRP A C 1
ATOM 1915 O O . TRP A 1 258 ? -18.085 4.306 0.292 1.00 97.44 258 TRP A O 1
ATOM 1925 N N . TRP A 1 259 ? -20.063 4.485 -0.774 1.00 96.62 259 TRP A N 1
ATOM 1926 C CA . TRP A 1 259 ? -20.846 4.729 0.429 1.00 96.62 259 TRP A CA 1
ATOM 1927 C C . TRP A 1 259 ? -22.133 3.918 0.411 1.00 96.62 259 TRP A C 1
ATOM 1929 O O . TRP A 1 259 ? -22.757 3.734 -0.634 1.00 96.62 259 TRP A O 1
ATOM 1939 N N . GLN A 1 260 ? -22.530 3.418 1.575 1.00 96.00 260 GLN A N 1
ATOM 1940 C CA . GLN A 1 260 ? -23.726 2.597 1.714 1.00 96.00 260 GLN A CA 1
ATOM 1941 C C . GLN A 1 260 ? -24.421 2.897 3.041 1.00 96.00 260 GLN A C 1
ATOM 1943 O O . GLN A 1 260 ? -23.785 2.926 4.096 1.00 96.00 260 GLN A O 1
ATOM 1948 N N . SER A 1 261 ? -25.740 3.065 2.983 1.00 91.69 261 SER A N 1
ATOM 1949 C CA . SER A 1 261 ? -26.629 2.994 4.140 1.00 91.69 261 SER A CA 1
ATOM 1950 C C . SER A 1 261 ? -27.496 1.736 4.052 1.00 91.69 261 SER A C 1
ATOM 1952 O O . SER A 1 261 ? -27.986 1.368 2.980 1.00 91.69 261 SER A O 1
ATOM 1954 N N . GLY A 1 262 ? -27.696 1.061 5.184 1.00 84.75 262 GLY A N 1
ATOM 1955 C CA . GLY A 1 262 ? -28.464 -0.181 5.244 1.00 84.75 262 GLY A CA 1
ATOM 1956 C C . GLY A 1 262 ? -27.926 -1.254 4.287 1.00 84.75 262 GLY A C 1
ATOM 1957 O O . GLY A 1 262 ? -26.721 -1.375 4.094 1.00 84.75 262 GLY A O 1
ATOM 1958 N N . GLY A 1 263 ? -28.830 -2.036 3.688 1.00 77.38 263 GLY A N 1
ATOM 1959 C CA . GLY A 1 263 ? -28.492 -3.135 2.770 1.00 77.38 263 GLY A CA 1
ATOM 1960 C C . GLY A 1 263 ? -28.640 -2.823 1.274 1.00 77.38 263 GLY A C 1
ATOM 1961 O O . GLY A 1 263 ? -28.629 -3.751 0.470 1.00 77.38 263 GLY A O 1
ATOM 1962 N N . GLY A 1 264 ? -28.845 -1.557 0.888 1.00 84.19 264 GLY A N 1
ATOM 1963 C CA . GLY A 1 264 ? -29.004 -1.157 -0.519 1.00 84.19 264 GLY A CA 1
ATOM 1964 C C . GLY A 1 264 ? -27.702 -1.247 -1.325 1.00 84.19 264 GLY A C 1
ATOM 1965 O O . GLY A 1 264 ? -26.636 -1.469 -0.763 1.00 84.19 264 GLY A O 1
ATOM 1966 N N . ALA A 1 265 ? -27.748 -1.055 -2.645 1.00 89.19 265 ALA A N 1
ATOM 1967 C CA . ALA A 1 265 ? -26.520 -0.980 -3.444 1.00 89.19 265 ALA A CA 1
ATOM 1968 C C . ALA A 1 265 ? -25.659 0.234 -3.022 1.00 89.19 265 ALA A C 1
ATOM 1970 O O . ALA A 1 265 ? -26.223 1.294 -2.735 1.00 89.19 265 ALA A O 1
ATOM 1971 N N . PRO A 1 266 ? -24.319 0.108 -2.981 1.00 95.44 266 PRO A N 1
ATOM 1972 C CA . PRO A 1 266 ? -23.450 1.230 -2.648 1.00 95.44 266 PRO A CA 1
ATOM 1973 C C . PRO A 1 266 ? -23.447 2.275 -3.773 1.00 95.44 266 PRO A C 1
ATOM 1975 O O . PRO A 1 266 ? -23.491 1.932 -4.957 1.00 95.44 266 PRO A O 1
ATOM 1978 N N . GLY A 1 267 ? -23.339 3.551 -3.407 1.00 96.56 267 GLY A N 1
ATOM 1979 C CA . GLY A 1 267 ? -22.914 4.595 -4.337 1.00 96.56 267 GLY A CA 1
ATOM 1980 C C . GLY A 1 267 ? -21.422 4.474 -4.662 1.00 96.56 267 GLY A C 1
ATOM 1981 O O . GLY A 1 267 ? -20.692 3.792 -3.941 1.00 96.56 267 GLY A O 1
ATOM 1982 N N . LEU A 1 268 ? -20.974 5.113 -5.749 1.00 96.69 268 LEU A N 1
ATOM 1983 C CA . LEU A 1 268 ? -19.571 5.134 -6.176 1.00 96.69 268 LEU A CA 1
ATOM 1984 C C . LEU A 1 268 ? -19.191 6.481 -6.813 1.00 96.69 268 LEU A C 1
ATOM 1986 O O . LEU A 1 268 ? -19.823 6.906 -7.780 1.00 96.69 268 LEU A O 1
ATOM 1990 N N . ASP A 1 269 ? -18.123 7.110 -6.320 1.00 96.19 269 ASP A N 1
ATOM 1991 C CA . ASP A 1 269 ? -17.525 8.331 -6.872 1.00 96.19 269 ASP A CA 1
ATOM 1992 C C . ASP A 1 269 ? -15.974 8.339 -6.743 1.00 96.19 269 ASP A C 1
ATOM 1994 O O . ASP A 1 269 ? -15.353 7.285 -6.557 1.00 96.19 269 ASP A O 1
ATOM 1998 N N . ASN A 1 270 ? -15.318 9.496 -6.955 1.00 94.88 270 ASN A N 1
ATOM 1999 C CA . ASN A 1 270 ? -13.848 9.606 -6.968 1.00 94.88 270 ASN A CA 1
ATOM 2000 C C . ASN A 1 270 ? -13.216 10.859 -6.324 1.00 94.88 270 ASN A C 1
ATOM 2002 O O . ASN A 1 270 ? -11.996 11.041 -6.411 1.00 94.88 270 ASN A O 1
ATOM 2006 N N . TRP A 1 271 ? -14.019 11.758 -5.749 1.00 96.38 271 TRP A N 1
ATOM 2007 C CA . TRP A 1 271 ? -13.561 12.995 -5.084 1.00 96.38 271 TRP A CA 1
ATOM 2008 C C . TRP A 1 271 ? -12.589 13.876 -5.908 1.00 96.38 271 TRP A C 1
ATOM 2010 O O . TRP A 1 271 ? -11.763 14.626 -5.368 1.00 96.38 271 TRP A O 1
ATOM 2020 N N . GLY A 1 272 ? -12.663 13.794 -7.241 1.00 90.81 272 GLY A N 1
ATOM 2021 C CA . GLY A 1 272 ? -11.840 14.580 -8.161 1.00 90.81 272 GLY A CA 1
ATOM 2022 C C . GLY A 1 272 ? -10.339 14.275 -8.089 1.00 90.81 272 GLY A C 1
ATOM 2023 O O . GLY A 1 272 ? -9.529 15.134 -8.434 1.00 90.81 272 GLY A O 1
ATOM 2024 N N . ALA A 1 273 ? -9.941 13.088 -7.620 1.00 91.38 273 ALA A N 1
ATOM 2025 C CA . ALA A 1 273 ? -8.538 12.684 -7.458 1.00 91.38 273 ALA A CA 1
ATOM 2026 C C . ALA A 1 273 ? -8.026 11.791 -8.611 1.00 91.38 273 ALA A C 1
ATOM 2028 O O . ALA A 1 273 ? -7.260 10.850 -8.393 1.00 91.38 273 ALA A O 1
ATOM 2029 N N . VAL A 1 274 ? -8.473 12.054 -9.844 1.00 90.75 274 VAL A N 1
ATOM 2030 C CA . VAL A 1 274 ? -8.130 11.250 -11.033 1.00 90.75 274 VAL A CA 1
ATOM 2031 C C . VAL A 1 274 ? -6.625 11.267 -11.289 1.00 90.75 274 VAL A C 1
ATOM 2033 O O . VAL A 1 274 ? -6.032 12.333 -11.440 1.00 90.75 274 VAL A O 1
ATOM 2036 N N . GLY A 1 275 ? -6.008 10.084 -11.332 1.00 84.50 275 GLY A N 1
ATOM 2037 C CA . GLY A 1 275 ? -4.574 9.925 -11.590 1.00 84.50 275 GLY A CA 1
ATOM 2038 C C . GLY A 1 275 ? -3.638 10.401 -10.469 1.00 84.50 275 GLY A C 1
ATOM 2039 O O . GLY A 1 275 ? -2.428 10.461 -10.684 1.00 84.50 275 GLY A O 1
ATOM 2040 N N . ARG A 1 276 ? -4.161 10.765 -9.288 1.00 91.50 276 ARG A N 1
ATOM 2041 C CA . ARG A 1 276 ? -3.370 11.362 -8.197 1.00 91.50 276 ARG A CA 1
ATOM 2042 C C . ARG A 1 276 ? -2.982 10.388 -7.089 1.00 91.50 276 ARG A C 1
ATOM 2044 O O . ARG A 1 276 ? -2.075 10.685 -6.329 1.00 91.50 276 ARG A O 1
ATOM 2051 N N . VAL A 1 277 ? -3.641 9.245 -6.952 1.00 92.06 277 VAL A N 1
ATOM 2052 C CA . VAL A 1 277 ? -3.455 8.349 -5.802 1.00 92.06 277 VAL A CA 1
ATOM 2053 C C . VAL A 1 277 ? -2.329 7.356 -6.081 1.00 92.06 277 VAL A C 1
ATOM 2055 O O . VAL A 1 277 ? -2.476 6.478 -6.928 1.00 92.06 277 VAL A O 1
ATOM 2058 N N . MET A 1 278 ? -1.214 7.472 -5.353 1.00 88.94 278 MET A N 1
ATOM 2059 C CA . MET A 1 278 ? 0.014 6.678 -5.543 1.00 88.94 278 MET A CA 1
ATOM 2060 C C . MET A 1 278 ? 0.337 5.728 -4.378 1.00 88.94 278 MET A C 1
ATOM 2062 O O . MET A 1 278 ? 1.319 4.986 -4.439 1.00 88.94 278 MET A O 1
ATOM 2066 N N . SER A 1 279 ? -0.508 5.678 -3.349 1.00 90.56 279 SER A N 1
ATOM 2067 C CA . SER A 1 279 ? -0.440 4.723 -2.231 1.00 90.56 279 SER A CA 1
ATOM 2068 C C . SER A 1 279 ? -1.814 4.113 -1.950 1.00 90.56 279 SER A C 1
ATOM 2070 O O . SER A 1 279 ? -2.818 4.556 -2.508 1.00 90.56 279 SER A O 1
ATOM 2072 N N . ASN A 1 280 ? -1.879 3.127 -1.056 1.00 93.56 280 ASN A N 1
ATOM 2073 C CA . ASN A 1 280 ? -3.138 2.796 -0.392 1.00 93.56 280 ASN A CA 1
ATOM 2074 C C . ASN A 1 280 ? -3.620 4.043 0.371 1.00 93.56 280 ASN A C 1
ATOM 2076 O O . ASN A 1 280 ? -2.783 4.732 0.973 1.00 93.56 280 ASN A O 1
ATOM 2080 N N . PRO A 1 281 ? -4.919 4.369 0.320 1.00 96.25 281 PRO A N 1
ATOM 2081 C CA . PRO A 1 281 ? -5.468 5.448 1.123 1.00 96.25 281 PRO A CA 1
ATOM 2082 C C . PRO A 1 281 ? -5.588 5.036 2.596 1.00 96.25 281 PRO A C 1
ATOM 2084 O O . PRO A 1 281 ? -5.745 3.861 2.918 1.00 96.25 281 PRO A O 1
ATOM 2087 N N . THR A 1 282 ? -5.579 6.028 3.480 1.00 97.12 282 THR A N 1
ATOM 2088 C CA . THR A 1 282 ? -6.001 5.914 4.884 1.00 97.12 282 THR A CA 1
ATOM 2089 C C . THR A 1 282 ? -7.008 7.016 5.179 1.00 97.12 282 THR A C 1
ATOM 2091 O O . THR A 1 282 ? -7.003 8.042 4.503 1.00 97.12 282 THR A O 1
ATOM 2094 N N . GLY A 1 283 ? -7.865 6.856 6.178 1.00 96.06 283 GLY A N 1
ATOM 2095 C CA . GLY A 1 283 ? -8.866 7.871 6.472 1.00 96.06 283 GLY A CA 1
ATOM 2096 C C . GLY A 1 283 ? -9.613 7.614 7.764 1.00 96.06 283 GLY A C 1
ATOM 2097 O O . GLY A 1 283 ? -9.493 6.550 8.367 1.00 96.06 283 GLY A O 1
ATOM 2098 N N . PHE A 1 284 ? -10.374 8.616 8.175 1.00 96.75 284 PHE A N 1
ATOM 2099 C CA . PHE A 1 284 ? -11.206 8.588 9.368 1.00 96.75 284 PHE A CA 1
ATOM 2100 C C . PHE A 1 284 ? -12.332 9.616 9.232 1.00 96.75 284 PHE A C 1
ATOM 2102 O O . PHE A 1 284 ? -12.292 10.503 8.378 1.00 96.75 284 PHE A O 1
ATOM 2109 N N . ALA A 1 285 ? -13.316 9.529 10.119 1.00 96.44 285 ALA A N 1
ATOM 2110 C CA . ALA A 1 285 ? -14.268 10.607 10.341 1.00 96.44 285 ALA A CA 1
ATOM 2111 C C . ALA A 1 285 ? -13.768 11.568 11.427 1.00 96.44 285 ALA A C 1
ATOM 2113 O O . ALA A 1 285 ? -13.181 11.130 12.417 1.00 96.44 285 ALA A O 1
ATOM 2114 N N . TYR A 1 286 ? -14.034 12.862 11.264 1.00 96.25 286 TYR A N 1
ATOM 2115 C CA . TYR A 1 286 ? -13.704 13.895 12.244 1.00 96.25 286 TYR A CA 1
ATOM 2116 C C . TYR A 1 286 ? -14.784 14.981 12.246 1.00 96.25 286 TYR A C 1
ATOM 2118 O O . TYR A 1 286 ? -15.026 15.633 11.233 1.00 96.25 286 TYR A O 1
ATOM 2126 N N . GLY A 1 287 ? -15.464 15.179 13.378 1.00 94.94 287 GLY A N 1
ATOM 2127 C CA . GLY A 1 287 ? -16.601 16.103 13.450 1.00 94.94 287 GLY A CA 1
ATOM 2128 C C . GLY A 1 287 ? -17.683 15.746 12.424 1.00 94.94 287 GLY A C 1
ATOM 2129 O O . GLY A 1 287 ? -18.169 14.622 12.420 1.00 94.94 287 GLY A O 1
ATOM 2130 N N . ASN A 1 288 ? -18.028 16.690 11.543 1.00 95.56 288 ASN A N 1
ATOM 2131 C CA . ASN A 1 288 ? -18.985 16.508 10.439 1.00 95.56 288 ASN A CA 1
ATOM 2132 C C . ASN A 1 288 ? -18.301 16.186 9.095 1.00 95.56 288 ASN A C 1
ATOM 2134 O O . ASN A 1 288 ? -18.870 16.439 8.030 1.00 95.56 288 ASN A O 1
ATOM 2138 N N . GLN A 1 289 ? -17.056 15.712 9.128 1.00 96.81 289 GLN A N 1
ATOM 2139 C CA . GLN A 1 289 ? -16.231 15.534 7.941 1.00 96.81 289 GLN A CA 1
ATOM 2140 C C . GLN A 1 289 ? -15.732 14.095 7.799 1.00 96.81 289 GLN A C 1
ATOM 2142 O O . GLN A 1 289 ? -15.428 13.400 8.772 1.00 96.81 289 GLN A O 1
ATOM 2147 N N . GLN A 1 290 ? -15.631 13.662 6.547 1.00 97.94 290 GLN A N 1
ATOM 2148 C CA . GLN A 1 290 ? -15.040 12.390 6.135 1.00 97.94 290 GLN A CA 1
ATOM 2149 C C . GLN A 1 290 ? -13.684 12.701 5.516 1.00 97.94 290 GLN A C 1
ATOM 2151 O O . GLN A 1 290 ? -13.635 13.461 4.555 1.00 97.94 290 GLN A O 1
ATOM 2156 N N . HIS A 1 291 ? -12.600 12.134 6.035 1.00 98.12 291 HIS A N 1
ATOM 2157 C CA . HIS A 1 291 ? -11.239 12.437 5.598 1.00 98.12 291 HIS A CA 1
ATOM 2158 C C . HIS A 1 291 ? -10.585 11.231 4.923 1.00 98.12 291 HIS A C 1
ATOM 2160 O O . HIS A 1 291 ? -10.776 10.083 5.336 1.00 98.12 291 HIS A O 1
ATOM 2166 N N . VAL A 1 292 ? -9.768 11.493 3.902 1.00 98.38 292 VAL A N 1
ATOM 2167 C CA . VAL A 1 292 ? -8.915 10.498 3.246 1.00 98.38 292 VAL A CA 1
ATOM 2168 C C . VAL A 1 292 ? -7.579 11.115 2.839 1.00 98.38 292 VAL A C 1
ATOM 2170 O O . VAL A 1 292 ? -7.511 12.222 2.305 1.00 98.38 292 VAL A O 1
ATOM 2173 N N . PHE A 1 293 ? -6.506 10.376 3.084 1.00 98.44 293 PHE A N 1
ATOM 2174 C CA . PHE A 1 293 ? -5.127 10.779 2.854 1.00 98.44 293 PHE A CA 1
ATOM 2175 C C . PHE A 1 293 ? -4.416 9.744 1.988 1.00 98.44 293 PHE A C 1
ATOM 2177 O O . PHE A 1 293 ? -4.621 8.537 2.143 1.00 98.44 293 PHE A O 1
ATOM 2184 N N . TYR A 1 294 ? -3.558 10.209 1.085 1.00 98.00 294 TYR A N 1
ATOM 2185 C CA . TYR A 1 294 ? -2.786 9.359 0.182 1.00 98.00 294 TYR A CA 1
ATOM 2186 C C . TYR A 1 294 ? -1.482 10.033 -0.254 1.00 98.00 294 TYR A C 1
ATOM 2188 O O . TYR A 1 294 ? -1.326 11.251 -0.167 1.00 98.00 294 TYR A O 1
ATOM 2196 N N . ARG A 1 295 ? -0.536 9.234 -0.760 1.00 97.56 295 ARG A N 1
ATOM 2197 C CA . ARG A 1 295 ? 0.636 9.757 -1.470 1.00 97.56 295 ARG A CA 1
ATOM 2198 C C . ARG A 1 295 ? 0.222 10.239 -2.851 1.00 97.56 295 ARG A C 1
ATOM 2200 O O . ARG A 1 295 ? -0.431 9.482 -3.571 1.00 97.56 295 ARG A O 1
ATOM 2207 N N . ASN A 1 296 ? 0.636 11.438 -3.238 1.00 93.88 296 ASN A N 1
ATOM 2208 C CA . ASN A 1 296 ? 0.416 11.967 -4.583 1.00 93.88 296 ASN A CA 1
ATOM 2209 C C . ASN A 1 296 ? 1.595 11.663 -5.548 1.00 93.88 296 ASN A C 1
ATOM 2211 O O . ASN A 1 296 ? 2.585 11.063 -5.119 1.00 93.88 296 ASN A O 1
ATOM 2215 N N . PRO A 1 297 ? 1.534 12.039 -6.844 1.00 87.19 297 PRO A N 1
ATOM 2216 C CA . PRO A 1 297 ? 2.618 11.783 -7.806 1.00 87.19 297 PRO A CA 1
ATOM 2217 C C . PRO A 1 297 ? 3.951 12.458 -7.461 1.00 87.19 297 PRO A C 1
ATOM 2219 O O . PRO A 1 297 ? 5.007 11.956 -7.843 1.00 87.19 297 PRO A O 1
ATOM 2222 N N . ASP A 1 298 ? 3.908 13.541 -6.684 1.00 84.31 298 ASP A N 1
ATOM 2223 C CA . ASP A 1 298 ? 5.088 14.258 -6.189 1.00 84.31 298 ASP A CA 1
ATOM 2224 C C . ASP A 1 298 ? 5.682 13.606 -4.926 1.00 84.31 298 ASP A C 1
ATOM 2226 O O . ASP A 1 298 ? 6.664 14.085 -4.361 1.00 84.31 298 ASP A O 1
ATOM 2230 N N . GLY A 1 299 ? 5.086 12.505 -4.461 1.00 85.94 299 GLY A N 1
ATOM 2231 C CA . GLY A 1 299 ? 5.497 11.792 -3.259 1.00 85.94 299 GLY A CA 1
ATOM 2232 C C . GLY A 1 299 ? 4.989 12.408 -1.952 1.00 85.94 299 GLY A C 1
ATOM 2233 O O . GLY A 1 299 ? 5.341 11.905 -0.887 1.00 85.94 299 GLY A O 1
ATOM 2234 N N . LEU A 1 300 ? 4.173 13.464 -2.013 1.00 96.44 300 LEU A N 1
ATOM 2235 C CA . LEU A 1 300 ? 3.703 14.238 -0.859 1.00 96.44 300 LEU A CA 1
ATOM 2236 C C . LEU A 1 300 ? 2.370 13.713 -0.310 1.00 96.44 300 LEU A C 1
ATOM 2238 O O . LEU A 1 300 ? 1.634 13.007 -1.006 1.00 96.44 300 LEU A O 1
ATOM 2242 N N . LEU A 1 301 ? 2.052 14.074 0.939 1.00 98.50 301 LEU A N 1
ATOM 2243 C CA . LEU A 1 301 ? 0.773 13.745 1.569 1.00 98.50 301 LEU A CA 1
ATOM 2244 C C . LEU A 1 301 ? -0.317 14.673 1.041 1.00 98.50 301 LEU A C 1
ATOM 2246 O O . LEU A 1 301 ? -0.350 15.863 1.353 1.00 98.50 301 LEU A O 1
ATOM 2250 N N . GLU A 1 302 ? -1.222 14.117 0.250 1.00 98.06 302 GLU A N 1
ATOM 2251 C CA . GLU A 1 302 ? -2.416 14.808 -0.206 1.00 98.06 302 GLU A CA 1
ATOM 2252 C C . GLU A 1 302 ? -3.633 14.318 0.567 1.00 98.06 302 GLU A C 1
ATOM 2254 O O . GLU A 1 302 ? -3.795 13.130 0.849 1.00 98.06 302 GLU A O 1
ATOM 2259 N N . HIS A 1 303 ? -4.478 15.273 0.917 1.00 95.44 303 HIS A N 1
ATOM 2260 C CA . HIS A 1 303 ? -5.651 15.099 1.740 1.00 95.44 303 HIS A CA 1
ATOM 2261 C C . HIS A 1 303 ? -6.888 15.557 0.968 1.00 95.44 303 HIS A C 1
ATOM 2263 O O . HIS A 1 303 ? -6.880 16.618 0.336 1.00 95.44 303 HIS A O 1
ATOM 2269 N N . LYS A 1 304 ? -7.965 14.781 1.058 1.00 98.00 304 LYS A N 1
ATOM 2270 C CA . LYS A 1 304 ? -9.308 15.156 0.619 1.00 98.00 304 LYS A CA 1
ATOM 2271 C C . LYS A 1 304 ? -10.281 14.937 1.769 1.00 98.00 304 LYS A C 1
ATOM 2273 O O . LYS A 1 304 ? -10.154 13.956 2.499 1.00 98.00 304 LYS A O 1
ATOM 2278 N N . PHE A 1 305 ? -11.267 15.812 1.893 1.00 97.69 305 PHE A N 1
ATOM 2279 C CA . PHE A 1 305 ? -12.346 15.629 2.848 1.00 97.69 305 PHE A CA 1
ATOM 2280 C C . PHE A 1 305 ? -13.688 16.072 2.286 1.00 97.69 305 PHE A C 1
ATOM 2282 O O . PHE A 1 305 ? -13.765 17.064 1.563 1.00 97.69 305 PHE A O 1
ATOM 2289 N N . PHE A 1 306 ? -14.736 15.334 2.637 1.00 98.12 306 PHE A N 1
ATOM 2290 C CA . PHE A 1 306 ? -16.118 15.714 2.387 1.00 98.12 306 PHE A CA 1
ATOM 2291 C C . PHE A 1 306 ? -16.710 16.324 3.651 1.00 98.12 306 PHE A C 1
ATOM 2293 O O . PHE A 1 306 ? -16.649 15.716 4.720 1.00 98.12 306 PHE A O 1
ATOM 2300 N N . ASP A 1 307 ? -17.289 17.511 3.525 1.00 97.31 307 ASP A N 1
ATOM 2301 C CA . ASP A 1 307 ? -17.933 18.221 4.622 1.00 97.31 307 ASP A CA 1
ATOM 2302 C C . ASP A 1 307 ? -19.458 18.093 4.519 1.00 97.31 307 ASP A C 1
ATOM 2304 O O . ASP A 1 307 ? -20.062 18.524 3.537 1.00 97.31 307 ASP A O 1
ATOM 2308 N N . LEU A 1 308 ? -20.087 17.498 5.540 1.00 95.62 308 LEU A N 1
ATOM 2309 C CA . LEU A 1 308 ? -21.531 17.230 5.556 1.00 95.62 308 LEU A CA 1
ATOM 2310 C C . LEU A 1 308 ? -22.393 18.500 5.596 1.00 95.62 308 LEU A C 1
ATOM 2312 O O . LEU A 1 308 ? -23.568 18.432 5.246 1.00 95.62 308 LEU A O 1
ATOM 2316 N N . VAL A 1 309 ? -21.848 19.634 6.045 1.00 96.62 309 VAL A N 1
ATOM 2317 C CA . VAL A 1 309 ? -22.596 20.895 6.159 1.00 96.62 309 VAL A CA 1
ATOM 2318 C C . VAL A 1 309 ? -22.667 21.584 4.801 1.00 96.62 309 VAL A C 1
ATOM 2320 O O . VAL A 1 309 ? -23.733 22.017 4.375 1.00 96.62 309 VAL A O 1
ATOM 2323 N N . SER A 1 310 ? -21.535 21.672 4.107 1.00 96.81 310 SER A N 1
ATOM 2324 C CA . SER A 1 310 ? -21.452 22.288 2.777 1.00 96.81 310 SER A CA 1
ATOM 2325 C C . SER A 1 310 ? -21.819 21.332 1.637 1.00 96.81 310 SER A C 1
ATOM 2327 O O . SER A 1 310 ? -22.146 21.780 0.536 1.00 96.81 310 SER A O 1
ATOM 2329 N N . GLY A 1 311 ? -21.740 20.020 1.870 1.00 95.62 311 GLY A N 1
ATOM 2330 C CA . GLY A 1 311 ? -21.901 18.993 0.844 1.00 95.62 311 GLY A CA 1
ATOM 2331 C C . GLY A 1 311 ? -20.784 19.003 -0.203 1.00 95.62 311 GLY A C 1
ATOM 2332 O O . GLY A 1 311 ? -21.011 18.570 -1.332 1.00 95.62 311 GLY A O 1
ATOM 2333 N N . GLN A 1 312 ? -19.610 19.551 0.126 1.00 96.81 312 GLN A N 1
ATOM 2334 C CA . GLN A 1 312 ? -18.497 19.718 -0.808 1.00 96.81 312 GLN A CA 1
ATOM 2335 C C . GLN A 1 312 ? -17.297 18.854 -0.433 1.00 96.81 312 GLN A C 1
ATOM 2337 O O . GLN A 1 312 ? -16.976 18.671 0.743 1.00 96.81 312 GLN A O 1
ATOM 2342 N N . VAL A 1 313 ? -16.584 18.393 -1.463 1.00 97.81 313 VAL A N 1
ATOM 2343 C CA . VAL A 1 313 ? -15.246 17.816 -1.318 1.00 97.81 313 VAL A CA 1
ATOM 2344 C C . VAL A 1 313 ? -14.213 18.931 -1.434 1.00 97.81 313 VAL A C 1
ATOM 2346 O O . VAL A 1 313 ? -14.140 19.625 -2.446 1.00 97.81 313 VAL A O 1
ATOM 2349 N N . SER A 1 314 ? -13.375 19.061 -0.415 1.00 96.50 314 SER A N 1
ATOM 2350 C CA . SER A 1 314 ? -12.230 19.972 -0.370 1.00 96.50 314 SER A CA 1
ATOM 2351 C C . SER A 1 314 ? -10.942 19.196 -0.100 1.00 96.50 314 SER A C 1
ATOM 2353 O O . SER A 1 314 ? -10.961 17.983 0.105 1.00 96.50 314 SER A O 1
ATOM 2355 N N . GLY A 1 315 ? -9.786 19.855 -0.153 1.00 95.81 315 GLY A N 1
ATOM 2356 C CA . GLY A 1 315 ? -8.518 19.183 0.107 1.00 95.81 315 GLY A CA 1
ATOM 2357 C C . GLY A 1 315 ? -7.292 20.014 -0.228 1.00 95.81 315 GLY A C 1
ATOM 2358 O O . GLY A 1 315 ? -7.396 21.174 -0.621 1.00 95.81 315 GLY A O 1
ATOM 2359 N N . GLY A 1 316 ? -6.124 19.400 -0.080 1.00 95.94 316 GLY A N 1
ATOM 2360 C CA . GLY A 1 316 ? -4.840 20.034 -0.341 1.00 95.94 316 GLY A CA 1
ATOM 2361 C C . GLY A 1 316 ? -3.664 19.123 -0.010 1.00 95.94 316 GLY A C 1
ATOM 2362 O O . GLY A 1 316 ? -3.837 18.011 0.485 1.00 95.94 316 GLY A O 1
ATOM 2363 N N . VAL A 1 317 ? -2.458 19.608 -0.288 1.00 97.56 317 VAL A N 1
ATOM 2364 C CA . VAL A 1 317 ? -1.212 18.914 0.050 1.00 97.56 317 VAL A CA 1
ATOM 2365 C C . VAL A 1 317 ? -0.690 19.465 1.367 1.00 97.56 317 VAL A C 1
ATOM 2367 O O . VAL A 1 317 ? -0.551 20.678 1.522 1.00 97.56 317 VAL A O 1
ATOM 2370 N N . TRP A 1 318 ? -0.409 18.582 2.317 1.00 97.56 318 TRP A N 1
ATOM 2371 C CA . TRP A 1 318 ? 0.213 18.956 3.580 1.00 97.56 318 TRP A CA 1
ATOM 2372 C C . TRP A 1 318 ? 1.735 18.978 3.414 1.00 97.56 318 TRP A C 1
ATOM 2374 O O . TRP A 1 318 ? 2.327 18.066 2.832 1.00 97.56 318 TRP A O 1
ATOM 2384 N N . ALA A 1 319 ? 2.383 20.031 3.920 1.00 94.62 319 ALA A N 1
ATOM 2385 C CA . ALA A 1 319 ? 3.844 20.112 3.959 1.00 94.62 319 ALA A CA 1
ATOM 2386 C C . ALA A 1 319 ? 4.420 18.973 4.819 1.00 94.62 319 ALA A C 1
ATOM 2388 O O . ALA A 1 319 ? 3.738 18.496 5.713 1.00 94.62 319 ALA A O 1
ATOM 2389 N N . GLY A 1 320 ? 5.648 18.516 4.552 1.00 89.94 320 GLY A N 1
ATOM 2390 C CA . GLY A 1 320 ? 6.254 17.379 5.277 1.00 89.94 320 GLY A CA 1
ATOM 2391 C C . GLY A 1 320 ? 7.253 16.541 4.478 1.00 89.94 320 GLY A C 1
ATOM 2392 O O . GLY A 1 320 ? 7.903 15.661 5.031 1.00 89.94 320 GLY A O 1
ATOM 2393 N N . GLY A 1 321 ? 7.407 16.841 3.185 1.00 91.69 321 GLY A N 1
ATOM 2394 C CA . GLY A 1 321 ? 8.352 16.163 2.300 1.00 91.69 321 GLY A CA 1
ATOM 2395 C C . GLY A 1 321 ? 7.838 14.824 1.753 1.00 91.69 321 GLY A C 1
ATOM 2396 O O . GLY A 1 321 ? 6.739 14.381 2.099 1.00 91.69 321 GLY A O 1
ATOM 2397 N N . PRO A 1 322 ? 8.604 14.200 0.841 1.00 90.69 322 PRO A N 1
ATOM 2398 C CA . PRO A 1 322 ? 8.193 12.969 0.190 1.00 90.69 322 PRO A CA 1
ATOM 2399 C C . PRO A 1 322 ? 8.294 11.759 1.124 1.00 90.69 322 PRO A C 1
ATOM 2401 O O . PRO A 1 322 ? 9.252 11.616 1.890 1.00 90.69 322 PRO A O 1
ATOM 2404 N N . PHE A 1 323 ? 7.338 10.841 1.004 1.00 91.94 323 PHE A N 1
ATOM 2405 C CA . PHE A 1 323 ? 7.307 9.592 1.761 1.00 91.94 323 PHE A CA 1
ATOM 2406 C C . PHE A 1 323 ? 7.165 8.366 0.853 1.00 91.94 323 PHE A C 1
ATOM 2408 O O . PHE A 1 323 ? 6.855 8.466 -0.332 1.00 91.94 323 PHE A O 1
ATOM 2415 N N . VAL A 1 324 ? 7.408 7.182 1.409 1.00 85.44 324 VAL A N 1
ATOM 2416 C CA . VAL A 1 324 ? 7.309 5.888 0.725 1.00 85.44 324 VAL A CA 1
ATOM 2417 C C . VAL A 1 324 ? 6.375 4.952 1.490 1.00 85.44 324 VAL A C 1
ATOM 2419 O O . VAL A 1 324 ? 6.136 5.133 2.681 1.00 85.44 324 VAL A O 1
ATOM 2422 N N . GLY A 1 325 ? 5.858 3.924 0.815 1.00 87.25 325 GLY A N 1
ATOM 2423 C CA . GLY A 1 325 ? 4.875 3.015 1.416 1.00 87.25 325 GLY A CA 1
ATOM 2424 C C . GLY A 1 325 ? 3.481 3.640 1.522 1.00 87.25 325 GLY A C 1
ATOM 2425 O O . GLY A 1 325 ? 3.080 4.395 0.636 1.00 87.25 325 GLY A O 1
ATOM 2426 N N . ASN A 1 326 ? 2.732 3.308 2.569 1.00 93.44 326 ASN A N 1
ATOM 2427 C CA . ASN A 1 326 ? 1.357 3.770 2.767 1.00 93.44 326 ASN A CA 1
ATOM 2428 C C . ASN A 1 326 ? 1.232 4.621 4.041 1.00 93.44 326 ASN A C 1
ATOM 2430 O O . ASN A 1 326 ? 1.851 4.276 5.050 1.00 93.44 326 ASN A O 1
ATOM 2434 N N . PRO A 1 327 ? 0.456 5.722 4.010 1.00 97.06 327 PRO A N 1
ATOM 2435 C CA . PRO A 1 327 ? 0.171 6.493 5.210 1.00 97.06 327 PRO A CA 1
ATOM 2436 C C . PRO A 1 327 ? -0.785 5.725 6.131 1.00 97.06 327 PRO A C 1
ATOM 2438 O O . PRO A 1 327 ? -1.626 4.958 5.663 1.00 97.06 327 PRO A O 1
ATOM 2441 N N . TYR A 1 328 ? -0.687 5.977 7.433 1.00 97.75 328 TYR A N 1
ATOM 2442 C CA . TYR A 1 328 ? -1.624 5.501 8.447 1.00 97.75 328 TYR A CA 1
ATOM 2443 C C . TYR A 1 328 ? -2.140 6.683 9.255 1.00 97.75 328 TYR A C 1
ATOM 2445 O O . TYR A 1 328 ? -1.351 7.532 9.664 1.00 97.75 328 TYR A O 1
ATOM 2453 N N . ALA A 1 329 ? -3.450 6.756 9.465 1.00 97.44 329 ALA A N 1
ATOM 2454 C CA . ALA A 1 329 ? -4.082 7.920 10.065 1.00 97.44 329 ALA A CA 1
ATOM 2455 C C . ALA A 1 329 ? -5.117 7.529 11.114 1.00 97.44 329 ALA A C 1
ATOM 2457 O O . ALA A 1 329 ? -5.874 6.580 10.918 1.00 97.44 329 ALA A O 1
ATOM 2458 N N . PHE A 1 330 ? -5.182 8.298 12.195 1.00 97.12 330 PHE A N 1
ATOM 2459 C CA . PHE A 1 330 ? -6.214 8.173 13.216 1.00 97.12 330 PHE A CA 1
ATOM 2460 C C . PHE A 1 330 ? -6.449 9.508 13.927 1.00 97.12 330 PHE A C 1
ATOM 2462 O O . PHE A 1 330 ? -5.652 10.443 13.832 1.00 97.12 330 PHE A O 1
ATOM 2469 N N . VAL A 1 331 ? -7.561 9.578 14.655 1.00 97.75 331 VAL A N 1
ATOM 2470 C CA . VAL A 1 331 ? -7.902 10.709 15.520 1.00 97.75 331 VAL A CA 1
ATOM 2471 C C . VAL A 1 331 ? -7.487 10.384 16.952 1.00 97.75 331 VAL A C 1
ATOM 2473 O O . VAL A 1 331 ? -7.771 9.293 17.449 1.00 97.75 331 VAL A O 1
ATOM 2476 N N . HIS A 1 332 ? -6.837 11.334 17.618 1.00 97.19 332 HIS A N 1
ATOM 2477 C CA . HIS A 1 332 ? -6.590 11.307 19.056 1.00 97.19 332 HIS A CA 1
ATOM 2478 C C . HIS A 1 332 ? -7.278 12.525 19.670 1.00 97.19 332 HIS A C 1
ATOM 2480 O O . HIS A 1 332 ? -6.891 13.660 19.404 1.00 97.19 332 HIS A O 1
ATOM 2486 N N . LYS A 1 333 ? -8.325 12.295 20.470 1.00 95.44 333 LYS A N 1
ATOM 2487 C CA . LYS A 1 333 ? -9.179 13.360 21.023 1.00 95.44 333 LYS A CA 1
ATOM 2488 C C . LYS A 1 333 ? -9.737 14.259 19.908 1.00 95.44 333 LYS A C 1
ATOM 2490 O O . LYS A 1 333 ? -10.496 13.784 19.071 1.00 95.44 333 LYS A O 1
ATOM 2495 N N . ASP A 1 334 ? -9.380 15.535 19.900 1.00 95.50 334 ASP A N 1
ATOM 2496 C CA . ASP A 1 334 ? -9.762 16.539 18.910 1.00 95.50 334 ASP A CA 1
ATOM 2497 C C . ASP A 1 334 ? -8.672 16.782 17.851 1.00 95.50 334 ASP A C 1
ATOM 2499 O O . ASP A 1 334 ? -8.760 17.740 17.082 1.00 95.50 334 ASP A O 1
ATOM 2503 N N . GLN A 1 335 ? -7.677 15.897 17.766 1.00 97.44 335 GLN A N 1
ATOM 2504 C CA . GLN A 1 335 ? -6.507 16.032 16.905 1.00 97.44 335 GLN A CA 1
ATOM 2505 C C . GLN A 1 335 ? -6.481 14.955 15.818 1.00 97.44 335 GLN A C 1
ATOM 2507 O O . GLN A 1 335 ? -6.834 13.794 16.034 1.00 97.44 335 GLN A O 1
ATOM 2512 N N . GLN A 1 336 ? -6.027 15.343 14.635 1.00 98.38 336 GLN A N 1
ATOM 2513 C CA . GLN A 1 336 ? -5.776 14.468 13.499 1.00 98.38 336 GLN A CA 1
ATOM 2514 C C . GLN A 1 336 ? -4.293 14.118 13.459 1.00 98.38 336 GLN A C 1
ATOM 2516 O O . GLN A 1 336 ? -3.463 15.025 13.475 1.00 98.38 336 GLN A O 1
ATOM 2521 N N . HIS A 1 337 ? -3.968 12.830 13.346 1.00 98.50 337 HIS A N 1
ATOM 2522 C CA . HIS A 1 337 ? -2.591 12.352 13.242 1.00 98.50 337 HIS A CA 1
ATOM 2523 C C . HIS A 1 337 ? -2.426 11.429 12.040 1.00 98.50 337 HIS A C 1
ATOM 2525 O O . HIS A 1 337 ? -3.224 10.511 11.830 1.00 98.50 337 HIS A O 1
ATOM 2531 N N . ILE A 1 338 ? -1.378 11.666 11.254 1.00 98.69 338 ILE A N 1
ATOM 2532 C CA . ILE A 1 338 ? -1.030 10.882 10.071 1.00 98.69 338 ILE A CA 1
ATOM 2533 C C . ILE A 1 338 ? 0.456 10.549 10.122 1.00 98.69 338 ILE A C 1
ATOM 2535 O O . ILE A 1 338 ? 1.287 11.399 10.424 1.00 98.69 338 ILE A O 1
ATOM 2539 N N . PHE A 1 339 ? 0.799 9.310 9.797 1.00 98.56 339 PHE A N 1
ATOM 2540 C CA . PHE A 1 339 ? 2.149 8.774 9.891 1.00 98.56 339 PHE A CA 1
ATOM 2541 C C . PHE A 1 339 ? 2.539 8.096 8.587 1.00 98.56 339 PHE A C 1
ATOM 2543 O O . PHE A 1 339 ? 1.764 7.328 8.018 1.00 98.56 339 PHE A O 1
ATOM 2550 N N . ALA A 1 340 ? 3.764 8.326 8.136 1.00 97.31 340 ALA A N 1
ATOM 2551 C CA . ALA A 1 340 ? 4.379 7.558 7.063 1.00 97.31 340 ALA A CA 1
ATOM 2552 C C . ALA A 1 340 ? 5.893 7.486 7.264 1.00 97.31 340 ALA A C 1
ATOM 2554 O O . ALA A 1 340 ? 6.452 8.151 8.136 1.00 97.31 340 ALA A O 1
ATOM 2555 N N . ARG A 1 341 ? 6.578 6.690 6.441 1.00 95.38 341 ARG A N 1
ATOM 2556 C CA . ARG A 1 341 ? 8.044 6.635 6.443 1.00 95.38 341 ARG A CA 1
ATOM 2557 C C . ARG A 1 341 ? 8.625 7.316 5.213 1.00 95.38 341 ARG A C 1
ATOM 2559 O O . ARG A 1 341 ? 8.091 7.180 4.117 1.00 95.38 341 ARG A O 1
ATOM 2566 N N . ASN A 1 342 ? 9.756 7.986 5.363 1.00 89.56 342 ASN A N 1
ATOM 2567 C CA . ASN A 1 342 ? 10.535 8.480 4.232 1.00 89.56 342 ASN A CA 1
ATOM 2568 C C . ASN A 1 342 ? 11.424 7.372 3.629 1.00 89.56 342 ASN A C 1
ATOM 2570 O O . ASN A 1 342 ? 11.500 6.250 4.142 1.00 89.56 342 ASN A O 1
ATOM 2574 N N . ALA A 1 343 ? 12.116 7.679 2.528 1.00 84.00 343 ALA A N 1
ATOM 2575 C CA . ALA A 1 343 ? 12.989 6.723 1.838 1.00 84.00 343 ALA A CA 1
ATOM 2576 C C . ALA A 1 343 ? 14.167 6.217 2.700 1.00 84.00 343 ALA A C 1
ATOM 2578 O O . ALA A 1 343 ? 14.632 5.100 2.491 1.00 84.00 343 ALA A O 1
ATOM 2579 N N . ALA A 1 344 ? 14.611 6.999 3.690 1.00 81.75 344 ALA A N 1
ATOM 2580 C CA . ALA A 1 344 ? 15.651 6.618 4.650 1.00 81.75 344 ALA A CA 1
ATOM 2581 C C . ALA A 1 344 ? 15.114 5.782 5.834 1.00 81.75 344 ALA A C 1
ATOM 2583 O O . ALA A 1 344 ? 15.870 5.406 6.731 1.00 81.75 344 ALA A O 1
ATOM 2584 N N . GLY A 1 345 ? 13.808 5.493 5.863 1.00 85.81 345 GLY A N 1
ATOM 2585 C CA . GLY A 1 345 ? 13.156 4.796 6.971 1.00 85.81 345 GLY A CA 1
ATOM 2586 C C . GLY A 1 345 ? 12.953 5.668 8.212 1.00 85.81 345 GLY A C 1
ATOM 2587 O O . GLY A 1 345 ? 12.741 5.130 9.293 1.00 85.81 345 GLY A O 1
ATOM 2588 N N . GLY A 1 346 ? 13.052 6.993 8.095 1.00 95.75 346 GLY A N 1
ATOM 2589 C CA . GLY A 1 346 ? 12.633 7.922 9.146 1.00 95.75 346 GLY A CA 1
ATOM 2590 C C . GLY A 1 346 ? 11.119 8.111 9.145 1.00 95.75 346 GLY A C 1
ATOM 2591 O O . GLY A 1 346 ? 10.481 7.952 8.103 1.00 95.75 346 GLY A O 1
ATOM 2592 N N . LEU A 1 347 ? 10.547 8.450 10.298 1.00 98.12 347 LEU A N 1
ATOM 2593 C CA . LEU A 1 347 ? 9.130 8.773 10.428 1.00 98.12 347 LEU A CA 1
ATOM 2594 C C . LEU A 1 347 ? 8.878 10.208 9.959 1.00 98.12 347 LEU A C 1
ATOM 2596 O O . LEU A 1 347 ? 9.631 11.121 10.295 1.00 98.12 347 LEU A O 1
ATOM 2600 N N . ILE A 1 348 ? 7.782 10.395 9.235 1.00 98.38 348 ILE A N 1
ATOM 2601 C CA . ILE A 1 348 ? 7.122 11.687 9.094 1.00 98.38 348 ILE A CA 1
ATOM 2602 C C . ILE A 1 348 ? 5.774 11.558 9.797 1.00 98.38 348 ILE A C 1
ATOM 2604 O O . ILE A 1 348 ? 4.983 10.667 9.475 1.00 98.38 348 ILE A O 1
ATOM 2608 N N . HIS A 1 349 ? 5.545 12.420 10.778 1.00 98.62 349 HIS A N 1
ATOM 2609 C CA . HIS A 1 349 ? 4.286 12.554 11.487 1.00 98.62 349 HIS A CA 1
ATOM 2610 C C . HIS A 1 349 ? 3.696 13.917 11.149 1.00 98.62 349 HIS A C 1
ATOM 2612 O O . HIS A 1 349 ? 4.322 14.947 11.390 1.00 98.62 349 HIS A O 1
ATOM 2618 N N . TRP A 1 350 ? 2.501 13.909 10.574 1.00 98.75 350 TRP A N 1
ATOM 2619 C CA . TRP A 1 350 ? 1.690 15.093 10.371 1.00 98.75 350 TRP A CA 1
ATOM 2620 C C . TRP A 1 350 ? 0.607 15.165 11.431 1.00 98.75 350 TRP A C 1
ATOM 2622 O O . TRP A 1 350 ? -0.040 14.158 11.725 1.00 98.75 350 TRP A O 1
ATOM 2632 N N . PHE A 1 351 ? 0.350 16.371 11.920 1.00 98.31 351 PHE A N 1
ATOM 2633 C CA . PHE A 1 351 ? -0.708 16.611 12.884 1.00 98.31 351 PHE A CA 1
ATOM 2634 C C . PHE A 1 351 ? -1.473 17.898 12.601 1.00 98.31 351 PHE A C 1
ATOM 2636 O O . PHE A 1 351 ? -0.955 18.851 12.008 1.00 98.31 351 PHE A O 1
ATOM 2643 N N . TRP A 1 352 ? -2.722 17.917 13.055 1.00 98.19 352 TRP A N 1
ATOM 2644 C CA . TRP A 1 352 ? -3.591 19.083 13.007 1.00 98.19 352 TRP A CA 1
ATOM 2645 C C . TRP A 1 352 ? -4.630 19.038 14.129 1.00 98.19 352 TRP A C 1
ATOM 2647 O O . TRP A 1 352 ? -5.110 17.969 14.494 1.00 98.19 352 TRP A O 1
ATOM 2657 N N . TRP A 1 353 ? -5.029 20.204 14.625 1.00 96.88 353 TRP A N 1
ATOM 2658 C CA . TRP A 1 353 ? -6.182 20.382 15.508 1.00 96.88 353 TRP A CA 1
ATOM 2659 C C . TRP A 1 353 ? -6.787 21.778 15.301 1.00 96.88 353 TRP A C 1
ATOM 2661 O O . TRP A 1 353 ? -6.165 22.630 14.646 1.00 96.88 353 TRP A O 1
ATOM 2671 N N . PRO A 1 354 ? -7.992 22.051 15.833 1.00 96.44 354 PRO A N 1
ATOM 2672 C CA . PRO A 1 354 ? -8.640 23.342 15.665 1.00 96.44 354 PRO A CA 1
ATOM 2673 C C . PRO A 1 354 ? -7.746 24.503 16.117 1.00 96.44 354 PRO A C 1
ATOM 2675 O O . PRO A 1 354 ? -7.240 24.529 17.236 1.00 96.44 354 PRO A O 1
ATOM 2678 N N . GLY A 1 355 ? -7.566 25.484 15.231 1.00 96.25 355 GLY A N 1
ATOM 2679 C CA . GLY A 1 355 ? -6.793 26.697 15.511 1.00 96.25 355 GLY A CA 1
ATOM 2680 C C . GLY A 1 355 ? -5.324 26.667 15.077 1.00 96.25 355 GLY A C 1
ATOM 2681 O O . GLY A 1 355 ? -4.657 27.689 15.220 1.00 96.25 355 GLY A O 1
ATOM 2682 N N . ILE A 1 356 ? -4.822 25.564 14.507 1.00 96.62 356 ILE A N 1
ATOM 2683 C CA . ILE A 1 356 ? -3.473 25.515 13.919 1.00 96.62 356 ILE A CA 1
ATOM 2684 C C . ILE A 1 356 ? -3.488 25.199 12.423 1.00 96.62 356 ILE A C 1
ATOM 2686 O O . ILE A 1 356 ? -4.467 24.690 11.875 1.00 96.62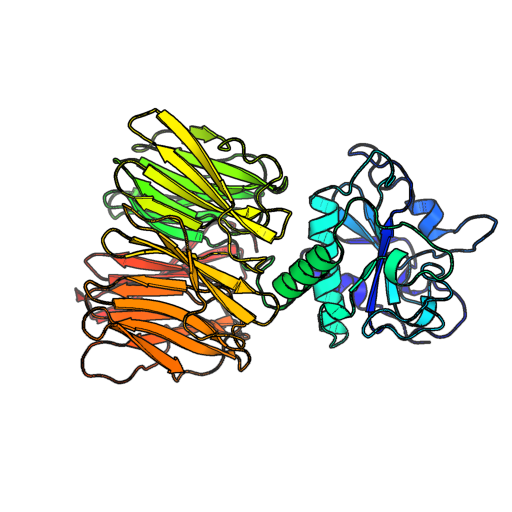 356 ILE A O 1
ATOM 2690 N N . ASN A 1 357 ? -2.363 25.476 11.764 1.00 95.75 357 ASN A N 1
ATOM 2691 C CA . ASN A 1 357 ? -2.079 24.937 10.438 1.00 95.75 357 ASN A CA 1
ATOM 2692 C C . ASN A 1 357 ? -1.504 23.519 10.561 1.00 95.75 357 ASN A C 1
ATOM 2694 O O . ASN A 1 357 ? -0.765 23.257 11.518 1.00 95.75 357 ASN A O 1
ATOM 2698 N N . PRO A 1 358 ? -1.772 22.627 9.589 1.00 96.75 358 PRO A N 1
ATOM 2699 C CA . PRO A 1 358 ? -1.140 21.318 9.554 1.00 96.75 358 PRO A CA 1
ATOM 2700 C C . PRO A 1 358 ? 0.378 21.440 9.653 1.00 96.75 358 PRO A C 1
ATOM 2702 O O . PRO A 1 358 ? 0.993 22.249 8.957 1.00 96.75 358 PRO A O 1
ATOM 2705 N N . SER A 1 359 ? 0.961 20.658 10.550 1.00 97.62 359 SER A N 1
ATOM 2706 C CA . SER A 1 359 ? 2.375 20.736 10.912 1.00 97.62 359 SER A CA 1
ATOM 2707 C C . SER A 1 359 ? 2.991 19.343 10.953 1.00 97.62 359 SER A C 1
ATOM 2709 O O . SER A 1 359 ? 2.276 18.341 10.883 1.00 97.62 359 SER A O 1
ATOM 2711 N N . THR A 1 360 ? 4.322 19.276 11.031 1.00 98.00 360 THR A N 1
ATOM 2712 C CA . THR A 1 360 ? 5.051 18.004 10.971 1.00 98.00 360 THR A CA 1
ATOM 2713 C C . THR A 1 360 ? 6.186 17.891 11.965 1.00 98.00 360 THR A C 1
ATOM 2715 O O . THR A 1 360 ? 6.902 18.862 12.203 1.00 98.00 360 THR A O 1
ATOM 2718 N N . ASP A 1 361 ? 6.428 16.669 12.423 1.00 97.81 361 ASP A N 1
ATOM 2719 C CA . ASP A 1 361 ? 7.617 16.260 13.164 1.00 97.81 361 ASP A CA 1
ATOM 2720 C C . ASP A 1 361 ? 8.029 14.812 12.784 1.00 97.81 361 ASP A C 1
ATOM 2722 O O . ASP A 1 361 ? 7.539 14.247 11.803 1.00 97.81 361 ASP A O 1
ATOM 2726 N N . SER A 1 362 ? 8.976 14.218 13.519 1.00 96.94 362 SER A N 1
ATOM 2727 C CA . SER A 1 362 ? 9.462 12.843 13.288 1.00 96.94 362 SER A CA 1
ATOM 2728 C C . SER A 1 362 ? 9.345 11.920 14.502 1.00 96.94 362 SER A C 1
ATOM 2730 O O . SER A 1 362 ? 9.846 10.794 14.476 1.00 96.94 362 SER A O 1
ATOM 2732 N N . TRP A 1 363 ? 8.804 12.410 15.619 1.00 97.69 363 TRP A N 1
ATOM 2733 C CA . TRP A 1 363 ? 8.906 11.762 16.937 1.00 97.69 363 TRP A CA 1
ATOM 2734 C C . TRP A 1 363 ? 10.318 11.266 17.327 1.00 97.69 363 TRP A C 1
ATOM 2736 O O . TRP A 1 363 ? 10.476 10.351 18.147 1.00 97.69 363 TRP A O 1
ATOM 2746 N N . GLY A 1 364 ? 11.364 11.867 16.751 1.00 96.19 364 GLY A N 1
ATOM 2747 C CA . GLY A 1 364 ? 12.762 11.478 16.948 1.00 96.19 364 GLY A CA 1
ATOM 2748 C C . GLY A 1 364 ? 13.203 10.229 16.173 1.00 96.19 364 GLY A C 1
ATOM 2749 O O . GLY A 1 364 ? 14.325 9.770 16.372 1.00 96.19 364 GLY A O 1
ATOM 2750 N N . ILE A 1 365 ? 12.367 9.670 15.293 1.00 97.56 365 ILE A N 1
ATOM 2751 C CA . ILE A 1 365 ? 12.710 8.510 14.460 1.00 97.56 365 ILE A CA 1
ATOM 2752 C C . ILE A 1 365 ? 13.247 9.007 13.116 1.00 97.56 365 ILE A C 1
ATOM 2754 O O . ILE A 1 365 ? 12.494 9.306 12.193 1.00 97.56 365 ILE A O 1
ATOM 2758 N N . THR A 1 366 ? 14.569 9.091 12.988 1.00 96.06 366 THR A N 1
ATOM 2759 C CA . THR A 1 366 ? 15.230 9.589 11.767 1.00 96.06 366 THR A CA 1
ATOM 2760 C C . THR A 1 366 ? 15.558 8.491 10.753 1.00 96.06 366 THR A C 1
ATOM 2762 O O . THR A 1 366 ? 15.782 8.790 9.582 1.00 96.06 366 THR A O 1
ATOM 2765 N N . SER A 1 367 ? 15.570 7.226 11.179 1.00 94.12 367 SER A N 1
ATOM 2766 C CA . SER A 1 367 ? 15.798 6.042 10.342 1.00 94.12 367 SER A CA 1
ATOM 2767 C C . SER A 1 367 ? 15.287 4.776 11.045 1.00 94.12 367 SER A C 1
ATOM 2769 O O . SER A 1 367 ? 14.916 4.818 12.220 1.00 94.12 367 SER A O 1
ATOM 2771 N N . GLY A 1 368 ? 15.300 3.638 10.345 1.00 89.88 368 GLY A N 1
ATOM 2772 C CA . GLY A 1 368 ? 15.079 2.318 10.945 1.00 89.88 368 GLY A CA 1
ATOM 2773 C C . GLY A 1 368 ? 13.692 1.707 10.733 1.00 89.88 368 GLY A C 1
ATOM 2774 O O . GLY A 1 368 ? 13.540 0.518 10.999 1.00 89.88 368 GLY A O 1
ATOM 2775 N N . ILE A 1 369 ? 12.708 2.441 10.207 1.00 95.19 369 ILE A N 1
ATOM 2776 C CA . ILE A 1 369 ? 11.391 1.898 9.834 1.00 95.19 369 ILE A CA 1
ATOM 2777 C C . ILE A 1 369 ? 11.492 1.121 8.512 1.00 95.19 369 ILE A C 1
ATOM 2779 O O . ILE A 1 369 ? 11.910 1.662 7.486 1.00 95.19 369 ILE A O 1
ATOM 2783 N N . ALA A 1 370 ? 11.044 -0.137 8.520 1.00 90.25 370 ALA A N 1
ATOM 2784 C CA . ALA A 1 370 ? 11.104 -1.064 7.387 1.00 90.25 370 ALA A CA 1
ATOM 2785 C C . ALA A 1 370 ? 9.736 -1.631 6.953 1.00 90.25 370 ALA A C 1
ATOM 2787 O O . ALA A 1 370 ? 9.690 -2.512 6.095 1.00 90.25 370 ALA A O 1
ATOM 2788 N N . SER A 1 371 ? 8.626 -1.166 7.524 1.00 93.25 371 SER A N 1
ATOM 2789 C CA . SER A 1 371 ? 7.252 -1.482 7.094 1.00 93.25 371 SER A CA 1
ATOM 2790 C C . SER A 1 371 ? 6.412 -0.212 7.024 1.00 93.25 371 SER A C 1
ATOM 2792 O O . SER A 1 371 ? 6.855 0.842 7.476 1.00 93.25 371 SER A O 1
ATOM 2794 N N . ASP A 1 372 ? 5.190 -0.308 6.510 1.00 94.75 372 ASP A N 1
ATOM 2795 C CA . ASP A 1 372 ? 4.190 0.715 6.812 1.00 94.75 372 ASP A CA 1
ATOM 2796 C C . ASP A 1 372 ? 3.892 0.718 8.321 1.00 94.75 372 ASP A C 1
ATOM 2798 O O . ASP A 1 372 ? 4.117 -0.279 9.024 1.00 94.75 372 ASP A O 1
ATOM 2802 N N . VAL A 1 373 ? 3.446 1.869 8.813 1.00 95.38 373 VAL A N 1
ATOM 2803 C CA . VAL A 1 373 ? 3.134 2.094 10.226 1.00 95.38 373 VAL A CA 1
ATOM 2804 C C . VAL A 1 373 ? 1.678 1.705 10.492 1.00 95.38 373 VAL A C 1
ATOM 2806 O O . VAL A 1 373 ? 0.822 1.816 9.620 1.00 95.38 373 VAL A O 1
ATOM 2809 N N . THR A 1 374 ? 1.394 1.261 11.707 1.00 97.44 374 THR A N 1
ATOM 2810 C CA . THR A 1 374 ? 0.041 1.080 12.253 1.00 97.44 374 THR A CA 1
ATOM 2811 C C . THR A 1 374 ? 0.006 1.672 13.659 1.00 97.44 374 THR A C 1
ATOM 2813 O O . THR A 1 374 ? 1.057 2.001 14.205 1.00 97.44 374 THR A O 1
ATOM 2816 N N . GLY A 1 375 ? -1.158 1.825 14.274 1.00 96.62 375 GLY A N 1
ATOM 2817 C CA . GLY A 1 375 ? -1.249 2.483 15.567 1.00 96.62 375 GLY A CA 1
ATOM 2818 C C . GLY A 1 375 ? -2.659 2.521 16.117 1.00 96.62 375 GLY A C 1
ATOM 2819 O O . GLY A 1 375 ? -3.579 1.953 15.545 1.00 96.62 375 GLY A O 1
ATOM 2820 N N . PHE A 1 376 ? -2.817 3.194 17.245 1.00 96.38 376 PHE A N 1
ATOM 2821 C CA . PHE A 1 376 ? -4.116 3.435 17.858 1.00 96.38 376 PHE A CA 1
ATOM 2822 C C . PHE A 1 376 ? -4.022 4.574 18.870 1.00 96.38 376 PHE A C 1
ATOM 2824 O O . PHE A 1 376 ? -2.943 4.919 19.360 1.00 96.38 376 PHE A O 1
ATOM 2831 N N . SER A 1 377 ? -5.182 5.113 19.231 1.00 96.06 377 SER A N 1
ATOM 2832 C CA . SER A 1 377 ? -5.334 6.048 20.340 1.00 96.06 377 SER A CA 1
ATOM 2833 C C . SER A 1 377 ? -5.913 5.335 21.560 1.00 96.06 377 SER A C 1
ATOM 2835 O O . SER A 1 377 ? -6.851 4.550 21.445 1.00 96.06 377 SER A O 1
ATOM 2837 N N . THR A 1 378 ? -5.399 5.668 22.738 1.00 95.56 378 THR A N 1
ATOM 2838 C CA . THR A 1 378 ? -6.039 5.433 24.038 1.00 95.56 378 THR A CA 1
ATOM 2839 C C . THR A 1 378 ? -6.526 6.783 24.598 1.00 95.56 378 THR A C 1
ATOM 2841 O O . THR A 1 378 ? -6.315 7.817 23.956 1.00 95.56 378 THR A O 1
ATOM 2844 N N . PRO A 1 379 ? -7.194 6.833 25.767 1.00 94.94 379 PRO A N 1
ATOM 2845 C CA . PRO A 1 379 ? -7.644 8.102 26.346 1.00 94.94 379 PRO A CA 1
ATOM 2846 C C . PRO A 1 379 ? -6.521 9.100 26.681 1.00 94.94 379 PRO A C 1
ATOM 2848 O O . PRO A 1 379 ? -6.768 10.306 26.701 1.00 94.94 379 PRO A O 1
ATOM 2851 N N . THR A 1 380 ? -5.309 8.615 26.964 1.00 96.19 380 THR A N 1
ATOM 2852 C CA . THR A 1 380 ? -4.183 9.438 27.450 1.00 96.19 380 THR A CA 1
ATOM 2853 C C . THR A 1 380 ? -2.893 9.253 26.657 1.00 96.19 380 THR A C 1
ATOM 2855 O O . THR A 1 380 ? -1.861 9.801 27.035 1.00 96.19 380 THR A O 1
ATOM 2858 N N . GLN A 1 381 ? -2.908 8.419 25.620 1.00 97.00 381 GLN A N 1
ATOM 2859 C CA . GLN A 1 381 ? -1.731 8.130 24.813 1.00 97.00 381 GLN A CA 1
ATOM 2860 C C . GLN A 1 381 ? -2.143 7.860 23.374 1.00 97.00 381 GLN A C 1
ATOM 2862 O O . GLN A 1 381 ? -3.263 7.426 23.096 1.00 97.00 381 GLN A O 1
ATOM 2867 N N . HIS A 1 382 ? -1.204 8.011 22.456 1.00 97.12 382 HIS A N 1
ATOM 2868 C CA . HIS A 1 382 ? -1.358 7.498 21.104 1.00 97.12 382 HIS A CA 1
ATOM 2869 C C . HIS A 1 382 ? -0.066 6.840 20.635 1.00 97.12 382 HIS A C 1
ATOM 2871 O O . HIS A 1 382 ? 1.038 7.345 20.845 1.00 97.12 382 HIS A O 1
ATOM 2877 N N . HIS A 1 383 ? -0.226 5.658 20.049 1.00 98.25 383 HIS A N 1
ATOM 2878 C CA . HIS A 1 383 ? 0.845 4.706 19.792 1.00 98.25 383 HIS A CA 1
ATOM 2879 C C . HIS A 1 383 ? 0.978 4.451 18.301 1.00 98.25 383 HIS A C 1
ATOM 2881 O O . HIS A 1 383 ? -0.022 4.334 17.593 1.00 98.25 383 HIS A O 1
ATOM 2887 N N . ILE A 1 384 ? 2.217 4.275 17.851 1.00 98.56 384 ILE A N 1
ATOM 2888 C CA . ILE A 1 384 ? 2.543 3.721 16.545 1.00 98.56 384 ILE A CA 1
ATOM 2889 C C . ILE A 1 384 ? 3.461 2.509 16.682 1.00 98.56 384 ILE A C 1
ATOM 2891 O O . ILE A 1 384 ? 4.331 2.449 17.553 1.00 98.56 384 ILE A O 1
ATOM 2895 N N . PHE A 1 385 ? 3.294 1.565 15.767 1.00 98.56 385 PHE A N 1
ATOM 2896 C CA . PHE A 1 385 ? 4.031 0.317 15.673 1.00 98.56 385 PHE A CA 1
ATOM 2897 C C . PHE A 1 385 ? 4.513 0.111 14.243 1.00 98.56 385 PHE A C 1
ATOM 2899 O O . PHE A 1 385 ? 3.832 0.454 13.274 1.00 98.56 385 PHE A O 1
ATOM 2906 N N . TYR A 1 386 ? 5.696 -0.471 14.111 1.00 98.06 386 TYR A N 1
ATOM 2907 C CA . TYR A 1 386 ? 6.304 -0.769 12.825 1.00 98.06 386 TYR A CA 1
ATOM 2908 C C . TYR A 1 386 ? 7.316 -1.901 12.953 1.00 98.06 386 TYR A C 1
ATOM 2910 O O . TYR A 1 386 ? 7.841 -2.200 14.027 1.00 98.06 386 TYR A O 1
ATOM 2918 N N . ARG A 1 387 ? 7.633 -2.520 11.820 1.00 98.00 387 ARG A N 1
ATOM 2919 C CA . ARG A 1 387 ? 8.802 -3.380 11.703 1.00 98.00 387 ARG A CA 1
ATOM 2920 C C . ARG A 1 387 ? 10.048 -2.521 11.564 1.00 98.00 387 ARG A C 1
ATOM 2922 O O . ARG A 1 387 ? 10.099 -1.671 10.673 1.00 98.00 387 ARG A O 1
ATOM 2929 N N . ASN A 1 388 ? 11.071 -2.774 12.369 1.00 96.56 388 ASN A N 1
ATOM 2930 C CA . ASN A 1 388 ? 12.366 -2.128 12.181 1.00 96.56 388 ASN A CA 1
ATOM 2931 C C . ASN A 1 388 ? 13.244 -2.849 11.138 1.00 96.56 388 ASN A C 1
ATOM 2933 O O . ASN A 1 388 ? 12.904 -3.927 10.650 1.00 96.56 388 ASN A O 1
ATOM 2937 N N . THR A 1 389 ? 14.394 -2.277 10.780 1.00 92.19 389 THR A N 1
ATOM 2938 C CA . THR A 1 389 ? 15.339 -2.873 9.812 1.00 92.19 389 THR A CA 1
ATOM 2939 C C . THR A 1 389 ? 15.933 -4.210 10.263 1.00 92.19 389 THR A C 1
ATOM 2941 O O . THR A 1 389 ? 16.329 -5.006 9.416 1.00 92.19 389 THR A O 1
ATOM 2944 N N . GLY A 1 390 ? 15.942 -4.493 11.569 1.00 89.50 390 GLY A N 1
ATOM 2945 C CA . GLY A 1 390 ? 16.277 -5.810 12.125 1.00 89.50 390 GLY A CA 1
ATOM 2946 C C . GLY A 1 390 ? 15.146 -6.839 12.010 1.00 89.50 390 GLY A C 1
ATOM 2947 O O . GLY A 1 390 ? 15.324 -7.998 12.374 1.00 89.50 390 GLY A O 1
ATOM 2948 N N . GLY A 1 391 ? 13.975 -6.434 11.513 1.00 93.31 391 GLY A N 1
ATOM 2949 C CA . GLY A 1 391 ? 12.800 -7.280 11.340 1.00 93.31 391 GLY A CA 1
ATOM 2950 C C . GLY A 1 391 ? 11.919 -7.418 12.583 1.00 93.31 391 GLY A C 1
ATOM 2951 O O . GLY A 1 391 ? 10.915 -8.122 12.501 1.00 93.31 391 GLY A O 1
ATOM 2952 N N . ALA A 1 392 ? 12.265 -6.782 13.706 1.00 97.75 392 ALA A N 1
ATOM 2953 C CA . ALA A 1 392 ? 11.527 -6.863 14.968 1.00 97.75 392 ALA A CA 1
ATOM 2954 C C . ALA A 1 392 ? 10.392 -5.829 15.049 1.00 97.75 392 ALA A C 1
ATOM 2956 O O . ALA A 1 392 ? 10.408 -4.819 14.338 1.00 97.75 392 ALA A O 1
ATOM 2957 N N . LEU A 1 393 ? 9.418 -6.075 15.932 1.00 98.62 393 LEU A N 1
ATOM 2958 C CA . LEU A 1 393 ? 8.348 -5.124 16.226 1.00 98.62 393 LEU A CA 1
ATOM 2959 C C . LEU A 1 393 ? 8.884 -4.023 17.140 1.00 98.62 393 LEU A C 1
ATOM 2961 O O . LEU A 1 393 ? 9.360 -4.288 18.242 1.00 98.62 393 LEU A O 1
ATOM 2965 N N . GLN A 1 394 ? 8.797 -2.783 16.683 1.00 98.12 394 GLN A N 1
ATOM 2966 C CA . GLN A 1 394 ? 9.193 -1.609 17.442 1.00 98.12 394 GLN A CA 1
ATOM 2967 C C . GLN A 1 394 ? 8.012 -0.651 17.543 1.00 98.12 394 GLN A C 1
ATOM 2969 O O . GLN A 1 394 ? 7.219 -0.531 16.608 1.00 98.12 394 GLN A O 1
ATOM 2974 N N . HIS A 1 395 ? 7.898 0.021 18.685 1.00 96.31 395 HIS A N 1
ATOM 2975 C CA . HIS A 1 395 ? 6.829 0.978 18.932 1.00 96.31 395 HIS A CA 1
ATOM 2976 C C . HIS A 1 395 ? 7.360 2.330 19.408 1.00 96.31 395 HIS A C 1
ATOM 2978 O O . HIS A 1 395 ? 8.477 2.443 19.932 1.00 96.31 395 HIS A O 1
ATOM 2984 N N . ARG A 1 396 ? 6.545 3.361 19.210 1.00 98.00 396 ARG A N 1
ATOM 2985 C CA . ARG A 1 396 ? 6.756 4.728 19.688 1.00 98.00 396 ARG A CA 1
ATOM 2986 C C . ARG A 1 396 ? 5.401 5.296 20.082 1.00 98.00 396 ARG A C 1
ATOM 2988 O O . ARG A 1 396 ? 4.433 5.075 19.364 1.00 98.00 396 ARG A O 1
ATOM 2995 N N . PHE A 1 397 ? 5.321 6.018 21.187 1.00 98.00 397 PHE A N 1
ATOM 2996 C CA . PHE A 1 397 ? 4.066 6.615 21.623 1.00 98.00 397 PHE A CA 1
ATOM 2997 C C . PHE A 1 397 ? 4.285 7.934 22.338 1.00 98.00 397 PHE A C 1
ATOM 2999 O O . PHE A 1 397 ? 5.318 8.137 22.980 1.00 98.00 397 PHE A O 1
ATOM 3006 N N . PHE A 1 398 ? 3.303 8.814 22.216 1.00 98.38 398 PHE A N 1
ATOM 3007 C CA . PHE A 1 398 ? 3.228 10.041 22.988 1.00 98.38 398 PHE A CA 1
ATOM 3008 C C . PHE A 1 398 ? 2.356 9.796 24.220 1.00 98.38 398 PHE A C 1
ATOM 3010 O O . PHE A 1 398 ? 1.272 9.217 24.109 1.00 98.38 398 PHE A O 1
ATOM 3017 N N . ASP A 1 399 ? 2.862 10.189 25.387 1.00 97.94 399 ASP A N 1
ATOM 3018 C CA . ASP A 1 399 ? 2.132 10.155 26.652 1.00 97.94 399 ASP A CA 1
ATOM 3019 C C . ASP A 1 399 ? 1.635 11.558 26.988 1.00 97.94 399 ASP A C 1
ATOM 3021 O O . ASP A 1 399 ? 2.436 12.451 27.260 1.00 97.94 399 ASP A O 1
ATOM 3025 N N . ASP A 1 400 ? 0.320 11.767 26.948 1.00 97.06 400 ASP A N 1
ATOM 3026 C CA . ASP A 1 400 ? -0.250 13.099 27.158 1.00 97.06 400 ASP A CA 1
ATOM 3027 C C . ASP A 1 400 ? 0.003 13.638 28.575 1.00 97.06 400 ASP A C 1
ATOM 3029 O O . ASP A 1 400 ? 0.310 14.825 28.693 1.00 97.06 400 ASP A O 1
ATOM 3033 N N . PRO A 1 401 ? -0.109 12.826 29.653 1.00 97.44 401 PRO A N 1
ATOM 3034 C CA . PRO A 1 401 ? 0.159 13.294 31.009 1.00 97.44 401 PRO A CA 1
ATOM 3035 C C . PRO A 1 401 ? 1.584 13.811 31.212 1.00 97.44 401 PRO A C 1
ATOM 3037 O O . PRO A 1 401 ? 1.766 14.844 31.856 1.00 97.44 401 PRO A O 1
ATOM 3040 N N . SER A 1 402 ? 2.594 13.108 30.693 1.00 97.31 402 SER A N 1
ATOM 3041 C CA . SER A 1 402 ? 3.991 13.524 30.833 1.00 97.31 402 SER A CA 1
ATOM 3042 C C . SER A 1 402 ? 4.447 14.504 29.745 1.00 97.31 402 SER A C 1
ATOM 3044 O O . SER A 1 402 ? 5.444 15.203 29.935 1.00 97.31 402 SER A O 1
ATOM 3046 N N . GLY A 1 403 ? 3.770 14.526 28.594 1.00 96.25 403 GLY A N 1
ATOM 3047 C CA . GLY A 1 403 ? 4.206 15.221 27.386 1.00 96.25 403 GLY A CA 1
ATOM 3048 C C . GLY A 1 403 ? 5.448 14.601 26.736 1.00 96.25 403 GLY A C 1
ATOM 3049 O O . GLY A 1 403 ? 6.172 15.295 26.019 1.00 96.25 403 GLY A O 1
ATOM 3050 N N . THR A 1 404 ? 5.754 13.326 27.014 1.00 97.38 404 THR A N 1
ATOM 3051 C CA . THR A 1 404 ? 6.982 12.673 26.536 1.00 97.38 404 THR A CA 1
ATOM 3052 C C . THR A 1 404 ? 6.736 11.638 25.445 1.00 97.38 404 THR A C 1
ATOM 3054 O O . THR A 1 404 ? 5.719 10.946 25.401 1.00 97.38 404 THR A O 1
ATOM 3057 N N . LEU A 1 405 ? 7.732 11.502 24.565 1.00 97.81 405 LEU A N 1
ATOM 3058 C CA . LEU A 1 405 ? 7.802 10.433 23.575 1.00 97.81 405 LEU A CA 1
ATOM 3059 C C . LEU A 1 405 ? 8.568 9.238 24.134 1.00 97.81 405 LEU A C 1
ATOM 3061 O O . LEU A 1 405 ? 9.762 9.321 24.429 1.00 97.81 405 LEU A O 1
ATOM 3065 N N . ASN A 1 406 ? 7.888 8.104 24.191 1.00 97.31 406 ASN A N 1
ATOM 3066 C CA . ASN A 1 406 ? 8.377 6.853 24.752 1.00 97.31 406 ASN A CA 1
ATOM 3067 C C . ASN A 1 406 ? 8.378 5.764 23.673 1.00 97.31 406 ASN A C 1
ATOM 3069 O O . ASN A 1 406 ? 7.823 5.942 22.589 1.00 97.31 406 ASN A O 1
ATOM 3073 N N . GLY A 1 407 ? 9.050 4.642 23.917 1.00 96.19 407 GLY A N 1
ATOM 3074 C CA . GLY A 1 407 ? 9.067 3.531 22.968 1.00 96.19 407 GLY A CA 1
ATOM 3075 C C . GLY A 1 407 ? 10.149 2.499 23.255 1.00 96.19 407 GLY A C 1
ATOM 3076 O O . GLY A 1 407 ? 10.890 2.602 24.229 1.00 96.19 407 GLY A O 1
ATOM 3077 N N . GLY A 1 408 ? 10.250 1.512 22.371 1.00 96.50 408 GLY A N 1
ATOM 3078 C CA . GLY A 1 408 ? 11.094 0.339 22.560 1.00 96.50 408 GLY A CA 1
ATOM 3079 C C . GLY A 1 408 ? 10.811 -0.768 21.547 1.00 96.50 408 GLY A C 1
ATOM 3080 O O . GLY A 1 408 ? 9.910 -0.668 20.713 1.00 96.50 408 GLY A O 1
ATOM 3081 N N . VAL A 1 409 ? 11.610 -1.829 21.611 1.00 97.75 409 VAL A N 1
ATOM 3082 C CA . VAL A 1 409 ? 11.443 -3.032 20.787 1.00 97.75 409 VAL A CA 1
ATOM 3083 C C . VAL A 1 409 ? 10.730 -4.087 21.617 1.00 97.75 409 VAL A C 1
ATOM 3085 O O . VAL A 1 409 ? 11.127 -4.359 22.749 1.00 97.75 409 VAL A O 1
ATOM 3088 N N . TRP A 1 410 ? 9.686 -4.681 21.056 1.00 97.88 410 TRP A N 1
ATOM 3089 C CA . TRP A 1 410 ? 8.952 -5.763 21.694 1.00 97.88 410 TRP A CA 1
ATOM 3090 C C . TRP A 1 410 ? 9.594 -7.106 21.336 1.00 97.88 410 TRP A C 1
ATOM 3092 O O . TRP A 1 410 ? 9.919 -7.374 20.175 1.00 97.88 410 TRP A O 1
ATOM 3102 N N . ALA A 1 411 ? 9.785 -7.965 22.339 1.00 95.06 411 ALA A N 1
ATOM 3103 C CA . ALA A 1 411 ? 10.257 -9.331 22.125 1.00 95.06 411 ALA A CA 1
ATOM 3104 C C . ALA A 1 411 ? 9.205 -10.159 21.360 1.00 95.06 411 ALA A C 1
ATOM 3106 O O . ALA A 1 411 ? 8.023 -9.848 21.409 1.00 95.06 411 ALA A O 1
ATOM 3107 N N . GLY A 1 412 ? 9.624 -11.206 20.640 1.00 92.12 412 GLY A N 1
ATOM 3108 C CA . GLY A 1 412 ? 8.719 -12.070 19.851 1.00 92.12 412 GLY A CA 1
ATOM 3109 C C . GLY A 1 412 ? 9.206 -12.404 18.432 1.00 92.12 412 GLY A C 1
ATOM 3110 O O . GLY A 1 412 ? 8.489 -13.020 17.637 1.00 92.12 412 GLY A O 1
ATOM 3111 N N . GLY A 1 413 ? 10.449 -12.038 18.108 1.00 93.62 413 GLY A N 1
ATOM 3112 C CA . GLY A 1 413 ? 11.136 -12.428 16.874 1.00 93.62 413 GLY A CA 1
ATOM 3113 C C . GLY A 1 413 ? 10.810 -11.549 15.666 1.00 93.62 413 GLY A C 1
ATOM 3114 O O . GLY A 1 413 ? 10.180 -10.499 15.784 1.00 93.62 413 GLY A O 1
ATOM 3115 N N . THR A 1 414 ? 11.275 -11.977 14.492 1.00 95.25 414 THR A N 1
ATOM 3116 C CA . THR A 1 414 ? 11.177 -11.195 13.255 1.00 95.25 414 THR A CA 1
ATOM 3117 C C . THR A 1 414 ? 9.919 -11.508 12.441 1.00 95.25 414 THR A C 1
ATOM 3119 O O . THR A 1 414 ? 9.322 -12.585 12.569 1.00 95.25 414 THR A O 1
ATOM 3122 N N . PHE A 1 415 ? 9.514 -10.565 11.582 1.00 94.06 415 PHE A N 1
ATOM 3123 C CA . PHE A 1 415 ? 8.375 -10.715 10.673 1.00 94.06 415 PHE A CA 1
ATOM 3124 C C . PHE A 1 415 ? 8.588 -10.038 9.301 1.00 94.06 415 PHE A C 1
ATOM 3126 O O . PHE A 1 415 ? 9.515 -9.256 9.096 1.00 94.06 415 PHE A O 1
ATOM 3133 N N . ALA A 1 416 ? 7.761 -10.391 8.311 1.00 84.69 416 ALA A N 1
ATOM 3134 C CA . ALA A 1 416 ? 7.952 -10.075 6.890 1.00 84.69 416 ALA A CA 1
ATOM 3135 C C . ALA A 1 416 ? 6.934 -9.067 6.309 1.00 84.69 416 ALA A C 1
ATOM 3137 O O . ALA A 1 416 ? 7.247 -8.415 5.309 1.00 84.69 416 ALA A O 1
ATOM 3138 N N . GLY A 1 417 ? 5.752 -8.936 6.915 1.00 84.12 417 GLY A N 1
ATOM 3139 C CA . GLY A 1 417 ? 4.669 -8.055 6.460 1.00 84.12 417 GLY A CA 1
ATOM 3140 C C . GLY A 1 417 ? 4.562 -6.714 7.189 1.00 84.12 417 GLY A C 1
ATOM 3141 O O . GLY A 1 417 ? 5.386 -6.395 8.047 1.00 84.12 417 GLY A O 1
ATOM 3142 N N . ASN A 1 418 ? 3.516 -5.951 6.868 1.00 92.25 418 ASN A N 1
ATOM 3143 C CA . ASN A 1 418 ? 3.081 -4.810 7.676 1.00 92.25 418 ASN A CA 1
ATOM 3144 C C . ASN A 1 418 ? 2.391 -5.303 8.965 1.00 92.25 418 ASN A C 1
ATOM 3146 O O . ASN A 1 418 ? 1.619 -6.263 8.900 1.00 92.25 418 ASN A O 1
ATOM 3150 N N . PRO A 1 419 ? 2.656 -4.700 10.136 1.00 95.75 419 PRO A N 1
ATOM 3151 C CA . PRO A 1 419 ? 1.910 -5.024 11.344 1.00 95.75 419 PRO A CA 1
ATOM 3152 C C . PRO A 1 419 ? 0.526 -4.361 11.330 1.00 95.75 419 PRO A C 1
ATOM 3154 O O . PRO A 1 419 ? 0.320 -3.351 10.656 1.00 95.75 419 PRO A O 1
ATOM 3157 N N . HIS A 1 420 ? -0.401 -4.889 12.125 1.00 96.56 420 HIS A N 1
ATOM 3158 C CA . HIS A 1 420 ? -1.670 -4.234 12.431 1.00 96.56 420 HIS A CA 1
ATOM 3159 C C . HIS A 1 420 ? -1.882 -4.189 13.940 1.00 96.56 420 HIS A C 1
ATOM 3161 O O . HIS A 1 420 ? -1.882 -5.237 14.586 1.00 96.56 420 HIS A O 1
ATOM 3167 N N . ALA A 1 421 ? -2.039 -2.983 14.483 1.00 97.00 421 ALA A N 1
ATOM 3168 C CA . ALA A 1 421 ? -2.210 -2.741 15.907 1.00 97.00 421 ALA A CA 1
ATOM 3169 C C . ALA A 1 421 ? -3.632 -2.274 16.212 1.00 97.00 421 ALA A C 1
ATOM 3171 O O . ALA A 1 421 ? -4.200 -1.477 15.469 1.00 97.00 421 ALA A O 1
ATOM 3172 N N . PHE A 1 422 ? -4.192 -2.743 17.320 1.00 96.19 422 PHE A N 1
ATOM 3173 C CA . PHE A 1 422 ? -5.472 -2.273 17.836 1.00 96.19 422 PHE A CA 1
ATOM 3174 C C . PHE A 1 422 ? -5.563 -2.498 19.347 1.00 96.19 422 PHE A C 1
ATOM 3176 O O . PHE A 1 422 ? -4.734 -3.184 19.947 1.00 96.19 422 PHE A O 1
ATOM 3183 N N . VAL A 1 423 ? -6.587 -1.908 19.959 1.00 96.00 423 VAL A N 1
ATOM 3184 C CA . VAL A 1 423 ? -6.870 -2.045 21.390 1.00 96.00 423 VAL A CA 1
ATOM 3185 C C . VAL A 1 423 ? -8.138 -2.865 21.582 1.00 96.00 423 VAL A C 1
ATOM 3187 O O . VAL A 1 423 ? -9.138 -2.661 20.889 1.00 96.00 423 VAL A O 1
ATOM 3190 N N . HIS A 1 424 ? -8.115 -3.766 22.557 1.00 95.06 424 HIS A N 1
ATOM 3191 C CA . HIS A 1 424 ? -9.298 -4.428 23.078 1.00 95.06 424 HIS A CA 1
ATOM 3192 C C . HIS A 1 424 ? -9.370 -4.178 24.585 1.00 95.06 424 HIS A C 1
ATOM 3194 O O . HIS A 1 424 ? -8.552 -4.683 25.348 1.00 95.06 424 HIS A O 1
ATOM 3200 N N . ARG A 1 425 ? -10.348 -3.367 25.011 1.00 92.44 425 ARG A N 1
ATOM 3201 C CA . ARG A 1 425 ? -10.452 -2.857 26.389 1.00 92.44 425 ARG A CA 1
ATOM 3202 C C . ARG A 1 425 ? -9.187 -2.088 26.796 1.00 92.44 425 ARG A C 1
ATOM 3204 O O . ARG A 1 425 ? -8.910 -1.046 26.215 1.00 92.44 425 ARG A O 1
ATOM 3211 N N . ASP A 1 426 ? -8.449 -2.576 27.782 1.00 93.06 426 ASP A N 1
ATOM 3212 C CA . ASP A 1 426 ? -7.176 -2.041 28.265 1.00 93.06 426 ASP A CA 1
ATOM 3213 C C . ASP A 1 426 ? -5.956 -2.788 27.695 1.00 93.06 426 ASP A C 1
ATOM 3215 O O . ASP A 1 426 ? -4.818 -2.489 28.059 1.00 93.06 426 ASP A O 1
ATOM 3219 N N . GLN A 1 427 ? -6.180 -3.732 26.778 1.00 95.81 427 GLN A N 1
ATOM 3220 C CA . GLN A 1 427 ? -5.140 -4.548 26.161 1.00 95.81 427 GLN A CA 1
ATOM 3221 C C . GLN A 1 427 ? -4.759 -4.013 24.781 1.00 95.81 427 GLN A C 1
ATOM 3223 O O . GLN A 1 427 ? -5.607 -3.626 23.976 1.00 95.81 427 GLN A O 1
ATOM 3228 N N . GLN A 1 428 ? -3.467 -4.029 24.489 1.00 97.56 428 GLN A N 1
ATOM 3229 C CA . GLN A 1 428 ? -2.890 -3.715 23.190 1.00 97.56 428 GLN A CA 1
ATOM 3230 C C . GLN A 1 428 ? -2.584 -5.019 22.466 1.00 97.56 428 GLN A C 1
ATOM 3232 O O . GLN A 1 428 ? -1.938 -5.892 23.042 1.00 97.56 428 GLN A O 1
ATOM 3237 N N . HIS A 1 429 ? -2.992 -5.121 21.204 1.00 97.88 429 HIS A N 1
ATOM 3238 C CA . HIS A 1 429 ? -2.757 -6.287 20.361 1.00 97.88 429 HIS A CA 1
ATOM 3239 C C . HIS A 1 429 ? -2.122 -5.865 19.048 1.00 97.88 429 HIS A C 1
ATOM 3241 O O . HIS A 1 429 ? -2.571 -4.916 18.400 1.00 97.88 429 HIS A O 1
ATOM 3247 N N . ILE A 1 430 ? -1.078 -6.583 18.645 1.00 98.19 430 ILE A N 1
ATOM 3248 C CA . ILE A 1 430 ? -0.390 -6.367 17.381 1.00 98.19 430 ILE A CA 1
ATOM 3249 C C . ILE A 1 430 ? -0.232 -7.703 16.678 1.00 98.19 430 ILE A C 1
ATOM 3251 O O . ILE A 1 430 ? 0.303 -8.653 17.241 1.00 98.19 430 ILE A O 1
ATOM 3255 N N . PHE A 1 431 ? -0.648 -7.754 15.419 1.00 97.56 431 PHE A N 1
ATOM 3256 C CA . PHE A 1 431 ? -0.467 -8.916 14.560 1.00 97.56 431 PHE A CA 1
ATOM 3257 C C . PHE A 1 431 ? 0.483 -8.604 13.412 1.00 97.56 431 PHE A C 1
ATOM 3259 O O . PHE A 1 431 ? 0.499 -7.493 12.884 1.00 97.56 431 PHE A O 1
ATOM 3266 N N . GLY A 1 432 ? 1.254 -9.599 12.983 1.00 95.19 432 GLY A N 1
ATOM 3267 C CA . GLY A 1 432 ? 2.127 -9.493 11.818 1.00 95.19 432 GLY A CA 1
ATOM 3268 C C . GLY A 1 432 ? 2.309 -10.836 11.124 1.00 95.19 432 GLY A C 1
ATOM 3269 O O . GLY A 1 432 ? 2.151 -11.891 11.728 1.00 95.19 432 GLY A O 1
ATOM 3270 N N . ARG A 1 433 ? 2.662 -10.814 9.839 1.00 95.06 433 ARG A N 1
ATOM 3271 C CA . ARG A 1 433 ? 2.949 -12.033 9.069 1.00 95.06 433 ARG A CA 1
ATOM 3272 C C . ARG A 1 433 ? 4.440 -12.350 9.090 1.00 95.06 433 ARG A C 1
ATOM 3274 O O . ARG A 1 433 ? 5.249 -11.511 8.683 1.00 95.06 433 ARG A O 1
ATOM 3281 N N . ARG A 1 434 ? 4.817 -13.560 9.502 1.00 92.50 434 ARG A N 1
ATOM 3282 C CA . ARG A 1 434 ? 6.200 -14.058 9.432 1.00 92.50 434 ARG A CA 1
ATOM 3283 C C . ARG A 1 434 ? 6.576 -14.496 8.014 1.00 92.50 434 ARG A C 1
ATOM 3285 O O . ARG A 1 434 ? 5.723 -14.758 7.171 1.00 92.50 434 ARG A O 1
ATOM 3292 N N . ALA A 1 435 ? 7.879 -14.584 7.741 1.00 87.81 435 ALA A N 1
ATOM 3293 C CA . ALA A 1 435 ? 8.391 -14.971 6.420 1.00 87.81 435 ALA A CA 1
ATOM 3294 C C . ALA A 1 435 ? 7.981 -16.394 6.003 1.00 87.81 435 ALA A C 1
ATOM 3296 O O . ALA A 1 435 ? 7.799 -16.654 4.819 1.00 87.81 435 ALA A O 1
ATOM 3297 N N . ASN A 1 436 ? 7.807 -17.290 6.974 1.00 82.88 436 ASN A N 1
ATOM 3298 C CA . ASN A 1 436 ? 7.354 -18.665 6.769 1.00 82.88 436 ASN A CA 1
ATOM 3299 C C . ASN A 1 436 ? 5.826 -18.799 6.622 1.00 82.88 436 ASN A C 1
ATOM 3301 O O . ASN A 1 436 ? 5.347 -19.916 6.476 1.00 82.88 436 ASN A O 1
ATOM 3305 N N . GLY A 1 437 ? 5.069 -17.696 6.666 1.00 87.62 437 GLY A N 1
ATOM 3306 C CA . GLY A 1 437 ? 3.607 -17.720 6.603 1.00 87.62 437 GLY A CA 1
ATOM 3307 C C . GLY A 1 437 ? 2.917 -17.970 7.946 1.00 87.62 437 GLY A C 1
ATOM 3308 O O . GLY A 1 437 ? 1.718 -18.235 7.958 1.00 87.62 437 GLY A O 1
ATOM 3309 N N . ASP A 1 438 ? 3.631 -17.892 9.071 1.00 94.94 438 ASP A N 1
ATOM 3310 C CA . ASP A 1 438 ? 3.000 -17.922 10.394 1.00 94.94 438 ASP A CA 1
ATOM 3311 C C . ASP A 1 438 ? 2.407 -16.554 10.766 1.00 94.94 438 ASP A C 1
ATOM 3313 O O . ASP A 1 438 ? 2.942 -15.500 10.392 1.00 94.94 438 ASP A O 1
ATOM 3317 N N . LEU A 1 439 ? 1.343 -16.561 11.569 1.00 96.06 439 LEU A N 1
ATOM 3318 C CA . LEU A 1 439 ? 0.854 -15.370 12.257 1.00 96.06 439 LEU A CA 1
ATOM 3319 C C . LEU A 1 439 ? 1.699 -15.123 13.509 1.00 96.06 439 LEU A C 1
ATOM 3321 O O . LEU A 1 439 ? 1.811 -15.980 14.381 1.00 96.06 439 LEU A O 1
ATOM 3325 N N . ALA A 1 440 ? 2.287 -13.939 13.608 1.00 96.88 440 ALA A N 1
ATOM 3326 C CA . ALA A 1 440 ? 2.861 -13.435 14.842 1.00 96.88 440 ALA A CA 1
ATOM 3327 C C . ALA A 1 440 ? 1.817 -12.597 15.581 1.00 96.88 440 ALA A C 1
ATOM 3329 O O . ALA A 1 440 ? 1.127 -11.790 14.951 1.00 96.88 440 ALA A O 1
ATOM 3330 N N . HIS A 1 441 ? 1.743 -12.764 16.898 1.00 98.06 441 HIS A N 1
ATOM 3331 C CA . HIS A 1 441 ? 0.937 -11.936 17.778 1.00 98.06 441 HIS A CA 1
ATOM 3332 C C . HIS A 1 441 ? 1.783 -11.438 18.945 1.00 98.06 441 HIS A C 1
ATOM 3334 O O . HIS A 1 441 ? 2.576 -12.176 19.535 1.00 98.06 441 HIS A O 1
ATOM 3340 N N . TRP A 1 442 ? 1.598 -10.164 19.255 1.00 98.50 442 TRP A N 1
ATOM 3341 C CA . TRP A 1 442 ? 2.157 -9.501 20.410 1.00 98.50 442 TRP A CA 1
ATOM 3342 C C . TRP A 1 442 ? 1.052 -8.827 21.197 1.00 98.50 442 TRP A C 1
ATOM 3344 O O . TRP A 1 442 ? 0.119 -8.277 20.611 1.00 98.50 442 TRP A O 1
ATOM 3354 N N . PHE A 1 443 ? 1.208 -8.801 22.514 1.00 98.00 443 PHE A N 1
ATOM 3355 C CA . PHE A 1 443 ? 0.228 -8.203 23.398 1.00 98.00 443 PHE A CA 1
ATOM 3356 C C . PHE A 1 443 ? 0.860 -7.496 24.594 1.00 98.00 443 PHE A C 1
ATOM 3358 O O . PHE A 1 443 ? 1.990 -7.782 25.007 1.00 98.00 443 PHE A O 1
ATOM 3365 N N . TRP A 1 444 ? 0.092 -6.573 25.163 1.00 97.94 444 TRP A N 1
ATOM 3366 C CA . TRP A 1 444 ? 0.410 -5.889 26.410 1.00 97.94 444 TRP A CA 1
ATOM 3367 C C . TRP A 1 444 ? -0.868 -5.438 27.120 1.00 97.94 444 TRP A C 1
ATOM 3369 O O . TRP A 1 444 ? -1.842 -5.082 26.466 1.00 97.94 444 TRP A O 1
ATOM 3379 N N . TRP A 1 445 ? -0.846 -5.378 28.447 1.00 96.06 445 TRP A N 1
ATOM 3380 C CA . TRP A 1 445 ? -1.859 -4.706 29.266 1.00 96.06 445 TRP A CA 1
ATOM 3381 C C . TRP A 1 445 ? -1.213 -4.164 30.553 1.00 96.06 445 TRP A C 1
ATOM 3383 O O . TRP A 1 445 ? -0.071 -4.530 30.868 1.00 96.06 445 TRP A O 1
ATOM 3393 N N . PRO A 1 446 ? -1.900 -3.292 31.315 1.00 94.94 446 PRO A N 1
ATOM 3394 C CA . PRO A 1 446 ? -1.357 -2.745 32.552 1.00 94.94 446 PRO A CA 1
ATOM 3395 C C . PRO A 1 446 ? -0.880 -3.835 33.521 1.00 94.94 446 PRO A C 1
ATOM 3397 O O . PRO A 1 446 ? -1.619 -4.752 33.873 1.00 94.94 446 PRO A O 1
ATOM 3400 N N . GLY A 1 447 ? 0.369 -3.718 33.975 1.00 95.25 447 GLY A N 1
ATOM 3401 C CA . GLY A 1 447 ? 0.966 -4.638 34.948 1.00 95.25 447 GLY A CA 1
ATOM 3402 C C . GLY A 1 447 ? 1.787 -5.790 34.358 1.00 95.25 447 GLY A C 1
ATOM 3403 O O . GLY A 1 447 ? 2.374 -6.542 35.133 1.00 95.25 447 GLY A O 1
ATOM 3404 N N . ILE A 1 448 ? 1.895 -5.914 33.029 1.00 96.31 448 ILE A N 1
ATOM 3405 C CA . ILE A 1 448 ?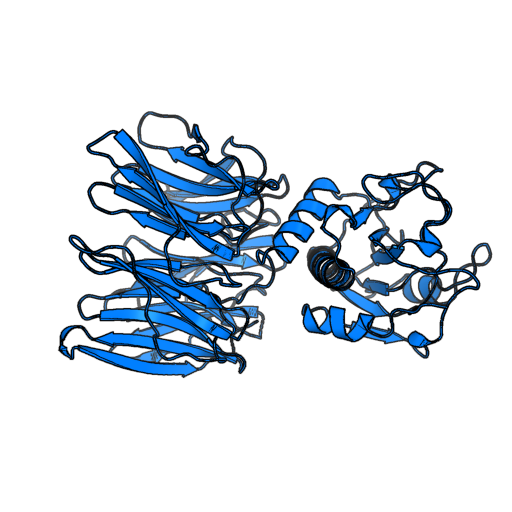 2.803 -6.879 32.387 1.00 96.31 448 ILE A CA 1
ATOM 3406 C C . ILE A 1 448 ? 3.857 -6.198 31.512 1.00 96.31 448 ILE A C 1
ATOM 3408 O O . ILE A 1 448 ? 3.715 -5.047 31.097 1.00 96.31 448 ILE A O 1
ATOM 3412 N N . ASN A 1 449 ? 4.920 -6.941 31.200 1.00 95.69 449 ASN A N 1
ATOM 3413 C CA . ASN A 1 449 ? 5.833 -6.581 30.120 1.00 95.69 449 ASN A CA 1
ATOM 3414 C C . ASN A 1 449 ? 5.250 -7.025 28.771 1.00 95.69 449 ASN A C 1
ATOM 3416 O O . ASN A 1 449 ? 4.594 -8.072 28.716 1.00 95.69 449 ASN A O 1
ATOM 3420 N N . PRO A 1 450 ? 5.526 -6.289 27.678 1.00 96.75 450 PRO A N 1
ATOM 3421 C CA . PRO A 1 450 ? 5.113 -6.711 26.350 1.00 96.75 450 PRO A CA 1
ATOM 3422 C C . PRO A 1 450 ? 5.595 -8.125 26.039 1.00 96.75 450 PRO A C 1
ATOM 3424 O O . PRO A 1 450 ? 6.754 -8.463 26.289 1.00 96.75 450 PRO A O 1
ATOM 3427 N N . SER A 1 451 ? 4.691 -8.945 25.520 1.00 97.25 451 SER A N 1
ATOM 3428 C CA . SER A 1 451 ? 4.897 -10.380 25.332 1.00 97.25 451 SER A CA 1
ATOM 3429 C C . SER A 1 451 ? 4.338 -10.836 23.984 1.00 97.25 451 SER A C 1
ATOM 3431 O O . SER A 1 451 ? 3.698 -10.067 23.267 1.00 97.25 451 SER A O 1
ATOM 3433 N N . SER A 1 452 ? 4.613 -12.085 23.613 1.00 97.25 452 SER A N 1
ATOM 3434 C CA . SER A 1 452 ? 4.139 -12.697 22.370 1.00 97.25 452 SER A CA 1
ATOM 3435 C C . SER A 1 452 ? 3.674 -14.125 22.614 1.00 97.25 452 SER A C 1
ATOM 3437 O O . SER A 1 452 ? 4.283 -14.832 23.420 1.00 97.25 452 SER A O 1
ATOM 3439 N N . ASP A 1 453 ? 2.677 -14.572 21.865 1.00 95.19 453 ASP A N 1
ATOM 3440 C CA . ASP A 1 453 ? 2.159 -15.941 21.884 1.00 95.19 453 ASP A CA 1
ATOM 3441 C C . ASP A 1 453 ? 1.902 -16.458 20.452 1.00 95.19 453 ASP A C 1
ATOM 3443 O O . ASP A 1 453 ? 2.295 -15.838 19.457 1.00 95.19 453 ASP A O 1
ATOM 3447 N N . ASP A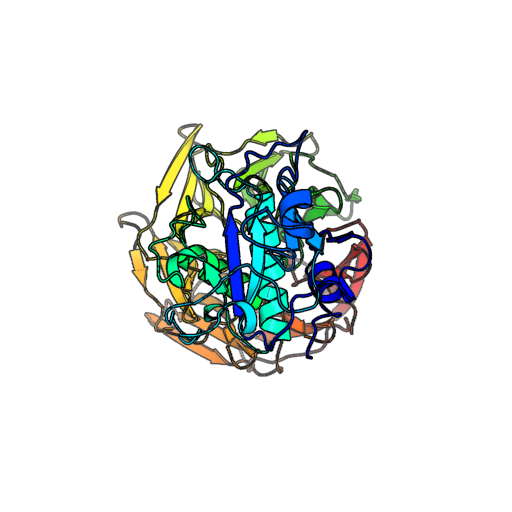 1 454 ? 1.308 -17.649 20.352 1.00 93.25 454 ASP A N 1
ATOM 3448 C CA . ASP A 1 454 ? 0.949 -18.288 19.088 1.00 93.25 454 ASP A CA 1
ATOM 3449 C C . ASP A 1 454 ? -0.569 -18.443 18.981 1.00 93.25 454 ASP A C 1
ATOM 3451 O O . ASP A 1 454 ? -1.201 -19.136 19.776 1.00 93.25 454 ASP A O 1
ATOM 3455 N N . TRP A 1 455 ? -1.137 -17.832 17.945 1.00 95.25 455 TRP A N 1
ATOM 3456 C CA . TRP A 1 455 ? -2.561 -17.911 17.622 1.00 95.25 455 TRP A CA 1
ATOM 3457 C C . TRP A 1 455 ? -2.916 -19.104 16.726 1.00 95.25 455 TRP A C 1
ATOM 3459 O O . TRP A 1 455 ? -4.070 -19.251 16.328 1.00 95.25 455 TRP A O 1
ATOM 3469 N N . GLY A 1 456 ? -1.945 -19.964 16.401 1.00 91.50 456 GLY A N 1
ATOM 3470 C CA . GLY A 1 456 ? -2.112 -21.268 15.757 1.00 91.50 456 GLY A CA 1
ATOM 3471 C C . GLY A 1 456 ? -2.194 -21.247 14.226 1.00 91.50 456 GLY A C 1
ATOM 3472 O O . GLY A 1 456 ? -2.464 -22.282 13.615 1.00 91.50 456 GLY A O 1
ATOM 3473 N N . ALA A 1 457 ? -1.998 -20.094 13.585 1.00 93.50 457 ALA A N 1
ATOM 3474 C CA . ALA A 1 457 ? -1.986 -19.957 12.128 1.00 93.50 457 ALA A CA 1
ATOM 3475 C C . ALA A 1 457 ? -0.564 -20.169 11.599 1.00 93.50 457 ALA A C 1
ATOM 3477 O O . ALA A 1 457 ? 0.224 -19.226 11.545 1.00 93.50 457 ALA A O 1
ATOM 3478 N N . ARG A 1 458 ? -0.230 -21.412 11.234 1.00 94.69 458 ARG A N 1
ATOM 3479 C CA . ARG A 1 458 ? 1.128 -21.811 10.832 1.00 94.69 458 ARG A CA 1
ATOM 3480 C C . ARG A 1 458 ? 1.232 -22.064 9.332 1.00 94.69 458 ARG A C 1
ATOM 3482 O O . ARG A 1 458 ? 0.494 -22.886 8.802 1.00 94.69 458 ARG A O 1
ATOM 3489 N N . GLY A 1 459 ? 2.129 -21.360 8.646 1.00 88.00 459 GLY A N 1
ATOM 3490 C CA . GLY A 1 459 ? 2.387 -21.498 7.206 1.00 88.00 459 GLY A CA 1
ATOM 3491 C C . GLY A 1 459 ? 1.246 -21.094 6.261 1.00 88.00 459 GLY A C 1
ATOM 3492 O O . GLY A 1 459 ? 1.377 -21.241 5.045 1.00 88.00 459 GLY A O 1
ATOM 3493 N N . VAL A 1 460 ? 0.124 -20.599 6.785 1.00 88.69 460 VAL A N 1
ATOM 3494 C CA . VAL A 1 460 ? -1.095 -20.314 6.007 1.00 88.69 460 VAL A CA 1
ATOM 3495 C C . VAL A 1 460 ? -1.287 -18.837 5.688 1.00 88.69 460 VAL A C 1
ATOM 3497 O O . VAL A 1 460 ? -2.017 -18.513 4.754 1.00 88.69 460 VAL A O 1
ATOM 3500 N N . VAL A 1 461 ? -0.644 -17.941 6.435 1.00 91.38 461 VAL A N 1
ATOM 3501 C CA . VAL A 1 461 ? -0.823 -16.494 6.326 1.00 91.38 461 VAL A CA 1
ATOM 3502 C C . VAL A 1 461 ? -0.080 -15.984 5.095 1.00 91.38 461 VAL A C 1
ATOM 3504 O O . VAL A 1 461 ? 1.140 -15.829 5.105 1.00 91.38 461 VAL A O 1
ATOM 3507 N N . ALA A 1 462 ? -0.826 -15.692 4.032 1.00 86.25 462 ALA A N 1
ATOM 3508 C CA . ALA A 1 462 ? -0.323 -15.002 2.844 1.00 86.25 462 ALA A CA 1
ATOM 3509 C C . ALA A 1 462 ? -0.475 -13.479 2.987 1.00 86.25 462 ALA A C 1
ATOM 3511 O O . ALA A 1 462 ? 0.394 -12.739 2.538 1.00 86.25 462 ALA A O 1
ATOM 3512 N N . GLY A 1 463 ? -1.564 -13.071 3.659 1.00 86.00 463 GLY A N 1
ATOM 3513 C CA . GLY A 1 463 ? -2.051 -11.737 4.037 1.00 86.00 463 GLY A CA 1
ATOM 3514 C C . GLY A 1 463 ? -1.216 -10.969 5.058 1.00 86.00 463 GLY A C 1
ATOM 3515 O O . GLY A 1 463 ? -0.894 -11.578 6.069 1.00 86.00 463 GLY A O 1
ATOM 3516 N N . ASP A 1 464 ? -0.976 -9.649 4.939 1.00 91.00 464 ASP A N 1
ATOM 3517 C CA . ASP A 1 464 ? -0.741 -8.920 6.210 1.00 91.00 464 ASP A CA 1
ATOM 3518 C C . ASP A 1 464 ? -2.079 -8.802 6.949 1.00 91.00 464 ASP A C 1
ATOM 3520 O O . ASP A 1 464 ? -3.073 -8.431 6.302 1.00 91.00 464 ASP A O 1
ATOM 3524 N N . PRO A 1 465 ? -2.103 -9.127 8.251 1.00 94.00 465 PRO A N 1
ATOM 3525 C CA . PRO A 1 465 ? -3.330 -9.282 9.015 1.00 94.00 465 PRO A CA 1
ATOM 3526 C C . PRO A 1 465 ? -4.071 -7.956 9.210 1.00 94.00 465 PRO A C 1
ATOM 3528 O O . PRO A 1 465 ? -3.480 -6.880 9.127 1.00 94.00 465 PRO A O 1
ATOM 3531 N N . ALA A 1 466 ? -5.367 -8.047 9.494 1.00 93.94 466 ALA A N 1
ATOM 3532 C CA . ALA A 1 466 ? -6.211 -6.932 9.911 1.00 93.94 466 ALA A CA 1
ATOM 3533 C C . ALA A 1 466 ? -6.922 -7.302 11.214 1.00 93.94 466 ALA A C 1
ATOM 3535 O O . ALA A 1 466 ? -7.467 -8.398 11.326 1.00 93.94 466 ALA A O 1
ATOM 3536 N N . GLY A 1 467 ? -6.882 -6.411 12.200 1.00 94.00 467 GLY A N 1
ATOM 3537 C CA . GLY A 1 467 ? -7.480 -6.628 13.512 1.00 94.00 467 GLY A CA 1
ATOM 3538 C C . GLY A 1 467 ? -8.844 -5.959 13.634 1.00 94.00 467 GLY A C 1
ATOM 3539 O O . GLY A 1 467 ? -9.099 -4.943 12.989 1.00 94.00 467 GLY A O 1
ATOM 3540 N N . LEU A 1 468 ? -9.712 -6.512 14.477 1.00 95.00 468 LEU A N 1
ATOM 3541 C CA . LEU A 1 468 ? -10.986 -5.901 14.851 1.00 95.00 468 LEU A CA 1
ATOM 3542 C C . LEU A 1 468 ? -11.292 -6.203 16.314 1.00 95.00 468 LEU A C 1
ATOM 3544 O O . LEU A 1 468 ? -11.077 -7.314 16.792 1.00 95.00 468 LEU A O 1
ATOM 3548 N N . THR A 1 469 ? -11.848 -5.225 17.016 1.00 93.81 469 THR A N 1
ATOM 3549 C CA . THR A 1 469 ? -12.347 -5.404 18.380 1.00 93.81 469 THR A CA 1
ATOM 3550 C C . THR A 1 469 ? -13.872 -5.375 18.384 1.00 93.81 469 THR A C 1
ATOM 3552 O O . THR A 1 469 ? -14.484 -4.547 17.708 1.00 93.81 469 THR A O 1
ATOM 3555 N N . THR A 1 470 ? -14.488 -6.285 19.136 1.00 93.94 470 THR A N 1
ATOM 3556 C CA . THR A 1 470 ? -15.926 -6.292 19.431 1.00 93.94 470 THR A CA 1
ATOM 3557 C C . THR A 1 470 ? -16.138 -6.302 20.944 1.00 93.94 470 THR A C 1
ATOM 3559 O O . THR A 1 470 ? -15.193 -6.435 21.721 1.00 93.94 470 THR A O 1
ATOM 3562 N N . GLY A 1 471 ? -17.389 -6.176 21.398 1.00 89.12 471 GLY A N 1
ATOM 3563 C CA . GLY A 1 471 ? -17.694 -6.239 22.832 1.00 89.12 471 GLY A CA 1
ATOM 3564 C C . GLY A 1 471 ? -17.363 -7.590 23.490 1.00 89.12 471 GLY A C 1
ATOM 3565 O O . GLY A 1 471 ? -17.143 -7.626 24.701 1.00 89.12 471 GLY A O 1
ATOM 3566 N N . GLY A 1 472 ? -17.327 -8.680 22.710 1.00 88.94 472 GLY A N 1
ATOM 3567 C CA . GLY A 1 472 ? -17.164 -10.052 23.210 1.00 88.94 472 GLY A CA 1
ATOM 3568 C C . GLY A 1 472 ? -15.881 -10.763 22.775 1.00 88.94 472 GLY A C 1
ATOM 3569 O O . GLY A 1 472 ? -15.728 -11.953 23.067 1.00 88.94 472 GLY A O 1
ATOM 3570 N N . GLY A 1 473 ? -14.994 -10.080 22.055 1.00 94.50 473 GLY A N 1
ATOM 3571 C CA . GLY A 1 473 ? -13.722 -10.655 21.651 1.00 94.50 473 GLY A CA 1
ATOM 3572 C C . GLY A 1 473 ? -12.874 -9.729 20.795 1.00 94.50 473 GLY A C 1
ATOM 3573 O O . GLY A 1 473 ? -13.295 -8.648 20.367 1.00 94.50 473 GLY A O 1
ATOM 3574 N N . HIS A 1 474 ? -11.664 -10.194 20.520 1.00 94.88 474 HIS A N 1
ATOM 3575 C CA . HIS A 1 474 ? -10.747 -9.565 19.585 1.00 94.88 474 HIS A CA 1
ATOM 3576 C C . HIS A 1 474 ? -10.390 -10.532 18.462 1.00 94.88 474 HIS A C 1
ATOM 3578 O O . HIS A 1 474 ? -10.200 -11.733 18.664 1.00 94.88 474 HIS A O 1
ATOM 3584 N N . HIS A 1 475 ? -10.354 -9.980 17.258 1.00 95.81 475 HIS A N 1
ATOM 3585 C CA . HIS A 1 475 ? -10.410 -10.704 16.005 1.00 95.81 475 HIS A CA 1
ATOM 3586 C C . HIS A 1 475 ? -9.193 -10.357 15.158 1.00 95.81 475 HIS A C 1
ATOM 3588 O O . HIS A 1 475 ? -8.716 -9.220 15.163 1.00 95.81 475 HIS A O 1
ATOM 3594 N N . VAL A 1 476 ? -8.738 -11.325 14.373 1.00 96.69 476 VAL A N 1
ATOM 3595 C CA . VAL A 1 476 ? -7.719 -11.139 13.349 1.00 96.69 476 VAL A CA 1
ATOM 3596 C C . VAL A 1 476 ? -8.138 -11.849 12.072 1.00 96.69 476 VAL A C 1
ATOM 3598 O O . VAL A 1 476 ? -8.524 -13.016 12.072 1.00 96.69 476 VAL A O 1
ATOM 3601 N N . PHE A 1 477 ? -8.039 -11.124 10.969 1.00 95.75 477 PHE A N 1
ATOM 3602 C CA . PHE A 1 477 ? -8.345 -11.585 9.628 1.00 95.75 477 PHE A CA 1
ATOM 3603 C C . PHE A 1 477 ? -7.065 -11.642 8.816 1.00 95.75 477 PHE A C 1
ATOM 3605 O O . PHE A 1 477 ? -6.232 -10.735 8.888 1.00 95.75 477 PHE A O 1
ATOM 3612 N N . TYR A 1 478 ? -6.914 -12.671 7.993 1.00 93.44 478 TYR A N 1
ATOM 3613 C CA . TYR A 1 478 ? -5.814 -12.735 7.049 1.00 93.44 478 TYR A CA 1
ATOM 3614 C C . TYR A 1 478 ? -6.171 -13.535 5.813 1.00 93.44 478 TYR A C 1
ATOM 3616 O O . TYR A 1 478 ? -6.927 -14.505 5.817 1.00 93.44 478 TYR A O 1
ATOM 3624 N N . ARG A 1 479 ? -5.561 -13.116 4.714 1.00 92.50 479 ARG A N 1
ATOM 3625 C CA . ARG A 1 479 ? -5.622 -13.835 3.458 1.00 92.50 479 ARG A CA 1
ATOM 3626 C C . ARG A 1 479 ? -4.761 -15.109 3.527 1.00 92.50 479 ARG A C 1
ATOM 3628 O O . ARG A 1 479 ? -3.611 -15.041 3.958 1.00 92.50 479 ARG A O 1
ATOM 3635 N N . THR A 1 480 ? -5.276 -16.243 3.054 1.00 85.62 480 THR A N 1
ATOM 3636 C CA . THR A 1 480 ? -4.533 -17.516 2.959 1.00 85.62 480 THR A CA 1
ATOM 3637 C C . THR A 1 480 ? -3.834 -17.691 1.610 1.00 85.62 480 THR A C 1
ATOM 3639 O O . THR A 1 480 ? -4.140 -16.983 0.653 1.00 85.62 480 THR A O 1
ATOM 3642 N N . ASN A 1 481 ? -2.942 -18.673 1.460 1.00 80.12 481 ASN A N 1
ATOM 3643 C CA . ASN A 1 481 ? -2.334 -18.981 0.152 1.00 80.12 481 ASN A CA 1
ATOM 3644 C C . ASN A 1 481 ? -3.367 -19.349 -0.941 1.00 80.12 481 ASN A C 1
ATOM 3646 O O . ASN A 1 481 ? -3.111 -19.132 -2.122 1.00 80.12 481 ASN A O 1
ATOM 3650 N N . ASN A 1 482 ? -4.558 -19.829 -0.564 1.00 76.31 482 ASN A N 1
ATOM 3651 C CA . ASN A 1 482 ? -5.549 -20.391 -1.495 1.00 76.31 482 ASN A CA 1
ATOM 3652 C C . ASN A 1 482 ? -6.585 -19.401 -2.045 1.00 76.31 482 ASN A C 1
ATOM 3654 O O . ASN A 1 482 ? -7.487 -19.808 -2.766 1.00 76.31 482 ASN A O 1
ATOM 3658 N N . GLY A 1 483 ? -6.519 -18.119 -1.704 1.00 76.50 483 GLY A N 1
ATOM 3659 C CA . GLY A 1 483 ? -7.536 -17.144 -2.148 1.00 76.50 483 GLY A CA 1
ATOM 3660 C C . GLY A 1 483 ? -8.422 -16.615 -1.026 1.00 76.50 483 GLY A C 1
ATOM 3661 O O . GLY A 1 483 ? -9.003 -15.546 -1.172 1.00 76.50 483 GLY A O 1
ATOM 3662 N N . THR A 1 484 ? -8.522 -17.334 0.091 1.00 82.50 484 THR A N 1
ATOM 3663 C CA . THR A 1 484 ? -9.604 -17.121 1.059 1.00 82.50 484 THR A CA 1
ATOM 3664 C C . THR A 1 484 ? -9.221 -16.173 2.186 1.00 82.50 484 THR A C 1
ATOM 3666 O O . THR A 1 484 ? -8.038 -15.978 2.474 1.00 82.50 484 THR A O 1
ATOM 3669 N N . LEU A 1 485 ? -10.231 -15.634 2.862 1.00 91.25 485 LEU A N 1
ATOM 3670 C CA . LEU A 1 485 ? -10.089 -14.923 4.121 1.00 91.25 485 LEU A CA 1
ATOM 3671 C C . LEU A 1 485 ? -10.295 -15.885 5.291 1.00 91.25 485 LEU A C 1
ATOM 3673 O O . LEU A 1 485 ? -11.397 -16.373 5.505 1.00 91.25 485 LEU A O 1
ATOM 3677 N N . GLU A 1 486 ? -9.242 -16.164 6.043 1.00 92.69 486 GLU A N 1
ATOM 3678 C CA . GLU A 1 486 ? -9.345 -16.879 7.313 1.00 92.69 486 GLU A CA 1
ATOM 3679 C C . GLU A 1 486 ? -9.439 -15.866 8.455 1.00 92.69 486 GLU A C 1
ATOM 3681 O O . GLU A 1 486 ? -8.881 -14.766 8.381 1.00 92.69 486 GLU A O 1
ATOM 3686 N N . HIS A 1 487 ? -10.183 -16.229 9.490 1.00 93.38 487 HIS A N 1
ATOM 3687 C CA . HIS A 1 487 ? -10.467 -15.380 10.631 1.00 93.38 487 HIS A CA 1
ATOM 3688 C C . HIS A 1 487 ? -10.257 -16.175 11.917 1.00 93.38 487 HIS A C 1
ATOM 3690 O O . HIS A 1 487 ? -10.671 -17.329 12.043 1.00 93.38 487 HIS A O 1
ATOM 3696 N N . ARG A 1 488 ? -9.574 -15.551 12.876 1.00 95.62 488 ARG A N 1
ATOM 3697 C CA . ARG A 1 488 ? -9.411 -16.068 14.233 1.00 95.62 488 ARG A CA 1
ATOM 3698 C C . ARG A 1 488 ? -9.927 -15.058 15.227 1.00 95.62 488 ARG A C 1
ATOM 3700 O O . ARG A 1 488 ? -9.722 -13.859 15.061 1.00 95.62 488 ARG A O 1
ATOM 3707 N N . VAL A 1 489 ? -10.547 -15.559 16.281 1.00 95.12 489 VAL A N 1
ATOM 3708 C CA . VAL A 1 489 ? -11.121 -14.741 17.344 1.00 95.12 489 VAL A CA 1
ATOM 3709 C C . VAL A 1 489 ? -10.799 -15.359 18.687 1.00 95.12 489 VAL A C 1
ATOM 3711 O O . VAL A 1 489 ? -10.945 -16.566 18.872 1.00 95.12 489 VAL A O 1
ATOM 3714 N N . PHE A 1 490 ? -10.380 -14.525 19.629 1.00 96.56 490 PHE A N 1
ATOM 3715 C CA . PHE A 1 490 ? -10.390 -14.883 21.036 1.00 96.56 490 PHE A CA 1
ATOM 3716 C C . PHE A 1 490 ? -11.737 -14.468 21.626 1.00 96.56 490 PHE A C 1
ATOM 3718 O O . PHE A 1 490 ? -12.074 -13.283 21.641 1.00 96.56 490 PHE A O 1
ATOM 3725 N N . HIS A 1 491 ? -12.522 -15.443 22.080 1.00 94.19 491 HIS A N 1
ATOM 3726 C CA . HIS A 1 491 ? -13.804 -15.186 22.729 1.00 94.19 491 HIS A CA 1
ATOM 3727 C C . HIS A 1 491 ? -13.598 -14.957 24.221 1.00 94.19 491 HIS A C 1
ATOM 3729 O O . HIS A 1 491 ? -13.244 -15.888 24.943 1.00 94.19 491 HIS A O 1
ATOM 3735 N N . ASP A 1 492 ? -13.896 -13.755 24.705 1.00 93.88 492 ASP A N 1
ATOM 3736 C CA . ASP A 1 492 ? -13.592 -13.382 26.090 1.00 93.88 492 ASP A CA 1
ATOM 3737 C C . ASP A 1 492 ? -14.356 -14.234 27.104 1.00 93.88 492 ASP A C 1
ATOM 3739 O O . ASP A 1 492 ? -13.780 -14.750 28.056 1.00 93.88 492 ASP A O 1
ATOM 3743 N N . ALA A 1 493 ? -15.660 -14.414 26.875 1.00 92.88 493 ALA A N 1
ATOM 3744 C CA . ALA A 1 493 ? -16.531 -15.153 27.787 1.00 92.88 493 ALA A CA 1
ATOM 3745 C C . ALA A 1 493 ? -16.175 -16.644 27.863 1.00 92.88 493 ALA A C 1
ATOM 3747 O O . ALA A 1 493 ? -16.394 -17.284 28.888 1.00 92.88 493 ALA A O 1
ATOM 3748 N N . ALA A 1 494 ? -15.646 -17.197 26.771 1.00 91.56 494 ALA A N 1
ATOM 3749 C CA . ALA A 1 494 ? -15.324 -18.612 26.664 1.00 91.56 494 ALA A CA 1
ATOM 3750 C C . ALA A 1 494 ? -13.828 -18.905 26.863 1.00 91.56 494 ALA A C 1
ATOM 3752 O O . ALA A 1 494 ? -13.454 -20.075 26.906 1.00 91.56 494 ALA A O 1
ATOM 3753 N N . GLY A 1 495 ? -12.981 -17.873 26.951 1.00 93.00 495 GLY A N 1
ATOM 3754 C CA . GLY A 1 495 ? -11.547 -17.983 27.212 1.00 93.00 495 GLY A CA 1
ATOM 3755 C C . GLY A 1 495 ? -10.773 -18.836 26.204 1.00 93.00 495 GLY A C 1
ATOM 3756 O O . GLY A 1 495 ? -9.805 -19.487 26.592 1.00 93.00 495 GLY A O 1
ATOM 3757 N N . HIS A 1 496 ? -11.201 -18.892 24.938 1.00 92.50 496 HIS A N 1
ATOM 3758 C CA . HIS A 1 496 ? -10.543 -19.714 23.919 1.00 92.50 496 HIS A CA 1
ATOM 3759 C C . HIS A 1 496 ? -10.461 -19.021 22.559 1.00 92.50 496 HIS A C 1
ATOM 3761 O O . HIS A 1 496 ? -11.256 -18.137 22.228 1.00 92.50 496 HIS A O 1
ATOM 3767 N N . LEU A 1 497 ? -9.498 -19.485 21.761 1.00 95.00 497 LEU A N 1
ATOM 3768 C CA . LEU A 1 497 ? -9.349 -19.132 20.356 1.00 95.00 497 LEU A CA 1
ATOM 3769 C C . LEU A 1 497 ? -10.244 -20.015 19.487 1.00 95.00 497 LEU A C 1
ATOM 3771 O O . LEU A 1 497 ? -10.157 -21.242 19.548 1.00 95.00 497 LEU A O 1
ATOM 3775 N N . ALA A 1 498 ? -11.043 -19.388 18.635 1.00 93.69 498 ALA A N 1
ATOM 3776 C CA . ALA A 1 498 ? -11.779 -20.041 17.564 1.00 93.69 498 ALA A CA 1
ATOM 3777 C C . ALA A 1 498 ? -11.224 -19.621 16.197 1.00 93.69 498 ALA A C 1
ATOM 3779 O O . ALA A 1 498 ? -10.546 -18.600 16.051 1.00 93.69 498 ALA A O 1
ATOM 3780 N N . THR A 1 499 ? -11.478 -20.441 15.181 1.00 94.19 499 THR A N 1
ATOM 3781 C CA . THR A 1 499 ? -11.062 -20.189 13.799 1.00 94.19 499 THR A CA 1
ATOM 3782 C C . THR A 1 499 ? -12.202 -20.543 12.863 1.00 94.19 499 THR A C 1
ATOM 3784 O O . THR A 1 499 ? -12.801 -21.610 12.989 1.00 94.19 499 THR A O 1
ATOM 3787 N N . ASP A 1 500 ? -12.467 -19.669 11.904 1.00 90.56 500 ASP A N 1
ATOM 3788 C CA . ASP A 1 500 ? -13.358 -19.930 10.785 1.00 90.56 500 ASP A CA 1
ATOM 3789 C C . ASP A 1 500 ? -12.758 -19.376 9.482 1.00 90.56 500 ASP A C 1
ATOM 3791 O O . ASP A 1 500 ? -11.678 -18.778 9.453 1.00 90.56 500 ASP A O 1
ATOM 3795 N N . ASN A 1 501 ? -13.425 -19.646 8.362 1.00 87.81 501 ASN A N 1
ATOM 3796 C CA . ASN A 1 501 ? -12.980 -19.194 7.052 1.00 87.81 501 ASN A CA 1
ATOM 3797 C C . ASN A 1 501 ? -14.128 -18.488 6.333 1.00 87.81 501 ASN A C 1
ATOM 3799 O O . ASN A 1 501 ? -15.132 -19.084 5.937 1.00 87.81 501 ASN A O 1
ATOM 3803 N N . TRP A 1 502 ? -13.940 -17.190 6.139 1.00 87.88 502 TRP A N 1
ATOM 3804 C CA . TRP A 1 502 ? -14.833 -16.292 5.424 1.00 87.88 502 TRP A CA 1
ATOM 3805 C C . TRP A 1 502 ? -14.681 -16.393 3.909 1.00 87.88 502 TRP A C 1
ATOM 3807 O O . TRP A 1 502 ? -15.269 -15.594 3.185 1.00 87.88 502 TRP A O 1
ATOM 3817 N N . GLY A 1 503 ? -13.978 -17.403 3.397 1.00 82.00 503 GLY A N 1
ATOM 3818 C CA . GLY A 1 503 ? -13.943 -17.782 1.990 1.00 82.00 503 GLY A CA 1
ATOM 3819 C C . GLY A 1 503 ? -13.534 -16.631 1.075 1.00 82.00 503 GLY A C 1
ATOM 3820 O O . GLY A 1 503 ? -12.667 -15.825 1.408 1.00 82.00 503 GLY A O 1
ATOM 3821 N N . GLY A 1 504 ? -14.174 -16.559 -0.090 1.00 77.44 504 GLY A N 1
ATOM 3822 C CA . GLY A 1 504 ? -13.895 -15.539 -1.097 1.00 77.44 504 GLY A CA 1
ATOM 3823 C C . GLY A 1 504 ? -12.736 -15.903 -2.026 1.00 77.44 504 GLY A C 1
ATOM 3824 O O . GLY A 1 504 ? -12.072 -16.925 -1.871 1.00 77.44 504 GLY A O 1
ATOM 3825 N N . SER A 1 505 ? -12.538 -15.054 -3.032 1.00 78.69 505 SER A N 1
ATOM 3826 C CA . SER A 1 505 ? -11.426 -15.125 -3.983 1.00 78.69 505 SER A CA 1
ATOM 3827 C C . SER A 1 505 ? -10.721 -13.777 -3.972 1.00 78.69 505 SER A C 1
ATOM 3829 O O . SER A 1 505 ? -11.000 -12.927 -4.814 1.00 78.69 505 SER A O 1
ATOM 3831 N N . LEU A 1 506 ? -9.871 -13.557 -2.972 1.00 80.69 506 LEU A N 1
ATOM 3832 C CA . LEU A 1 506 ? -9.158 -12.302 -2.749 1.00 80.69 506 LEU A CA 1
ATOM 3833 C C . LEU A 1 506 ? -7.883 -12.234 -3.594 1.00 80.69 506 LEU A C 1
ATOM 3835 O O . LEU A 1 506 ? -7.174 -13.234 -3.744 1.00 80.69 506 LEU A O 1
ATOM 3839 N N . ALA A 1 507 ? -7.575 -11.056 -4.138 1.00 74.19 507 ALA A N 1
ATOM 3840 C CA . ALA A 1 507 ? -6.335 -10.849 -4.881 1.00 74.19 507 ALA A CA 1
ATOM 3841 C C . ALA A 1 507 ? -5.111 -10.997 -3.957 1.00 74.19 507 ALA A C 1
ATOM 3843 O O . ALA A 1 507 ? -5.236 -10.966 -2.732 1.00 74.19 507 ALA A O 1
ATOM 3844 N N . ALA A 1 508 ? -3.939 -11.259 -4.531 1.00 61.56 508 ALA A N 1
ATOM 3845 C CA . ALA A 1 508 ? -2.697 -11.452 -3.776 1.00 61.56 508 ALA A CA 1
ATOM 3846 C C . ALA A 1 508 ? -2.092 -10.153 -3.238 1.00 61.56 508 ALA A C 1
ATOM 3848 O O . ALA A 1 508 ? -2.456 -9.057 -3.725 1.00 61.56 508 ALA A O 1
#

Foldseek 3Di:
DDFPPVLQVLLVVLVAAEDEDDPQRPDADDDAADAQAAEEFEPLAAADPVRFFVCVVCCQQNDPVAGDVQFQWEQTLQRHTYGRHRGQTNHQAQWPDFQPRHGGGVSRHYHYYHYYHNQPPTDRALNNLLSVLSSRLSVNVVSVHALSRYYYSCRTDPPNDPPPHPDDVVLSSLSSNLSNLALFPFFQFAAWDDQDQKIWTWGAFPVQFIWIWIAHPVPGIDTDGLDDAGFGHYKYWDDDPQKIWIWTAHSQRFIWIWIDHDPDRIDIDGLPCGSFADGGKEWDDADQKTKIWGQGSQQFIKIWMAGNVVRHIDIDTADFDHFHHTKYWDDADQKTWIWTAHSQQFIWIWMDGPPDDIDIDGLPRGHFFSAGKEWQYDNFKTKIWGQGPQQFIWMWMAGNVVRHIDIDTADFDGARHTKYWDDAPQKIKIWFAHPQRAIWIWMDGPPDGIDTDGLPGGSFASHGWYWDYDPFWIKIWGAGPPQWIKMWIQGNVVRDIDIDTSGHRGDD

InterPro domains:
  IPR002502 N-acetylmuramoyl-L-alanine amidase domain [PF01510] (37-164)
  IPR002502 N-acetylmuramoyl-L-alanine amidase domain [SM00644] (23-165)
  IPR007132 Protein of unknown function DUF346 [PF03984] (243-283)
  IPR007132 Protein of unknown function DUF346 [PF03984] (289-329)
  IPR007132 Protein of unknown function DUF346 [PF03984] (335-372)
  IPR007132 Protein of unknown function DUF346 [PF03984] (381-421)
  IPR007132 Protein of unknown function DUF346 [PF03984] (427-467)
  IPR036505 N-acetylmuramoyl-L-alanine amidase/PGRP domain superfamily [G3DSA:3.40.80.10] (17-182)
  IPR036505 N-acetylmuramoyl-L-alanine amidase/PGRP domain superfamily [SSF55846] (18-180)

Organism: NCBI:txid338584